Protein AF-D8UB00-F1 (afdb_monomer_lite)

Secondary structure (DSSP, 8-state):
-PPPP----THHHHHTGGGSSPPSSHHHHHHHT--SEEEEEEEPTTS-EEEEEEE-TTT--HHHHHHHHHHHHHHHHHHHHHHHHHHHTS----------------------------------------------------------TTSS-S-----HHHHHHHHHTT-PPTT-----------TTHHHHHHHHHHIIIIIIT-SEEEEEEEE-HHHHHHHHHHHHHTPPTTS-S---HHHHHHHHHHTT-S-EEEEEE-TTTSSSPPPTT--S--EEEEEE-S--TTTS-HHHHHHHHHHIIIIIHHHHHHHHHHHHHHHHHHS-HHHHHHHHHS-SSGGG-TTSTTSPEEEEE----GGGG--SSS--S-----PPTTS-TTEEEEEEPP--SS-TT-TT----EEEEEEEEHHHHHHHHHHHTT-HHHH-

Foldseek 3Di:
DDPPDPPPDPPVVVCVVVLVPDQQDPVSCVVSVPPQKDWDWDADPPGDIDIDIDGDQQWFDLLLSLLVLLVVQVVLVVVVVVVVVVVVPPPPPPPPDDDDDDDDDDDDDDDDDDDDPDDDDDDDDDDDDDDDDDDDDDDDDDPDDDPDPPPPPDDPDPPVVVVVVVCVVVPDPVPPDQPPPPPVCPPCNVVVLVVLLCCQACVQQVFKDKDKDWFAVVLLVVLQVQLQVQADPPLDPGFDSLLSVQLLVCLVAQWAWEKDACQVPDVVHHDSNDIGDRIGTQTQHDDPSPVGGSNRSSSSSVCSVRPVVVVVVVVVVVVLVVCVSPDPNVVVVSCQQDPPPLCRHQSHLNHHQYEYENEDPQVSNDNPPDTDQFDDDDDDTRDGANYKYKYFGDDHPDDPDDPDPRGTIMIIHMHRPVNVVVVCVVCVPCPSVSD

pLDDT: mean 73.7, std 22.92, range [28.31, 97.75]

Sequence (435 aa):
MTPGPSMASNHDAFNVMAKYVLPRSADDIVKQQLPLATVLLVHLYGGGALLVPTAYHGLVDFEGLQTFVSHLSVAYNALLAKRSSSTSTGVGVGQVGGDSRDDGGFGSGYDKSGSSTNRNNGDNLSTSNNDKNRDGSSTSNNIRSTRNSSSIIRRGFFAPEAVERLCETNRLRPGSNPREAMAVLSKWSGPLALLRILYQLFVRGGGVEIRSYWIPPDRLADLKHAATQQLKKGMVEWVSTRDCLAARLMQPSMFMLVIANLRPRVRPPLPDSQLGNHIWGARVDCVRPSEMELGEVAARVRLALTRDLPAQYCEIVRQMKMLTAVHAARQLITELIITRDPYKCLVAPEGPIMVNEWRVQYDLWQFGPEPPFAFNPVIPPGLSPNLVCSYPAAPHGGGSGSSGGTGGLFLMVSLHRAVWRQLDAVTGGDLVGAL

Organism: NCBI:txid3068

Radius of gyration: 29.92 Å; chains: 1; bounding box: 107×78×89 Å

InterPro domains:
  IPR023213 Chloramphenicol acetyltransferase-like domain superfamily [G3DSA:3.30.559.10] (207-426)

Structure (mmCIF, N/CA/C/O backbone):
data_AF-D8UB00-F1
#
_entry.id   AF-D8UB00-F1
#
loop_
_atom_site.group_PDB
_atom_site.id
_atom_site.type_symbol
_atom_site.label_atom_id
_atom_site.label_alt_id
_atom_site.label_comp_id
_atom_site.label_asym_id
_atom_site.label_entity_id
_atom_site.label_seq_id
_atom_site.pdbx_PDB_ins_code
_atom_site.Cartn_x
_atom_site.Cartn_y
_atom_site.Cartn_z
_atom_site.occupancy
_atom_site.B_iso_or_equiv
_atom_site.auth_seq_id
_atom_site.auth_comp_id
_atom_site.auth_asym_id
_atom_site.auth_atom_id
_atom_site.pdbx_PDB_model_num
ATOM 1 N N . MET A 1 1 ? 64.166 -0.761 23.471 1.00 46.25 1 MET A N 1
ATOM 2 C CA . MET A 1 1 ? 62.749 -0.368 23.605 1.00 46.25 1 MET A CA 1
ATOM 3 C C . MET A 1 1 ? 62.142 -0.345 22.216 1.00 46.25 1 MET A C 1
ATOM 5 O O . MET A 1 1 ? 62.392 0.581 21.459 1.00 46.25 1 MET A O 1
ATOM 9 N N . THR A 1 2 ? 61.458 -1.418 21.839 1.00 43.19 2 THR A N 1
ATOM 10 C CA . THR A 1 2 ? 60.694 -1.507 20.592 1.00 43.19 2 THR A CA 1
ATOM 11 C C . THR A 1 2 ? 59.376 -0.748 20.773 1.00 43.19 2 THR A C 1
ATOM 13 O O . THR A 1 2 ? 58.718 -0.946 21.797 1.00 43.19 2 THR A O 1
ATOM 16 N N . PRO A 1 3 ? 58.982 0.143 19.845 1.00 45.91 3 PRO A N 1
ATOM 17 C CA . PRO A 1 3 ? 57.685 0.798 19.922 1.00 45.91 3 PRO A CA 1
ATOM 18 C C . PRO A 1 3 ? 56.601 -0.275 19.801 1.00 45.91 3 PRO A C 1
ATOM 20 O O . PRO A 1 3 ? 56.595 -1.065 18.856 1.00 45.91 3 PRO A O 1
ATOM 23 N N . GLY A 1 4 ? 55.736 -0.345 20.813 1.00 44.91 4 GLY A N 1
ATOM 24 C CA . GLY A 1 4 ? 54.626 -1.288 20.845 1.00 44.91 4 GLY A CA 1
ATOM 25 C C . GLY A 1 4 ? 53.682 -1.073 19.658 1.00 44.91 4 GLY A C 1
ATOM 26 O O . GLY A 1 4 ? 53.602 0.044 19.136 1.00 44.91 4 GLY A O 1
ATOM 27 N N . PRO A 1 5 ? 52.975 -2.127 19.215 1.00 45.66 5 PRO A N 1
ATOM 28 C CA . PRO A 1 5 ? 52.042 -2.034 18.106 1.00 45.66 5 PRO A CA 1
ATOM 29 C C . PRO A 1 5 ? 51.024 -0.929 18.389 1.00 45.66 5 PRO A C 1
ATOM 31 O O . PRO A 1 5 ? 50.305 -0.955 19.388 1.00 45.66 5 PRO A O 1
ATOM 34 N N . SER A 1 6 ? 51.011 0.059 17.495 1.00 46.53 6 SER A N 1
ATOM 35 C CA . SER A 1 6 ? 49.982 1.086 17.398 1.00 46.53 6 SER A CA 1
ATOM 36 C C . SER A 1 6 ? 48.615 0.414 17.498 1.00 46.53 6 SER A C 1
ATOM 38 O O . SER A 1 6 ? 48.290 -0.451 16.680 1.00 46.53 6 SER A O 1
ATOM 40 N N . MET A 1 7 ? 47.825 0.794 18.508 1.00 41.31 7 MET A N 1
ATOM 41 C CA . MET A 1 7 ? 46.393 0.518 18.539 1.00 41.31 7 MET A CA 1
ATOM 42 C C . MET A 1 7 ? 45.757 1.262 17.363 1.00 41.31 7 MET A C 1
ATOM 44 O O . MET A 1 7 ? 45.229 2.364 17.519 1.00 41.31 7 MET A O 1
ATOM 48 N N . ALA A 1 8 ? 45.831 0.662 16.173 1.00 42.59 8 ALA A N 1
ATOM 49 C CA . ALA A 1 8 ? 44.965 0.990 15.060 1.00 42.59 8 ALA A CA 1
ATOM 50 C C . ALA A 1 8 ? 43.538 0.876 15.597 1.00 42.59 8 ALA A C 1
ATOM 52 O O . ALA A 1 8 ? 43.059 -0.186 15.993 1.00 42.59 8 ALA A O 1
ATOM 53 N N . SER A 1 9 ? 42.945 2.046 15.766 1.00 43.88 9 SER A N 1
ATOM 54 C CA . SER A 1 9 ? 41.734 2.281 16.521 1.00 43.88 9 SER A CA 1
ATOM 55 C C . SER A 1 9 ? 40.587 1.379 16.071 1.00 43.88 9 SER A C 1
ATOM 57 O O . SER A 1 9 ? 40.323 1.271 14.877 1.00 43.88 9 SER A O 1
ATOM 59 N N . ASN A 1 10 ? 39.804 0.885 17.034 1.00 41.56 10 ASN A N 1
ATOM 60 C CA . ASN A 1 10 ? 38.464 0.293 16.870 1.00 41.56 10 ASN A CA 1
ATOM 61 C C . ASN A 1 10 ? 37.428 1.221 16.169 1.00 41.56 10 ASN A C 1
ATOM 63 O O . ASN A 1 10 ? 36.220 1.005 16.266 1.00 41.56 10 ASN A O 1
ATOM 67 N N . HIS A 1 11 ? 37.866 2.273 15.470 1.00 43.28 11 HIS A N 1
ATOM 68 C CA . HIS A 1 11 ? 37.025 3.179 14.697 1.00 43.28 11 HIS A CA 1
ATOM 69 C C . HIS A 1 11 ? 36.457 2.542 13.420 1.00 43.28 11 HIS A C 1
ATOM 71 O O . HIS A 1 11 ? 35.384 2.960 12.986 1.00 43.28 11 HIS A O 1
ATOM 77 N N . ASP A 1 12 ? 37.084 1.497 12.869 1.00 41.47 12 ASP A N 1
ATOM 78 C CA . ASP A 1 12 ? 36.612 0.877 11.622 1.00 41.47 12 ASP A CA 1
ATOM 79 C C . ASP A 1 12 ? 35.389 -0.035 11.797 1.00 41.47 12 ASP A C 1
ATOM 81 O O . ASP A 1 12 ? 34.541 -0.102 10.905 1.00 41.47 12 ASP A O 1
ATOM 85 N N . ALA A 1 13 ? 35.198 -0.653 12.968 1.00 41.19 13 ALA A N 1
ATOM 86 C CA . ALA A 1 13 ? 34.018 -1.487 13.226 1.00 41.19 13 ALA A CA 1
ATOM 87 C C . ALA A 1 13 ? 32.707 -0.671 13.215 1.00 41.19 13 ALA A C 1
ATOM 89 O O . ALA A 1 13 ? 31.669 -1.148 12.756 1.00 41.19 13 ALA A O 1
ATOM 90 N N . PHE A 1 14 ? 32.757 0.598 13.638 1.00 41.53 14 PHE A N 1
ATOM 91 C CA . PHE A 1 14 ? 31.616 1.519 13.559 1.00 41.53 14 PHE A CA 1
ATOM 92 C C . PHE A 1 14 ? 31.426 2.135 12.160 1.00 41.53 14 PHE A C 1
ATOM 94 O O . PHE A 1 14 ? 30.351 2.660 11.863 1.00 41.53 14 PHE A O 1
ATOM 101 N N . ASN A 1 15 ? 32.427 2.032 11.279 1.00 42.78 15 ASN A N 1
ATOM 102 C CA . ASN A 1 15 ? 32.392 2.562 9.914 1.00 42.78 15 ASN A CA 1
ATOM 103 C C . ASN A 1 15 ? 31.626 1.641 8.939 1.00 42.78 15 ASN A C 1
ATOM 105 O O . ASN A 1 15 ? 31.158 2.079 7.891 1.00 42.78 15 ASN A O 1
ATOM 109 N N . VAL A 1 16 ? 31.388 0.376 9.309 1.00 41.09 16 VAL A N 1
ATOM 110 C CA . VAL A 1 16 ? 30.519 -0.537 8.542 1.00 41.09 16 VAL A CA 1
ATOM 111 C C . VAL A 1 16 ? 29.079 -0.015 8.502 1.00 41.09 16 VAL A C 1
ATOM 113 O O . VAL A 1 16 ? 28.432 -0.052 7.458 1.00 41.09 16 VAL A O 1
ATOM 116 N N . MET A 1 17 ? 28.601 0.578 9.602 1.00 37.25 17 MET A N 1
ATOM 117 C CA . MET A 1 17 ? 27.271 1.193 9.657 1.00 37.25 17 MET A CA 1
ATOM 118 C C . MET A 1 17 ? 27.194 2.504 8.866 1.00 37.25 17 MET A C 1
ATOM 120 O O . MET A 1 17 ? 26.111 2.876 8.426 1.00 37.25 17 MET A O 1
ATOM 124 N N . ALA A 1 18 ? 28.325 3.175 8.610 1.00 47.69 18 ALA A N 1
ATOM 125 C CA . ALA A 1 18 ? 28.371 4.365 7.759 1.00 47.69 18 ALA A CA 1
ATOM 126 C C . ALA A 1 18 ? 28.075 4.062 6.276 1.00 47.69 18 ALA A C 1
ATOM 128 O O . ALA A 1 18 ? 27.698 4.973 5.544 1.00 47.69 18 ALA A O 1
ATOM 129 N N . LYS A 1 19 ? 28.167 2.795 5.842 1.00 39.56 19 LYS A N 1
ATOM 130 C CA . LYS A 1 19 ? 27.720 2.349 4.507 1.00 39.56 19 LYS A CA 1
ATOM 131 C C . LYS A 1 19 ? 26.204 2.138 4.410 1.00 39.56 19 LYS A C 1
ATOM 133 O O . LYS A 1 19 ? 25.650 2.224 3.324 1.00 39.56 19 LYS A O 1
ATOM 138 N N . TYR A 1 20 ? 25.539 1.891 5.539 1.00 44.41 20 TYR A N 1
ATOM 139 C CA . TYR A 1 20 ? 24.075 1.734 5.639 1.00 44.41 20 TYR A CA 1
ATOM 140 C C . TYR A 1 20 ? 23.374 3.006 6.114 1.00 44.41 20 TYR A C 1
ATOM 142 O O . TYR A 1 20 ? 22.159 3.064 6.299 1.00 44.41 20 TYR A O 1
ATOM 150 N N . VAL A 1 21 ? 24.167 4.038 6.357 1.00 51.38 21 VAL A N 1
ATOM 151 C CA . VAL A 1 21 ? 23.700 5.362 6.690 1.00 51.38 21 VAL A CA 1
ATOM 152 C C . VAL A 1 21 ? 23.002 5.943 5.462 1.00 51.38 21 VAL A C 1
ATOM 154 O O . VAL A 1 21 ? 23.620 6.087 4.407 1.00 51.38 21 VAL A O 1
ATOM 157 N N . LEU A 1 22 ? 21.736 6.338 5.641 1.00 48.44 22 LEU A N 1
ATOM 158 C CA . LEU A 1 22 ? 20.986 7.060 4.617 1.00 48.44 22 LEU A CA 1
ATOM 159 C C . LEU A 1 22 ? 21.841 8.238 4.097 1.00 48.44 22 LEU A C 1
ATOM 161 O O . LEU A 1 22 ? 22.301 9.051 4.920 1.00 48.44 22 LEU A O 1
ATOM 165 N N . PRO A 1 23 ? 22.095 8.303 2.779 1.00 55.53 23 PRO A N 1
ATOM 166 C CA . PRO A 1 23 ? 22.902 9.351 2.164 1.00 55.53 23 PRO A CA 1
ATOM 167 C C . PRO A 1 23 ? 22.314 10.734 2.465 1.00 55.53 23 PRO A C 1
ATOM 169 O O . PRO A 1 23 ? 21.095 10.889 2.563 1.00 55.53 23 PRO A O 1
ATOM 172 N N . ARG A 1 24 ? 23.174 11.739 2.687 1.00 52.94 24 ARG A N 1
ATOM 173 C CA . ARG A 1 24 ? 22.743 13.081 3.129 1.00 52.94 24 ARG A CA 1
ATOM 174 C C . ARG A 1 24 ? 22.342 13.981 1.961 1.00 52.94 24 ARG A C 1
ATOM 176 O O . ARG A 1 24 ? 21.682 14.992 2.176 1.00 52.94 24 ARG A O 1
ATOM 183 N N . SER A 1 25 ? 22.741 13.613 0.749 1.00 56.22 25 SER A N 1
ATOM 184 C CA . SER A 1 25 ? 22.473 14.322 -0.499 1.00 56.22 25 SER A CA 1
ATOM 185 C C . SER A 1 25 ? 22.341 13.329 -1.659 1.00 56.22 25 SER A C 1
ATOM 187 O O . SER A 1 25 ? 22.677 12.150 -1.526 1.00 56.22 25 SER A O 1
ATOM 189 N N . ALA A 1 26 ? 21.875 13.807 -2.816 1.00 56.72 26 ALA A N 1
ATOM 190 C CA . ALA A 1 26 ? 21.893 13.016 -4.046 1.00 56.72 26 ALA A CA 1
ATOM 191 C C . ALA A 1 26 ? 23.323 12.572 -4.414 1.00 56.72 26 ALA A C 1
ATOM 193 O O . ALA A 1 26 ? 23.534 11.416 -4.776 1.00 56.72 26 ALA A O 1
ATOM 194 N N . ASP A 1 27 ? 24.313 13.449 -4.222 1.00 60.31 27 ASP A N 1
ATOM 195 C CA . ASP A 1 27 ? 25.726 13.146 -4.473 1.00 60.31 27 ASP A CA 1
ATOM 196 C C . ASP A 1 27 ? 26.256 12.039 -3.559 1.00 60.31 27 ASP A C 1
ATOM 198 O O . ASP A 1 27 ? 27.083 11.234 -3.982 1.00 60.31 27 ASP A O 1
ATOM 202 N N . ASP A 1 28 ? 25.776 11.961 -2.315 1.00 60.81 28 ASP A N 1
ATOM 203 C CA . ASP A 1 28 ? 26.141 10.878 -1.401 1.00 60.81 28 ASP A CA 1
ATOM 204 C C . ASP A 1 28 ? 25.592 9.532 -1.879 1.00 60.81 28 ASP A C 1
ATOM 206 O O . ASP A 1 28 ? 26.291 8.531 -1.757 1.00 60.81 28 ASP A O 1
ATOM 210 N N . ILE A 1 29 ? 24.386 9.493 -2.464 1.00 60.53 29 ILE A N 1
ATOM 211 C CA . ILE A 1 29 ? 23.849 8.259 -3.060 1.00 60.53 29 ILE A CA 1
ATOM 212 C C . ILE A 1 29 ? 24.773 7.784 -4.189 1.00 60.53 29 ILE A C 1
ATOM 214 O O . ILE A 1 29 ? 25.150 6.612 -4.238 1.00 60.53 29 ILE A O 1
ATOM 218 N N . VAL A 1 30 ? 25.171 8.712 -5.067 1.00 63.28 30 VAL A N 1
ATOM 219 C CA . VAL A 1 30 ? 26.074 8.435 -6.194 1.00 63.28 30 VAL A CA 1
ATOM 220 C C . VAL A 1 30 ? 27.433 7.940 -5.691 1.00 63.28 30 VAL A C 1
ATOM 222 O O . VAL A 1 30 ? 27.945 6.935 -6.180 1.00 63.28 30 VAL A O 1
ATOM 225 N N . LYS A 1 31 ? 27.999 8.592 -4.670 1.00 67.69 31 LYS A N 1
ATOM 226 C CA . LYS A 1 31 ? 29.286 8.210 -4.062 1.00 67.69 31 LYS A CA 1
ATOM 227 C C . LYS A 1 31 ? 29.230 6.868 -3.335 1.00 67.69 31 LYS A C 1
ATOM 229 O O . LYS A 1 31 ? 30.217 6.140 -3.347 1.00 67.69 31 LYS A O 1
ATOM 234 N N . GLN A 1 32 ? 28.102 6.533 -2.707 1.00 64.75 32 GLN A N 1
ATOM 235 C CA . GLN A 1 32 ? 27.913 5.258 -2.008 1.00 64.75 32 GLN A CA 1
ATOM 236 C C . GLN A 1 32 ? 27.728 4.071 -2.966 1.00 64.75 32 GLN A C 1
ATOM 238 O O . GLN A 1 32 ? 27.747 2.932 -2.503 1.00 64.75 32 GLN A O 1
ATOM 243 N N . GLN A 1 33 ? 27.561 4.318 -4.275 1.00 66.94 33 GLN A N 1
ATOM 244 C CA . GLN A 1 33 ? 27.313 3.288 -5.293 1.00 66.94 33 GLN A CA 1
ATOM 245 C C . GLN A 1 33 ? 26.147 2.351 -4.927 1.00 66.94 33 GLN A C 1
ATOM 247 O O . GLN A 1 33 ? 26.124 1.185 -5.325 1.00 66.94 33 GLN A O 1
ATOM 252 N N . LEU A 1 34 ? 25.171 2.843 -4.154 1.00 68.31 34 LEU A N 1
ATOM 253 C CA . LEU A 1 34 ? 24.000 2.046 -3.812 1.00 68.31 34 LEU A CA 1
ATOM 254 C C . LEU A 1 34 ? 23.172 1.824 -5.084 1.00 68.31 34 LEU A C 1
ATOM 256 O O . LEU A 1 34 ? 22.863 2.797 -5.780 1.00 68.31 34 LEU A O 1
ATOM 260 N N . PRO A 1 35 ? 22.788 0.576 -5.405 1.00 76.69 35 PRO A N 1
ATOM 261 C CA . PRO A 1 35 ? 21.944 0.326 -6.560 1.00 76.69 35 PRO A CA 1
ATOM 262 C C . PRO A 1 35 ? 20.584 1.004 -6.349 1.00 76.69 35 PRO A C 1
ATOM 264 O O . PRO A 1 35 ? 19.847 0.675 -5.422 1.00 76.69 35 PRO A O 1
ATOM 267 N N . LEU A 1 36 ? 20.256 1.969 -7.214 1.00 85.25 36 LEU A N 1
ATOM 268 C CA . LEU A 1 36 ? 18.987 2.707 -7.154 1.00 85.25 36 LEU A CA 1
ATOM 269 C C . LEU A 1 36 ? 17.797 1.846 -7.572 1.00 85.25 36 LEU A C 1
ATOM 271 O O . LEU A 1 36 ? 16.688 2.031 -7.077 1.00 85.25 36 LEU A O 1
ATOM 275 N N . ALA A 1 37 ? 18.046 0.925 -8.497 1.00 89.00 37 ALA A N 1
ATOM 276 C CA . ALA A 1 37 ? 17.110 -0.082 -8.948 1.00 89.00 37 ALA A CA 1
ATOM 277 C C . ALA A 1 37 ? 17.880 -1.338 -9.361 1.00 89.00 37 ALA A C 1
ATOM 279 O O . ALA A 1 37 ? 19.014 -1.254 -9.838 1.00 89.00 37 ALA A O 1
ATOM 280 N N . THR A 1 38 ? 17.258 -2.498 -9.193 1.00 90.50 38 THR A N 1
ATOM 281 C CA . THR A 1 38 ? 17.766 -3.777 -9.691 1.00 90.50 38 THR A CA 1
ATOM 282 C C . THR A 1 38 ? 16.631 -4.568 -10.319 1.00 90.50 38 THR A C 1
ATOM 284 O O . THR A 1 38 ? 15.458 -4.359 -10.011 1.00 90.50 38 THR A O 1
ATOM 287 N N . VAL A 1 39 ? 16.980 -5.480 -11.218 1.00 93.44 39 VAL A N 1
ATOM 288 C CA . VAL A 1 39 ? 16.038 -6.424 -11.811 1.00 93.44 39 VAL A CA 1
ATOM 289 C C . VAL A 1 39 ? 16.671 -7.800 -11.727 1.00 93.44 39 VAL A C 1
ATOM 291 O O . VAL A 1 39 ? 17.760 -8.012 -12.257 1.00 93.44 39 VAL A O 1
ATOM 294 N N . LEU A 1 40 ? 15.994 -8.724 -11.056 1.00 93.56 40 LEU A N 1
ATOM 295 C CA . LEU A 1 40 ? 16.361 -10.134 -11.032 1.00 93.56 40 LEU A CA 1
ATOM 296 C C . LEU A 1 40 ? 15.358 -10.917 -11.882 1.00 93.56 40 LEU A C 1
ATOM 298 O O . LEU A 1 40 ? 14.152 -10.804 -11.674 1.00 93.56 40 LEU A O 1
ATOM 302 N N . LEU A 1 41 ? 15.861 -11.714 -12.821 1.00 94.88 41 LEU A N 1
ATOM 303 C CA . LEU A 1 41 ? 15.068 -12.645 -13.618 1.00 94.88 41 LEU A CA 1
ATOM 304 C C . LEU A 1 41 ? 15.480 -14.071 -13.255 1.00 94.88 41 LEU A C 1
ATOM 306 O O . LEU A 1 41 ? 16.653 -14.424 -13.369 1.00 94.88 41 LEU A O 1
ATOM 310 N N . VAL A 1 42 ? 14.517 -14.884 -12.832 1.00 94.81 42 VAL A N 1
ATOM 311 C CA . VAL A 1 42 ? 14.723 -16.296 -12.505 1.00 94.81 42 VAL A CA 1
ATOM 312 C C . VAL A 1 42 ? 13.880 -17.141 -13.444 1.00 94.81 42 VAL A C 1
ATOM 314 O O . VAL A 1 42 ? 12.659 -17.010 -13.477 1.00 94.81 42 VAL A O 1
ATOM 317 N N . HIS A 1 43 ? 14.527 -18.025 -14.196 1.00 95.06 43 HIS A N 1
ATOM 318 C CA . HIS A 1 43 ? 13.839 -19.020 -15.011 1.00 95.06 43 HIS A CA 1
ATOM 319 C C . HIS A 1 43 ? 13.482 -20.228 -14.149 1.00 95.06 43 HIS A C 1
ATOM 321 O O . HIS A 1 43 ? 14.334 -20.770 -13.445 1.00 95.06 43 HIS A O 1
ATOM 327 N N . LEU A 1 44 ? 12.218 -20.636 -14.195 1.00 94.75 44 LEU A N 1
ATOM 328 C CA . LEU A 1 44 ? 11.703 -21.767 -13.439 1.00 94.75 44 LEU A CA 1
ATOM 329 C C . LEU A 1 44 ? 11.707 -23.019 -14.315 1.00 94.75 44 LEU A C 1
ATOM 331 O O . LEU A 1 44 ? 11.453 -22.964 -15.523 1.00 94.75 44 LEU A O 1
ATOM 335 N N . TYR A 1 45 ? 11.962 -24.167 -13.692 1.00 93.81 45 TYR A N 1
ATOM 336 C CA . TYR A 1 45 ? 11.760 -25.452 -14.351 1.00 93.81 45 TYR A CA 1
ATOM 337 C C . TYR A 1 45 ? 10.291 -25.565 -14.792 1.00 93.81 45 TYR A C 1
ATOM 339 O O . TYR A 1 45 ? 9.390 -25.270 -14.011 1.00 93.81 45 TYR A O 1
ATOM 347 N N . GLY A 1 46 ? 10.053 -25.931 -16.054 1.00 93.19 46 GLY A N 1
ATOM 348 C CA . GLY A 1 46 ? 8.717 -25.901 -16.666 1.00 93.19 46 GLY A CA 1
ATOM 349 C C . GLY A 1 46 ? 8.418 -24.664 -17.525 1.00 93.19 46 GLY A C 1
ATOM 350 O O . GLY A 1 46 ? 7.303 -24.530 -18.013 1.00 93.19 46 GLY A O 1
ATOM 351 N N . GLY A 1 47 ? 9.393 -23.773 -17.747 1.00 92.31 47 GLY A N 1
ATOM 352 C CA . GLY A 1 47 ? 9.294 -22.691 -18.741 1.00 92.31 47 GLY A CA 1
ATOM 353 C C . GLY A 1 47 ? 8.709 -21.372 -18.227 1.00 92.31 47 GLY A C 1
ATOM 354 O O . GLY A 1 47 ? 8.660 -20.399 -18.975 1.00 92.31 47 GLY A O 1
ATOM 355 N N . GLY A 1 48 ? 8.313 -21.309 -16.953 1.00 93.38 48 GLY A N 1
ATOM 356 C CA . GLY A 1 48 ? 7.910 -20.065 -16.299 1.00 93.38 48 GLY A CA 1
ATOM 357 C C . GLY A 1 48 ? 9.095 -19.150 -15.973 1.00 93.38 48 GLY A C 1
ATOM 358 O O . GLY A 1 48 ? 10.257 -19.565 -15.978 1.00 93.38 48 GLY A O 1
ATOM 359 N N . ALA A 1 49 ? 8.800 -17.897 -15.636 1.00 94.38 49 ALA A N 1
ATOM 360 C CA . ALA A 1 49 ? 9.796 -16.941 -15.172 1.00 94.38 49 ALA A CA 1
ATOM 361 C C . ALA A 1 49 ? 9.263 -16.099 -14.009 1.00 94.38 49 ALA A C 1
ATOM 363 O O . ALA A 1 49 ? 8.086 -15.748 -13.965 1.00 94.38 49 ALA A O 1
ATOM 364 N N . LEU A 1 50 ? 10.157 -15.752 -13.088 1.00 94.31 50 LEU A N 1
ATOM 365 C CA . LEU A 1 50 ? 9.926 -14.800 -12.012 1.00 94.31 50 LEU A CA 1
ATOM 366 C C . LEU A 1 50 ? 10.764 -13.549 -12.278 1.00 94.31 50 LEU A C 1
ATOM 368 O O . LEU A 1 50 ? 11.988 -13.629 -12.384 1.00 94.31 50 LEU A O 1
ATOM 372 N N . LEU A 1 51 ? 10.104 -12.396 -12.350 1.00 95.19 51 LEU A N 1
ATOM 373 C CA . LEU A 1 51 ? 10.747 -11.092 -12.462 1.00 95.19 51 LEU A CA 1
ATOM 374 C C . LEU A 1 51 ? 10.608 -10.344 -11.134 1.00 95.19 51 LEU A C 1
ATOM 376 O O . LEU A 1 51 ? 9.496 -10.111 -10.668 1.00 95.19 51 LEU A O 1
ATOM 380 N N . VAL A 1 52 ? 11.732 -9.942 -10.546 1.00 94.56 52 VAL A N 1
ATOM 381 C CA . VAL A 1 52 ? 11.782 -9.198 -9.282 1.00 94.56 52 VAL A CA 1
ATOM 382 C C . VAL A 1 52 ? 12.465 -7.852 -9.526 1.00 94.56 52 VAL A C 1
ATOM 384 O O . VAL A 1 52 ? 13.690 -7.746 -9.410 1.00 94.56 52 VAL A O 1
ATOM 387 N N . PRO A 1 53 ? 11.706 -6.813 -9.909 1.00 94.12 53 PRO A N 1
ATOM 388 C CA . PRO A 1 53 ? 12.217 -5.456 -9.935 1.00 94.12 53 PRO A CA 1
ATOM 389 C C . PRO A 1 53 ? 12.238 -4.898 -8.510 1.00 94.12 53 PRO A C 1
ATOM 391 O O . PRO A 1 53 ? 11.257 -4.994 -7.772 1.00 94.12 53 PRO A O 1
ATOM 394 N N . THR A 1 54 ? 13.350 -4.285 -8.124 1.00 92.12 54 THR A N 1
ATOM 395 C CA . THR A 1 54 ? 13.464 -3.550 -6.863 1.00 92.12 54 THR A CA 1
ATOM 396 C C . THR A 1 54 ? 13.933 -2.134 -7.143 1.00 92.12 54 THR A C 1
ATOM 398 O O . THR A 1 54 ? 14.666 -1.889 -8.101 1.00 92.12 54 THR A O 1
ATOM 401 N N . ALA A 1 55 ? 13.501 -1.193 -6.311 1.00 90.50 55 ALA A N 1
ATOM 402 C CA . ALA A 1 55 ? 13.955 0.182 -6.373 1.00 90.50 55 ALA A CA 1
ATOM 403 C C . ALA A 1 55 ? 14.089 0.754 -4.964 1.00 90.50 55 ALA A C 1
ATOM 405 O O . ALA A 1 55 ? 13.362 0.375 -4.042 1.00 90.50 55 ALA A O 1
ATOM 406 N N . TYR A 1 56 ? 15.044 1.659 -4.791 1.00 87.50 56 TYR A N 1
ATOM 407 C CA . TYR A 1 56 ? 15.305 2.287 -3.511 1.00 87.50 56 TYR A CA 1
ATOM 408 C C . TYR A 1 56 ? 14.147 3.221 -3.137 1.00 87.50 56 TYR A C 1
ATOM 410 O O . TYR A 1 56 ? 13.950 4.266 -3.759 1.00 87.50 56 TYR A O 1
ATOM 418 N N . HIS A 1 57 ? 13.403 2.864 -2.083 1.00 87.19 57 HIS A N 1
ATOM 419 C CA . HIS A 1 57 ? 12.214 3.608 -1.644 1.00 87.19 57 HIS A CA 1
ATOM 420 C C . HIS A 1 57 ? 12.529 5.066 -1.277 1.00 87.19 57 HIS A C 1
ATOM 422 O O . HIS A 1 57 ? 11.657 5.921 -1.331 1.00 87.19 57 HIS A O 1
ATOM 428 N N . GLY A 1 58 ? 13.777 5.415 -0.939 1.00 82.56 58 GLY A N 1
ATOM 429 C CA . GLY A 1 58 ? 14.154 6.820 -0.742 1.00 82.56 58 GLY A CA 1
ATOM 430 C C . GLY A 1 58 ? 13.957 7.694 -1.992 1.00 82.56 58 GLY A C 1
ATOM 431 O O . GLY A 1 58 ? 13.837 8.910 -1.865 1.00 82.56 58 GLY A O 1
ATOM 432 N N . LEU A 1 59 ? 13.878 7.088 -3.182 1.00 84.50 59 LEU A N 1
ATOM 433 C CA . LEU A 1 59 ? 13.728 7.779 -4.464 1.00 84.50 59 LEU A CA 1
ATOM 434 C C . LEU A 1 59 ? 12.379 7.558 -5.141 1.00 84.50 59 LEU A C 1
ATOM 436 O O . LEU A 1 59 ? 11.943 8.434 -5.884 1.00 84.50 59 LEU A O 1
ATOM 440 N N . VAL A 1 60 ? 11.735 6.411 -4.936 1.00 91.56 60 VAL A N 1
ATOM 441 C CA . VAL A 1 60 ? 10.490 6.073 -5.634 1.00 91.56 60 VAL A CA 1
ATOM 442 C C . VAL A 1 60 ? 9.471 5.460 -4.687 1.00 91.56 60 VAL A C 1
ATOM 444 O O . VAL A 1 60 ? 9.816 4.645 -3.834 1.00 91.56 60 VAL A O 1
ATOM 447 N N . ASP A 1 61 ? 8.211 5.831 -4.884 1.00 94.38 61 ASP A N 1
ATOM 448 C CA . ASP A 1 61 ? 7.069 5.106 -4.339 1.00 94.38 61 ASP A CA 1
ATOM 449 C C . ASP A 1 61 ? 6.662 3.945 -5.266 1.00 94.38 61 ASP A C 1
ATOM 451 O O . ASP A 1 61 ? 7.323 3.652 -6.270 1.00 94.38 61 ASP A O 1
ATOM 455 N N . PHE A 1 62 ? 5.573 3.251 -4.922 1.00 94.50 62 PHE A N 1
ATOM 456 C CA . PHE A 1 62 ? 5.088 2.120 -5.708 1.00 94.50 62 PHE A CA 1
ATOM 457 C C . PHE A 1 62 ? 4.726 2.529 -7.144 1.00 94.50 62 PHE A C 1
ATOM 459 O O . PHE A 1 62 ? 5.090 1.832 -8.086 1.00 94.50 62 PHE A O 1
ATOM 466 N N . GLU A 1 63 ? 4.075 3.673 -7.347 1.00 94.50 63 GLU A N 1
ATOM 467 C CA . GLU A 1 63 ? 3.757 4.200 -8.677 1.00 94.50 63 GLU A CA 1
ATOM 468 C C . GLU A 1 63 ? 5.012 4.499 -9.509 1.00 94.50 63 GLU A C 1
ATOM 470 O O . GLU A 1 63 ? 5.047 4.198 -10.707 1.00 94.50 63 GLU A O 1
ATOM 475 N N . GLY A 1 64 ? 6.069 5.020 -8.880 1.00 94.12 64 GLY A N 1
ATOM 476 C CA . GLY A 1 64 ? 7.381 5.161 -9.508 1.00 94.12 64 GLY A CA 1
ATOM 477 C C . GLY A 1 64 ? 7.974 3.813 -9.934 1.00 94.12 64 GLY A C 1
ATOM 478 O O . GLY A 1 64 ? 8.476 3.692 -11.054 1.00 94.12 64 GLY A O 1
ATOM 479 N N . LEU A 1 65 ? 7.854 2.778 -9.095 1.00 94.69 65 LEU A N 1
ATOM 480 C CA . LEU A 1 65 ? 8.268 1.413 -9.441 1.00 94.69 65 LEU A CA 1
ATOM 481 C C . LEU A 1 65 ? 7.447 0.844 -10.611 1.00 94.69 65 LEU A C 1
ATOM 483 O O . LEU A 1 65 ? 8.031 0.290 -11.540 1.00 94.69 65 LEU A O 1
ATOM 487 N N . GLN A 1 66 ? 6.120 1.020 -10.624 1.00 94.50 66 GLN A N 1
ATOM 488 C CA . GLN A 1 66 ? 5.286 0.585 -11.754 1.00 94.50 66 GLN A CA 1
ATOM 489 C C . GLN A 1 66 ? 5.681 1.287 -13.052 1.00 94.50 66 GLN A C 1
ATOM 491 O O . GLN A 1 66 ? 5.732 0.656 -14.103 1.00 94.50 66 GLN A O 1
ATOM 496 N N . THR A 1 67 ? 5.986 2.585 -12.979 1.00 94.00 67 THR A N 1
ATOM 497 C CA . THR A 1 67 ? 6.440 3.371 -14.132 1.00 94.00 67 THR A CA 1
ATOM 498 C C . THR A 1 67 ? 7.760 2.823 -14.669 1.00 94.00 67 THR A C 1
ATOM 500 O O . THR A 1 67 ? 7.895 2.599 -15.871 1.00 94.00 67 THR A O 1
ATOM 503 N N . PHE A 1 68 ? 8.719 2.530 -13.785 1.00 94.19 68 PHE A N 1
ATOM 504 C CA . PHE A 1 68 ? 9.976 1.883 -14.161 1.00 94.19 68 PHE A CA 1
ATOM 505 C C . PHE A 1 68 ? 9.742 0.541 -14.872 1.00 94.19 68 PHE A C 1
ATOM 507 O O . PHE A 1 68 ? 10.287 0.313 -15.955 1.00 94.19 68 PHE A O 1
ATOM 514 N N . VAL A 1 69 ? 8.888 -0.318 -14.312 1.00 95.06 69 VAL A N 1
ATOM 515 C CA . VAL A 1 69 ? 8.573 -1.624 -14.909 1.00 95.06 69 VAL A CA 1
ATOM 516 C C . VAL A 1 69 ? 7.832 -1.480 -16.238 1.00 95.06 69 VAL A C 1
ATOM 518 O O . VAL A 1 69 ? 8.139 -2.213 -17.173 1.00 95.06 69 VAL A O 1
ATOM 521 N N . SER A 1 70 ? 6.940 -0.497 -16.367 1.00 94.88 70 SER A N 1
ATOM 522 C CA . SER A 1 70 ? 6.252 -0.181 -17.622 1.00 94.88 70 SER A CA 1
ATOM 523 C C . SER A 1 70 ? 7.228 0.170 -18.743 1.00 94.88 70 SER A C 1
ATOM 525 O O . SER A 1 70 ? 7.122 -0.334 -19.859 1.00 94.88 70 SER A O 1
ATOM 527 N N . HIS A 1 71 ? 8.230 1.001 -18.458 1.00 94.88 71 HIS A N 1
ATOM 528 C CA . HIS A 1 71 ? 9.249 1.320 -19.454 1.00 94.88 71 HIS A CA 1
ATOM 529 C C . HIS A 1 71 ? 10.071 0.089 -19.847 1.00 94.88 71 HIS A C 1
ATOM 531 O O . HIS A 1 71 ? 10.382 -0.093 -21.028 1.00 94.88 71 HIS A O 1
ATOM 537 N N . LEU A 1 72 ? 10.387 -0.769 -18.875 1.00 95.31 72 LEU A N 1
ATOM 538 C CA . LEU A 1 72 ? 11.111 -2.010 -19.118 1.00 95.31 72 LEU A CA 1
ATOM 539 C C . LEU A 1 72 ? 10.293 -2.986 -19.982 1.00 95.31 72 LEU A C 1
ATOM 541 O O . LEU A 1 72 ? 10.833 -3.561 -20.929 1.00 95.31 72 LEU A O 1
ATOM 545 N N . SER A 1 73 ? 8.996 -3.132 -19.707 1.00 95.94 73 SER A N 1
ATOM 546 C CA . SER A 1 73 ? 8.094 -4.021 -20.444 1.00 95.94 73 SER A CA 1
ATOM 547 C C . SER A 1 73 ? 7.865 -3.544 -21.879 1.00 95.94 73 SER A C 1
ATOM 549 O O . SER A 1 73 ? 7.984 -4.331 -22.820 1.00 95.94 73 SER A O 1
ATOM 551 N N . VAL A 1 74 ? 7.668 -2.238 -22.091 1.00 95.94 74 VAL A N 1
ATOM 552 C CA . VAL A 1 74 ? 7.568 -1.635 -23.431 1.00 95.94 74 VAL A CA 1
ATOM 553 C C . VAL A 1 74 ? 8.843 -1.870 -24.245 1.00 95.94 74 VAL A C 1
ATOM 555 O O . VAL A 1 74 ? 8.766 -2.279 -25.407 1.00 95.94 74 VAL A O 1
ATOM 558 N N . ALA A 1 75 ? 10.019 -1.645 -23.651 1.00 95.88 75 ALA A N 1
ATOM 559 C CA . ALA A 1 75 ? 11.295 -1.869 -24.329 1.00 95.88 75 ALA A CA 1
ATOM 560 C C . ALA A 1 75 ? 11.489 -3.347 -24.705 1.00 95.88 75 ALA A C 1
ATOM 562 O O . ALA A 1 75 ? 11.888 -3.655 -25.832 1.00 95.88 75 ALA A O 1
ATOM 563 N N . TYR A 1 76 ? 11.153 -4.261 -23.790 1.00 95.75 76 TYR A N 1
ATOM 564 C CA . TYR A 1 76 ? 11.196 -5.700 -24.032 1.00 95.75 76 TYR A CA 1
ATOM 565 C C . TYR A 1 76 ? 10.267 -6.117 -25.182 1.00 95.75 76 TYR A C 1
ATOM 567 O O . TYR A 1 76 ? 10.710 -6.764 -26.132 1.00 95.75 76 TYR A O 1
ATOM 575 N N . ASN A 1 77 ? 9.007 -5.683 -25.156 1.00 95.94 77 ASN A N 1
ATOM 576 C CA . ASN A 1 77 ? 8.015 -6.025 -26.177 1.00 95.94 77 ASN A CA 1
ATOM 577 C C . ASN A 1 77 ? 8.386 -5.469 -27.558 1.00 95.94 77 ASN A C 1
ATOM 579 O O . ASN A 1 77 ? 8.193 -6.140 -28.573 1.00 95.94 77 ASN A O 1
ATOM 583 N N . ALA A 1 78 ? 8.988 -4.278 -27.614 1.00 96.25 78 ALA A N 1
ATOM 584 C CA . ALA A 1 78 ? 9.503 -3.719 -28.859 1.00 96.25 78 ALA A CA 1
ATOM 585 C C . ALA A 1 78 ? 10.648 -4.564 -29.448 1.00 96.25 78 ALA A C 1
ATOM 587 O O . ALA A 1 78 ? 10.720 -4.748 -30.665 1.00 96.25 78 ALA A O 1
ATOM 588 N N . LEU A 1 79 ? 11.542 -5.095 -28.607 1.00 96.12 79 LEU A N 1
ATOM 589 C CA . LEU A 1 79 ? 12.601 -6.012 -29.044 1.00 96.12 79 LEU A CA 1
ATOM 590 C C . LEU A 1 79 ? 12.036 -7.360 -29.499 1.00 96.12 79 LEU A C 1
ATOM 592 O O . LEU A 1 79 ? 12.487 -7.893 -30.513 1.00 96.12 79 LEU A O 1
ATOM 596 N N . LEU A 1 80 ? 11.036 -7.885 -28.789 1.00 95.12 80 LEU A N 1
ATOM 597 C CA . LEU A 1 80 ? 10.354 -9.124 -29.151 1.00 95.12 80 LEU A CA 1
ATOM 598 C C . LEU A 1 80 ? 9.698 -9.007 -30.534 1.00 95.12 80 LEU A C 1
ATOM 600 O O . LEU A 1 80 ? 9.950 -9.838 -31.403 1.00 95.12 80 LEU A O 1
ATOM 604 N N . ALA A 1 81 ? 8.958 -7.922 -30.784 1.00 94.88 81 ALA A N 1
ATOM 605 C CA . ALA A 1 81 ? 8.315 -7.665 -32.072 1.00 94.88 81 ALA A CA 1
ATOM 606 C C . ALA A 1 81 ? 9.319 -7.591 -33.239 1.00 94.88 81 ALA A C 1
ATOM 608 O O . ALA A 1 81 ? 9.065 -8.142 -34.310 1.00 94.88 81 ALA A O 1
ATOM 609 N N . LYS A 1 82 ? 10.484 -6.962 -33.024 1.00 95.44 82 LYS A N 1
ATOM 610 C CA . LYS A 1 82 ? 11.562 -6.888 -34.028 1.00 95.44 82 LYS A CA 1
ATOM 611 C C . LYS A 1 82 ? 12.162 -8.257 -34.366 1.00 95.44 82 LYS A C 1
ATOM 613 O O . LYS A 1 82 ? 12.526 -8.489 -35.513 1.00 95.44 82 LYS A O 1
ATOM 618 N N . ARG A 1 83 ? 12.279 -9.162 -33.388 1.00 94.56 83 ARG A N 1
ATOM 619 C CA . ARG A 1 83 ? 12.789 -10.530 -33.611 1.00 94.56 83 ARG A CA 1
ATOM 620 C C . ARG A 1 83 ? 11.775 -11.408 -34.345 1.00 94.56 83 ARG A C 1
ATOM 622 O O . ARG A 1 83 ? 12.148 -12.219 -35.194 1.00 94.56 83 ARG A O 1
ATOM 629 N N . SER A 1 84 ? 10.490 -11.221 -34.053 1.00 92.75 84 SER A N 1
ATOM 630 C CA . SER A 1 84 ? 9.418 -11.934 -34.749 1.00 92.75 84 SER A CA 1
ATOM 631 C C . SER A 1 84 ? 9.338 -11.543 -36.226 1.00 92.75 84 SER A C 1
ATOM 633 O O . SER A 1 84 ? 9.132 -12.411 -37.070 1.00 92.75 84 SER A O 1
ATOM 635 N N . SER A 1 85 ? 9.569 -10.269 -36.572 1.00 92.75 85 SER A N 1
ATOM 636 C CA . SER A 1 85 ? 9.562 -9.838 -37.976 1.00 92.75 85 SER A CA 1
ATOM 637 C C . SER A 1 85 ? 10.782 -10.329 -38.764 1.00 92.75 85 SER A C 1
ATOM 639 O O . SER A 1 85 ? 10.616 -10.759 -39.904 1.00 92.75 85 SER A O 1
ATOM 641 N N . SER A 1 86 ? 11.984 -10.357 -38.172 1.00 88.44 86 SER A N 1
ATOM 642 C CA . SER A 1 86 ? 13.205 -10.812 -38.863 1.00 88.44 86 SER A CA 1
ATOM 643 C C . SER A 1 86 ? 13.203 -12.299 -39.222 1.00 88.44 86 SER A C 1
ATOM 645 O O . SER A 1 86 ? 13.876 -12.710 -40.161 1.00 88.44 86 SER A O 1
ATOM 647 N N . THR A 1 87 ? 12.448 -13.113 -38.484 1.00 82.69 87 THR A N 1
ATOM 648 C CA . THR A 1 87 ? 12.375 -14.562 -38.726 1.00 82.69 87 THR A CA 1
ATOM 649 C C . THR A 1 87 ? 11.526 -14.889 -39.962 1.00 82.69 87 THR A C 1
ATOM 651 O O . THR A 1 87 ? 11.746 -15.903 -40.617 1.00 82.69 87 THR A O 1
ATOM 654 N N . SER A 1 88 ? 10.596 -14.004 -40.339 1.00 78.00 88 SER A N 1
ATOM 655 C CA . SER A 1 88 ? 9.693 -14.220 -41.478 1.00 78.00 88 SER A CA 1
ATOM 656 C C . SER A 1 88 ? 10.333 -13.992 -42.856 1.00 78.00 88 SER A C 1
ATOM 658 O O . SER A 1 88 ? 9.845 -14.519 -43.849 1.00 78.00 88 SER A O 1
ATOM 660 N N . THR A 1 89 ? 11.446 -13.257 -42.935 1.00 73.06 89 THR A N 1
ATOM 661 C CA . THR A 1 89 ? 12.095 -12.866 -44.202 1.00 73.06 89 THR A CA 1
ATOM 662 C C . THR A 1 89 ? 13.244 -13.783 -44.642 1.00 73.06 89 THR A C 1
ATOM 664 O O . THR A 1 89 ? 13.814 -13.566 -45.707 1.00 73.06 89 THR A O 1
ATOM 667 N N . GLY A 1 90 ? 13.597 -14.804 -43.849 1.00 61.09 90 GLY A N 1
ATOM 668 C CA . GLY A 1 90 ? 14.789 -15.641 -44.064 1.00 61.09 90 GLY A CA 1
ATOM 669 C C . GLY A 1 90 ? 14.572 -16.978 -44.779 1.00 61.09 90 GLY A C 1
ATOM 670 O O . GLY A 1 90 ? 15.550 -17.618 -45.149 1.00 61.09 90 GLY A O 1
ATOM 671 N N . VAL A 1 91 ? 13.328 -17.406 -45.014 1.00 61.44 91 VAL A N 1
ATOM 672 C CA . VAL A 1 91 ? 13.027 -18.632 -45.781 1.00 61.44 91 VAL A CA 1
ATOM 673 C C . VAL A 1 91 ? 12.556 -18.242 -47.179 1.00 61.44 91 VAL A C 1
ATOM 675 O O . VAL A 1 91 ? 11.476 -18.598 -47.640 1.00 61.44 91 VAL A O 1
ATOM 678 N N . GLY A 1 92 ? 13.398 -17.474 -47.869 1.00 59.78 92 GLY A N 1
ATOM 679 C CA . GLY A 1 92 ? 13.429 -17.516 -49.320 1.00 59.78 92 GLY A CA 1
ATOM 680 C C . GLY A 1 92 ? 13.973 -18.882 -49.699 1.00 59.78 92 GLY A C 1
ATOM 681 O O . GLY A 1 92 ? 15.183 -19.045 -49.838 1.00 59.78 92 GLY A O 1
ATOM 682 N N . VAL A 1 93 ? 13.079 -19.871 -49.787 1.00 61.25 93 VAL A N 1
ATOM 683 C CA . VAL A 1 93 ? 13.330 -21.113 -50.513 1.00 61.25 93 VAL A CA 1
ATOM 684 C C . VAL A 1 93 ? 13.908 -20.682 -51.847 1.00 61.25 93 VAL A C 1
ATOM 686 O O . VAL A 1 93 ? 13.212 -20.089 -52.671 1.00 61.25 93 VAL A O 1
ATOM 689 N N . GLY A 1 94 ? 15.208 -20.922 -52.016 1.00 56.94 94 GLY A N 1
ATOM 690 C CA . GLY A 1 94 ? 15.818 -20.952 -53.323 1.00 56.94 94 GLY A CA 1
ATOM 691 C C . GLY A 1 94 ? 14.952 -21.878 -54.151 1.00 56.94 94 GLY A C 1
ATOM 692 O O . GLY A 1 94 ? 14.898 -23.081 -53.904 1.00 56.94 94 GLY A O 1
ATOM 693 N N . GLN A 1 95 ? 14.219 -21.272 -55.074 1.00 52.28 95 GLN A N 1
ATOM 694 C CA . GLN A 1 95 ? 13.571 -21.919 -56.188 1.00 52.28 95 GLN A CA 1
ATOM 695 C C . GLN A 1 95 ? 14.707 -22.529 -57.017 1.00 52.28 95 GLN A C 1
ATOM 697 O O . GLN A 1 95 ? 15.196 -21.941 -57.976 1.00 52.28 95 GLN A O 1
ATOM 702 N N . VAL A 1 96 ? 15.225 -23.668 -56.553 1.00 55.69 96 VAL A N 1
ATOM 703 C CA . VAL A 1 96 ? 16.110 -24.523 -57.327 1.00 55.69 96 VAL A CA 1
ATOM 704 C C . VAL A 1 96 ? 15.225 -25.061 -58.433 1.00 55.69 96 VAL A C 1
ATOM 706 O O . VAL A 1 96 ? 14.321 -25.858 -58.185 1.00 55.69 96 VAL A O 1
ATOM 709 N N . GLY A 1 97 ? 15.438 -24.538 -59.638 1.00 57.28 97 GLY A N 1
ATOM 710 C CA . GLY A 1 97 ? 14.883 -25.105 -60.853 1.00 57.28 97 GLY A CA 1
ATOM 711 C C . GLY A 1 97 ? 15.233 -26.587 -60.904 1.00 57.28 97 GLY A C 1
ATOM 712 O O . GLY A 1 97 ? 16.404 -26.954 -60.966 1.00 57.28 97 GLY A O 1
ATOM 713 N N . GLY A 1 98 ? 14.203 -27.418 -60.818 1.00 48.78 98 GLY A N 1
ATOM 714 C CA . GLY A 1 98 ? 14.262 -28.841 -61.085 1.00 48.78 98 GLY A CA 1
ATOM 715 C C . GLY A 1 98 ? 13.249 -29.124 -62.173 1.00 48.78 98 GLY A C 1
ATOM 716 O O . GLY A 1 98 ? 12.046 -29.047 -61.929 1.00 48.78 98 GLY A O 1
ATOM 717 N N . ASP A 1 99 ? 13.771 -29.371 -63.369 1.00 51.78 99 ASP A N 1
ATOM 718 C CA . ASP A 1 99 ? 13.035 -29.852 -64.525 1.00 51.78 99 ASP A CA 1
ATOM 719 C C . ASP A 1 99 ? 12.150 -31.058 -64.189 1.00 51.78 99 ASP A C 1
ATOM 721 O O . ASP A 1 99 ? 12.487 -31.937 -63.394 1.00 51.78 99 ASP A O 1
ATOM 725 N N . SER A 1 100 ? 11.020 -31.060 -64.883 1.00 54.38 100 SER A N 1
ATOM 726 C CA . SER A 1 100 ? 10.145 -32.163 -65.254 1.00 54.38 100 SER A CA 1
ATOM 727 C C . SER A 1 100 ? 10.677 -33.578 -64.994 1.00 54.38 100 SER A C 1
ATOM 729 O O . SER A 1 100 ? 11.642 -34.014 -65.620 1.00 54.38 100 SER A O 1
ATOM 731 N N . ARG A 1 101 ? 9.919 -34.357 -64.216 1.00 41.78 101 ARG A N 1
ATOM 732 C CA . ARG A 1 101 ? 9.606 -35.752 -64.557 1.00 41.78 101 ARG A CA 1
ATOM 733 C C . ARG A 1 101 ? 8.321 -36.194 -63.864 1.00 41.78 101 ARG A C 1
ATOM 735 O O . ARG A 1 101 ? 8.238 -36.211 -62.639 1.00 41.78 101 ARG A O 1
ATOM 742 N N . ASP A 1 102 ? 7.340 -36.503 -64.705 1.00 53.59 102 ASP A N 1
ATOM 743 C CA . ASP A 1 102 ? 6.214 -37.378 -64.403 1.00 53.59 102 ASP A CA 1
ATOM 744 C C . ASP A 1 102 ? 6.722 -38.692 -63.803 1.00 53.59 102 ASP A C 1
ATOM 746 O O . ASP A 1 102 ? 7.689 -39.255 -64.311 1.00 53.59 102 ASP A O 1
ATOM 750 N N . ASP A 1 103 ? 6.070 -39.163 -62.739 1.00 48.09 103 ASP A N 1
ATOM 751 C CA . ASP A 1 103 ? 5.536 -40.527 -62.673 1.00 48.09 103 ASP A CA 1
ATOM 752 C C . ASP A 1 103 ? 4.740 -40.750 -61.371 1.00 48.09 103 ASP A C 1
ATOM 754 O O . ASP A 1 103 ? 5.253 -40.644 -60.261 1.00 48.09 103 ASP A O 1
ATOM 758 N N . GLY A 1 104 ? 3.456 -41.077 -61.545 1.00 43.34 104 GLY A N 1
ATOM 759 C CA . GLY A 1 104 ? 2.754 -42.144 -60.824 1.00 43.34 104 GLY A CA 1
ATOM 760 C C . GLY A 1 104 ? 2.590 -42.092 -59.297 1.00 43.34 104 GLY A C 1
ATOM 761 O O . GLY A 1 104 ? 3.407 -42.629 -58.566 1.00 43.34 104 GLY A O 1
ATOM 762 N N . GLY A 1 105 ? 1.388 -41.699 -58.860 1.00 43.81 105 GLY A N 1
ATOM 763 C CA . GLY A 1 105 ? 0.456 -42.646 -58.221 1.00 43.81 105 GLY A CA 1
ATOM 764 C C . GLY A 1 105 ? 0.594 -42.986 -56.723 1.00 43.81 105 GLY A C 1
ATOM 765 O O . GLY A 1 105 ? 1.655 -43.342 -56.233 1.00 43.81 105 GLY A O 1
ATOM 766 N N . PHE A 1 106 ? -0.584 -43.043 -56.076 1.00 38.97 106 PHE A N 1
ATOM 767 C CA . PHE A 1 106 ? -0.904 -43.442 -54.688 1.00 38.97 106 PHE A CA 1
ATOM 768 C C . PHE A 1 106 ? -0.568 -42.384 -53.619 1.00 38.97 106 PHE A C 1
ATOM 770 O O . PHE A 1 106 ? 0.568 -41.976 -53.468 1.00 38.97 106 PHE A O 1
ATOM 777 N N . GLY A 1 107 ? -1.486 -41.860 -52.806 1.00 38.12 107 GLY A N 1
ATOM 778 C CA . GLY A 1 107 ? -2.825 -42.292 -52.414 1.00 38.12 107 GLY A CA 1
ATOM 779 C C . GLY A 1 107 ? -2.911 -42.247 -50.882 1.00 38.12 107 GLY A C 1
ATOM 780 O O . GLY A 1 107 ? -2.054 -42.825 -50.226 1.00 38.12 107 GLY A O 1
ATOM 781 N N . SER A 1 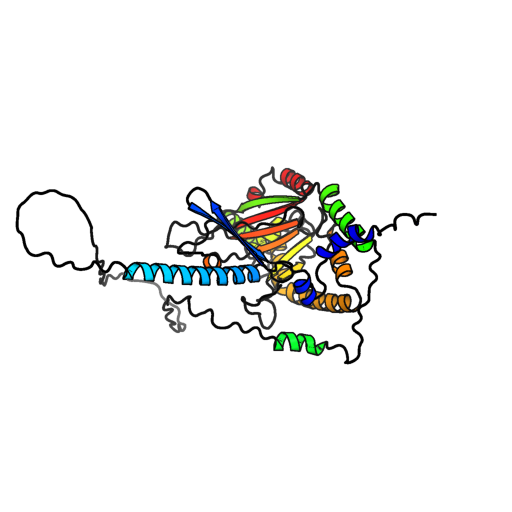108 ? -3.973 -41.628 -50.341 1.00 38.34 108 SER A N 1
ATOM 782 C CA . SER A 1 108 ? -4.334 -41.545 -48.905 1.00 38.34 108 SER A CA 1
ATOM 783 C C . SER A 1 108 ? -3.510 -40.539 -48.082 1.00 38.34 108 SER A C 1
ATOM 785 O O . SER A 1 108 ? -2.294 -40.601 -48.064 1.00 38.34 108 SER A O 1
ATOM 787 N N . GLY A 1 109 ? -4.057 -39.584 -47.335 1.00 39.62 109 GLY A N 1
ATOM 788 C CA . GLY A 1 109 ? -5.412 -39.343 -46.852 1.00 39.62 109 GLY A CA 1
ATOM 789 C C . GLY A 1 109 ? -5.290 -38.584 -45.520 1.00 39.62 109 GLY A C 1
ATOM 790 O O . GLY A 1 109 ? -4.390 -38.885 -44.745 1.00 39.62 109 GLY A O 1
ATOM 791 N N . TYR A 1 110 ? -6.220 -37.657 -45.271 1.00 39.06 110 TYR A N 1
ATOM 792 C CA . TYR A 1 110 ? -6.380 -36.798 -44.082 1.00 39.06 110 TYR A CA 1
ATOM 793 C C . TYR A 1 110 ? -5.522 -35.530 -44.004 1.00 39.06 110 TYR A C 1
ATOM 795 O O . TYR A 1 110 ? -4.410 -35.555 -43.506 1.00 39.06 110 TYR A O 1
ATOM 803 N N . ASP A 1 111 ? -6.142 -34.395 -44.351 1.00 35.56 111 ASP A N 1
ATOM 804 C CA . ASP A 1 111 ? -6.078 -33.209 -43.495 1.00 35.56 111 ASP A CA 1
ATOM 805 C C . ASP A 1 111 ? -7.343 -32.349 -43.641 1.00 35.56 111 ASP A C 1
ATOM 807 O O . ASP A 1 111 ? -7.696 -31.858 -44.714 1.00 35.56 111 ASP A O 1
ATOM 811 N N . LYS A 1 112 ? -8.063 -32.205 -42.522 1.00 42.62 112 LYS A N 1
ATOM 812 C CA . LYS A 1 112 ? -9.184 -31.277 -42.343 1.00 42.62 112 LYS A CA 1
ATOM 813 C C . LYS A 1 112 ? -8.615 -29.931 -41.896 1.00 42.62 112 LYS A C 1
ATOM 815 O O . LYS A 1 112 ? -8.335 -29.751 -40.715 1.00 42.62 112 LYS A O 1
ATOM 820 N N . SER A 1 113 ? -8.540 -28.963 -42.800 1.00 37.28 113 SER A N 1
ATOM 821 C CA . SER A 1 113 ? -8.389 -27.546 -42.455 1.00 37.28 113 SER A CA 1
ATOM 822 C C . SER A 1 113 ? -9.627 -26.777 -42.923 1.00 37.28 113 SER A C 1
ATOM 824 O O . SER A 1 113 ? -9.784 -26.387 -44.078 1.00 37.28 113 SER A O 1
ATOM 826 N N . GLY A 1 114 ? -10.567 -26.601 -41.991 1.00 32.78 114 GLY A N 1
ATOM 827 C CA . GLY A 1 114 ? -11.737 -25.748 -42.166 1.00 32.78 114 GLY A CA 1
ATOM 828 C C . GLY A 1 114 ? -11.335 -24.278 -42.099 1.00 32.78 114 GLY A C 1
ATOM 829 O O . GLY A 1 114 ? -11.212 -23.711 -41.018 1.00 32.78 114 GLY A O 1
ATOM 830 N N . SER A 1 115 ? -11.142 -23.666 -43.263 1.00 33.62 115 SER A N 1
ATOM 831 C CA . SER A 1 115 ? -11.074 -22.216 -43.440 1.00 33.62 115 SER A CA 1
ATOM 832 C C . SER A 1 115 ? -12.497 -21.649 -43.436 1.00 33.62 115 SER A C 1
ATOM 834 O O . SER A 1 115 ? -13.208 -21.731 -44.436 1.00 33.62 115 SER A O 1
ATOM 836 N N . SER A 1 116 ? -12.946 -21.100 -42.304 1.00 33.50 116 SER A N 1
ATOM 837 C CA . SER A 1 116 ? -14.198 -20.340 -42.239 1.00 33.50 116 SER A CA 1
ATOM 838 C C . SER A 1 116 ? -13.902 -18.844 -42.321 1.00 33.50 116 SER A C 1
ATOM 840 O O . SER A 1 116 ? -13.545 -18.196 -41.336 1.00 33.50 116 SER A O 1
ATOM 842 N N . THR A 1 117 ? -14.078 -18.290 -43.516 1.00 35.59 117 THR A N 1
ATOM 843 C CA . THR A 1 117 ? -14.234 -16.853 -43.742 1.00 35.59 117 THR A CA 1
ATOM 844 C C . THR A 1 117 ? -15.633 -16.448 -43.281 1.00 35.59 117 THR A C 1
ATOM 846 O O . THR A 1 117 ? -16.623 -16.733 -43.945 1.00 35.59 117 THR A O 1
ATOM 849 N N . ASN A 1 118 ? -15.736 -15.799 -42.119 1.00 30.08 118 ASN A N 1
ATOM 850 C CA . ASN A 1 118 ? -17.024 -15.343 -41.602 1.00 30.08 118 ASN A CA 1
ATOM 851 C C . ASN A 1 118 ? -17.315 -13.915 -42.097 1.00 30.08 118 ASN A C 1
ATOM 853 O O . ASN A 1 118 ? -16.849 -12.930 -41.523 1.00 30.08 118 ASN A O 1
ATOM 857 N N . ARG A 1 119 ? -18.052 -13.819 -43.210 1.00 36.06 119 ARG A N 1
ATOM 858 C CA . ARG A 1 119 ? -18.761 -12.612 -43.657 1.00 36.06 119 ARG A CA 1
ATOM 859 C C . ARG A 1 119 ? -20.145 -12.627 -43.012 1.00 36.06 119 ARG A C 1
ATOM 861 O O . ARG A 1 119 ? -20.939 -13.483 -43.370 1.00 36.06 119 ARG A O 1
ATOM 868 N N . ASN A 1 120 ? -20.452 -11.656 -42.156 1.00 30.88 120 ASN A N 1
ATOM 869 C CA . ASN A 1 120 ? -21.823 -11.405 -41.712 1.00 30.88 120 ASN A CA 1
ATOM 870 C C . ASN A 1 120 ? -22.237 -9.973 -42.070 1.00 30.88 120 ASN A C 1
ATOM 872 O O . ASN A 1 120 ? -21.899 -9.021 -41.373 1.00 30.88 120 ASN A O 1
ATOM 876 N N . ASN A 1 121 ? -22.972 -9.874 -43.178 1.00 33.41 121 ASN A N 1
ATOM 877 C CA . ASN A 1 121 ? -24.051 -8.910 -43.379 1.00 33.41 121 ASN A CA 1
ATOM 878 C C . ASN A 1 121 ? -25.354 -9.627 -42.998 1.00 33.41 121 ASN A C 1
ATOM 880 O O . ASN A 1 121 ? -25.522 -10.791 -43.359 1.00 33.41 121 ASN A O 1
ATOM 884 N N . GLY A 1 122 ? -26.275 -8.942 -42.326 1.00 28.97 122 GLY A N 1
ATOM 885 C CA . GLY A 1 122 ? -27.586 -9.500 -42.005 1.00 28.97 122 GLY A CA 1
ATOM 886 C C . GLY A 1 122 ? -28.419 -8.562 -41.147 1.00 28.97 122 GLY A C 1
ATOM 887 O O . GLY A 1 122 ? -28.355 -8.618 -39.923 1.00 28.97 122 GLY A O 1
ATOM 888 N N . ASP A 1 123 ? -29.164 -7.703 -41.833 1.00 33.03 123 ASP A N 1
ATOM 889 C CA . ASP A 1 123 ? -30.211 -6.828 -41.320 1.00 33.03 123 ASP A CA 1
ATOM 890 C C . ASP A 1 123 ? -31.425 -7.585 -40.741 1.00 33.03 123 ASP A C 1
ATOM 892 O O . ASP A 1 123 ? -31.729 -8.708 -41.138 1.00 33.03 123 ASP A O 1
ATOM 896 N N . ASN A 1 124 ? -32.178 -6.846 -39.914 1.00 30.20 124 ASN A N 1
ATOM 897 C CA . ASN A 1 124 ? -33.617 -6.940 -39.623 1.00 30.20 124 ASN A CA 1
ATOM 898 C C . ASN A 1 124 ? -34.167 -8.150 -38.841 1.00 30.20 124 ASN A C 1
ATOM 900 O O . ASN A 1 124 ? -34.377 -9.223 -39.393 1.00 30.20 124 ASN A O 1
ATOM 904 N N . LEU A 1 125 ? -34.662 -7.885 -37.621 1.00 30.62 125 LEU A N 1
ATOM 905 C CA . LEU A 1 125 ? -36.113 -7.907 -37.378 1.00 30.62 125 LEU A CA 1
ATOM 906 C C . LEU A 1 125 ? -36.517 -7.141 -36.103 1.00 30.62 125 LEU A C 1
ATOM 908 O O . LEU A 1 125 ? -35.835 -7.133 -35.084 1.00 30.62 125 LEU A O 1
ATOM 912 N N . SER A 1 126 ? -37.668 -6.498 -36.231 1.00 29.80 126 SER A N 1
ATOM 913 C CA . SER A 1 126 ? -38.393 -5.604 -35.334 1.00 29.80 126 SER A CA 1
ATOM 914 C C . SER A 1 126 ? -39.280 -6.307 -34.298 1.00 29.80 126 SER A C 1
ATOM 916 O O . SER A 1 126 ? -40.008 -7.220 -34.669 1.00 29.80 126 SER A O 1
ATOM 918 N N . THR A 1 127 ? -39.362 -5.743 -33.087 1.00 30.95 127 THR A N 1
ATOM 919 C CA . THR A 1 127 ? -40.551 -5.685 -32.194 1.00 30.95 127 THR A CA 1
ATOM 920 C C . THR A 1 127 ? -40.266 -4.581 -31.159 1.00 30.95 127 THR A C 1
ATOM 922 O O . THR A 1 127 ? -39.308 -4.709 -30.409 1.00 30.95 127 THR A O 1
ATOM 925 N N . SER A 1 128 ? -40.822 -3.366 -31.239 1.00 28.31 128 SER A N 1
ATOM 926 C CA . SER A 1 128 ? -42.211 -2.909 -31.030 1.00 28.31 128 SER A CA 1
ATOM 927 C C . SER A 1 128 ? -42.649 -2.825 -29.555 1.00 28.31 128 SER A C 1
ATOM 929 O O . SER A 1 128 ? -42.998 -3.845 -28.974 1.00 28.31 128 SER A O 1
ATOM 931 N N . ASN A 1 129 ? -42.773 -1.565 -29.092 1.00 30.52 129 ASN A N 1
ATOM 932 C CA . ASN A 1 129 ? -43.697 -0.997 -28.084 1.00 30.52 129 ASN A CA 1
ATOM 933 C C . ASN A 1 129 ? -43.497 -1.417 -26.612 1.00 30.52 129 ASN A C 1
ATOM 935 O O . ASN A 1 129 ? -43.267 -2.578 -26.324 1.00 30.52 129 ASN A O 1
ATOM 939 N N . ASN A 1 130 ? -43.617 -0.575 -25.584 1.00 31.81 130 ASN A N 1
ATOM 940 C CA . ASN A 1 130 ? -44.093 0.797 -25.387 1.00 31.81 130 ASN A CA 1
ATOM 941 C C . ASN A 1 130 ? -43.463 1.267 -24.059 1.00 31.81 130 ASN A C 1
ATOM 943 O O . ASN A 1 130 ? -43.485 0.491 -23.112 1.00 31.81 130 ASN A O 1
ATOM 947 N N . ASP A 1 131 ? -42.981 2.507 -23.948 1.00 32.56 131 ASP A N 1
ATOM 948 C CA . ASP A 1 131 ? -43.494 3.414 -22.912 1.00 32.56 131 ASP A CA 1
ATOM 949 C C . ASP A 1 131 ? -42.966 4.843 -23.043 1.00 32.56 131 ASP A C 1
ATOM 951 O O . ASP A 1 131 ? -41.852 5.121 -23.485 1.00 32.56 131 ASP A O 1
ATOM 955 N N . LYS A 1 132 ? -43.883 5.751 -22.723 1.00 33.94 132 LYS A N 1
ATOM 956 C CA . LYS A 1 132 ? -43.894 7.177 -23.026 1.00 33.94 132 LYS A CA 1
ATOM 957 C C . LYS A 1 132 ? -43.134 8.008 -21.987 1.00 33.94 132 LYS A C 1
ATOM 959 O O . LYS A 1 132 ? -43.121 7.690 -20.804 1.00 33.94 132 LYS A O 1
ATOM 964 N N . ASN A 1 133 ? -42.708 9.182 -22.457 1.00 34.75 133 ASN A N 1
ATOM 965 C CA . ASN A 1 133 ? -42.478 10.430 -21.718 1.00 34.75 133 ASN A CA 1
ATOM 966 C C . ASN A 1 133 ? -41.189 10.565 -20.891 1.00 34.75 133 ASN A C 1
ATOM 968 O O . ASN A 1 133 ? -41.185 10.334 -19.683 1.00 34.75 133 ASN A O 1
ATOM 972 N N . ARG A 1 134 ? -40.171 11.197 -21.495 1.00 34.59 134 ARG A N 1
ATOM 973 C CA . ARG A 1 134 ? -39.665 12.489 -20.990 1.00 34.59 134 ARG A CA 1
ATOM 974 C C . ARG A 1 134 ? -38.744 13.185 -21.992 1.00 34.59 134 ARG A C 1
ATOM 976 O O . ARG A 1 134 ? -37.730 12.635 -22.407 1.00 34.59 134 ARG A O 1
ATOM 983 N N . ASP A 1 135 ? -39.119 14.414 -22.323 1.00 32.72 135 ASP A N 1
ATOM 984 C CA . ASP A 1 135 ? -38.327 15.385 -23.068 1.00 32.72 135 ASP A CA 1
ATOM 985 C C . ASP A 1 135 ? -37.035 15.752 -22.327 1.00 32.72 135 ASP A C 1
ATOM 987 O O . ASP A 1 135 ? -37.042 15.938 -21.107 1.00 32.72 135 ASP A O 1
ATOM 991 N N . GLY A 1 136 ? -35.940 15.926 -23.076 1.00 32.66 136 GLY A N 1
ATOM 992 C CA . GLY A 1 136 ? -34.747 16.601 -22.563 1.00 32.66 136 GLY A CA 1
ATOM 993 C C . GLY A 1 136 ? -33.421 16.215 -23.218 1.00 32.66 136 GLY A C 1
ATOM 994 O O . GLY A 1 136 ? -32.605 15.556 -22.590 1.00 32.66 136 GLY A O 1
ATOM 995 N N . SER A 1 137 ? -33.183 16.699 -24.443 1.00 33.25 137 SER A N 1
ATOM 996 C CA . SER A 1 137 ? -31.860 17.089 -24.973 1.00 33.25 137 SER A CA 1
ATOM 997 C C . SER A 1 137 ? -30.682 16.115 -24.756 1.00 33.25 137 SER A C 1
ATOM 999 O O . SER A 1 137 ? -29.812 16.338 -23.912 1.00 33.25 137 SER A O 1
ATOM 1001 N N . SER A 1 138 ? -30.570 15.101 -25.614 1.00 30.56 138 SER A N 1
ATOM 1002 C CA . SER A 1 138 ? -29.365 14.278 -25.761 1.00 30.56 138 SER A CA 1
ATOM 1003 C C . SER A 1 138 ? -28.502 14.759 -26.933 1.00 30.56 138 SER A C 1
ATOM 1005 O O . SER A 1 138 ? -28.817 14.507 -28.096 1.00 30.56 138 SER A O 1
ATOM 1007 N N . THR A 1 139 ? -27.381 15.414 -26.632 1.00 32.81 139 THR A N 1
ATOM 1008 C CA . THR A 1 139 ? -26.242 15.558 -27.545 1.00 32.81 139 THR A CA 1
ATOM 1009 C C . THR A 1 139 ? -25.569 14.194 -27.703 1.00 32.81 139 THR A C 1
ATOM 1011 O O . THR A 1 139 ? -24.936 13.677 -26.783 1.00 32.81 139 THR A O 1
ATOM 1014 N N . SER A 1 140 ? -25.734 13.587 -28.876 1.00 32.34 140 SER A N 1
ATOM 1015 C CA . SER A 1 140 ? -25.078 12.342 -29.269 1.00 32.34 140 SER A CA 1
ATOM 1016 C C . SER A 1 140 ? -23.565 12.530 -29.394 1.00 32.34 140 SER A C 1
ATOM 1018 O O . SER A 1 140 ? -23.093 13.123 -30.360 1.00 32.34 140 SER A O 1
ATOM 1020 N N . ASN A 1 141 ? -22.796 11.960 -28.465 1.00 30.27 141 ASN A N 1
ATOM 1021 C CA . ASN A 1 141 ? -21.376 11.688 -28.677 1.00 30.27 141 ASN A CA 1
ATOM 1022 C C . ASN A 1 141 ? -21.183 10.195 -28.952 1.00 30.27 141 ASN A C 1
ATOM 1024 O O . ASN A 1 141 ? -21.252 9.354 -28.058 1.00 30.27 141 ASN A O 1
ATOM 1028 N N . ASN A 1 142 ? -20.928 9.893 -30.224 1.00 29.91 142 ASN A N 1
ATOM 1029 C CA . ASN A 1 142 ? -20.412 8.619 -30.705 1.00 29.91 142 ASN A CA 1
ATOM 1030 C C . ASN A 1 142 ? -19.056 8.322 -30.044 1.00 29.91 142 ASN A C 1
ATOM 1032 O O . ASN A 1 142 ? -18.028 8.857 -30.461 1.00 29.91 142 ASN A O 1
ATOM 1036 N N . ILE A 1 143 ? -19.028 7.429 -29.052 1.00 33.56 143 ILE A N 1
ATOM 1037 C CA . ILE A 1 143 ? -17.778 6.837 -28.562 1.00 33.56 143 ILE A CA 1
ATOM 1038 C C . ILE A 1 143 ? -17.420 5.684 -29.499 1.00 33.56 143 ILE A C 1
ATOM 1040 O O . ILE A 1 143 ? -17.784 4.525 -29.311 1.00 33.56 143 ILE A O 1
ATOM 1044 N N . ARG A 1 144 ? -16.700 6.043 -30.560 1.00 31.25 144 ARG A N 1
ATOM 1045 C CA . ARG A 1 144 ? -15.976 5.108 -31.412 1.00 31.25 144 ARG A CA 1
ATOM 1046 C C . ARG A 1 144 ? -14.790 4.589 -30.599 1.00 31.25 144 ARG A C 1
ATOM 1048 O O . ARG A 1 144 ? -13.829 5.316 -30.366 1.00 31.25 144 ARG A O 1
ATOM 1055 N N . SER A 1 145 ? -14.882 3.342 -30.147 1.00 39.62 145 SER A N 1
ATOM 1056 C CA . SER A 1 145 ? -13.775 2.591 -29.551 1.00 39.62 145 SER A CA 1
ATOM 1057 C C . SER A 1 145 ? -12.635 2.471 -30.566 1.00 39.62 145 SER A C 1
ATOM 1059 O O . SER A 1 145 ? -12.653 1.625 -31.461 1.00 39.62 145 SER A O 1
ATOM 1061 N N . THR A 1 146 ? -11.653 3.367 -30.476 1.00 31.89 146 THR A N 1
ATOM 1062 C CA . THR A 1 146 ? -10.393 3.254 -31.207 1.00 31.89 146 THR A CA 1
ATOM 1063 C C . THR A 1 146 ? -9.355 2.607 -30.305 1.00 31.89 146 THR A C 1
ATOM 1065 O O . THR A 1 146 ? -8.813 3.240 -29.400 1.00 31.89 146 THR A O 1
ATOM 1068 N N . ARG A 1 147 ? -9.054 1.341 -30.611 1.00 38.16 147 ARG A N 1
ATOM 1069 C CA . ARG A 1 147 ? -7.750 0.710 -30.383 1.00 38.16 147 ARG A CA 1
ATOM 1070 C C . ARG A 1 147 ? -6.642 1.686 -30.801 1.00 38.16 147 ARG A C 1
ATOM 1072 O O . ARG A 1 147 ? -6.446 1.883 -31.994 1.00 38.16 147 ARG A O 1
ATOM 1079 N N . ASN A 1 148 ? -5.974 2.315 -29.837 1.00 34.41 148 ASN A N 1
ATOM 1080 C CA . ASN A 1 148 ? -4.648 2.931 -29.979 1.00 34.41 148 ASN A CA 1
ATOM 1081 C C . ASN A 1 148 ? -4.131 3.368 -28.597 1.00 34.41 148 ASN A C 1
ATOM 1083 O O . ASN A 1 148 ? -3.979 4.548 -28.294 1.00 34.41 148 ASN A O 1
ATOM 1087 N N . SER A 1 149 ? -3.836 2.392 -27.738 1.00 35.56 149 SER A N 1
ATOM 1088 C CA . SER A 1 149 ? -3.198 2.626 -26.431 1.00 35.56 149 SER A CA 1
ATOM 1089 C C . SER A 1 149 ? -1.707 2.996 -26.548 1.00 35.56 149 SER A C 1
ATOM 1091 O O . SER A 1 149 ? -1.051 3.263 -25.549 1.00 35.56 149 SER A O 1
ATOM 1093 N N . SER A 1 150 ? -1.152 3.043 -27.763 1.00 35.22 150 SER A N 1
ATOM 1094 C CA . SER A 1 150 ? 0.266 3.307 -28.036 1.00 35.22 150 SER A CA 1
ATOM 1095 C C . SER A 1 150 ? 0.617 4.790 -28.247 1.00 35.22 150 SER A C 1
ATOM 1097 O O . SER A 1 150 ? 1.796 5.111 -28.380 1.00 35.22 150 SER A O 1
ATOM 1099 N N . SER A 1 151 ? -0.353 5.718 -28.239 1.00 34.56 151 SER A N 1
ATOM 1100 C CA . SER A 1 151 ? -0.094 7.156 -28.462 1.00 34.56 151 SER A CA 1
ATOM 1101 C C . SER A 1 151 ? -0.215 8.059 -27.225 1.00 34.56 151 SER A C 1
ATOM 1103 O O . SER A 1 151 ? 0.039 9.256 -27.342 1.00 34.56 151 SER A O 1
ATOM 1105 N N . ILE A 1 152 ? -0.559 7.525 -26.045 1.00 38.59 152 ILE A N 1
ATOM 1106 C CA . ILE A 1 152 ? -0.775 8.329 -24.819 1.00 38.59 152 ILE A CA 1
ATOM 1107 C C . ILE A 1 152 ? 0.506 8.507 -23.975 1.00 38.59 152 ILE A C 1
ATOM 1109 O O . ILE A 1 152 ? 0.559 9.361 -23.097 1.00 38.59 152 ILE A O 1
ATOM 1113 N N . ILE A 1 153 ? 1.614 7.840 -24.317 1.00 40.25 153 ILE A N 1
ATOM 1114 C CA . ILE A 1 153 ? 2.932 8.117 -23.716 1.00 40.25 153 ILE A CA 1
ATOM 1115 C C . ILE A 1 153 ? 3.661 9.189 -24.547 1.00 40.25 153 ILE A C 1
ATOM 1117 O O . ILE A 1 153 ? 4.717 8.954 -25.133 1.00 40.25 153 ILE A O 1
ATOM 1121 N N . ARG A 1 154 ? 3.090 10.395 -24.652 1.00 37.25 154 ARG A N 1
ATOM 1122 C CA . ARG A 1 154 ? 3.817 11.577 -25.147 1.00 37.25 154 ARG A CA 1
ATOM 1123 C C . ARG A 1 154 ? 3.925 12.619 -24.037 1.00 37.25 154 ARG A C 1
ATOM 1125 O O . ARG A 1 154 ? 3.016 13.402 -23.814 1.00 37.25 154 ARG A O 1
ATOM 1132 N N . ARG A 1 155 ? 5.110 12.622 -23.414 1.00 40.75 155 ARG A N 1
ATOM 1133 C CA . ARG A 1 155 ? 5.724 13.704 -22.624 1.00 40.75 155 ARG A CA 1
ATOM 1134 C C . ARG A 1 155 ? 4.883 14.245 -21.459 1.00 40.75 155 ARG A C 1
ATOM 1136 O O . ARG A 1 155 ? 4.385 15.365 -21.506 1.00 40.75 155 ARG A O 1
ATOM 1143 N N . GLY A 1 156 ? 4.879 13.509 -20.348 1.00 32.78 156 GLY A N 1
ATOM 1144 C CA . GLY A 1 156 ? 4.818 14.145 -19.033 1.00 32.78 156 GLY A CA 1
ATOM 1145 C C . GLY A 1 156 ? 6.134 14.887 -18.803 1.00 32.78 156 GLY A C 1
ATOM 1146 O O . GLY A 1 156 ? 7.123 14.278 -18.405 1.00 32.78 156 GLY A O 1
ATOM 1147 N N . PHE A 1 157 ? 6.189 16.174 -19.150 1.00 36.62 157 PHE A N 1
ATOM 1148 C CA . PHE A 1 157 ? 7.343 17.001 -18.816 1.00 36.62 157 PHE A CA 1
ATOM 1149 C C . PHE A 1 157 ? 7.403 17.145 -17.295 1.00 36.62 157 PHE A C 1
ATOM 1151 O O . PHE A 1 157 ? 6.520 17.738 -16.679 1.00 36.62 157 PHE A O 1
ATOM 1158 N N . PHE A 1 158 ? 8.467 16.608 -16.701 1.00 38.78 158 PHE A N 1
ATOM 1159 C CA . PHE A 1 158 ? 8.974 17.099 -15.430 1.00 38.78 158 PHE A CA 1
ATOM 1160 C C . PHE A 1 158 ? 9.120 18.620 -15.569 1.00 38.78 158 PHE A C 1
ATOM 1162 O O . PHE A 1 158 ? 9.832 19.080 -16.461 1.00 38.78 158 PHE A O 1
ATOM 1169 N N . ALA A 1 159 ? 8.383 19.385 -14.762 1.00 40.00 159 ALA A N 1
ATOM 1170 C CA . ALA A 1 159 ? 8.428 20.844 -14.739 1.00 40.00 159 ALA A CA 1
ATOM 1171 C C . ALA A 1 159 ? 9.294 21.285 -13.545 1.00 40.00 159 ALA A C 1
ATOM 1173 O O . ALA A 1 159 ? 8.741 21.632 -12.495 1.00 40.00 159 ALA A O 1
ATOM 1174 N N . PRO A 1 160 ? 10.639 21.233 -13.660 1.00 45.03 160 PRO A N 1
ATOM 1175 C CA . PRO A 1 160 ? 11.546 21.610 -12.577 1.00 45.03 160 PRO A CA 1
ATOM 1176 C C . PRO A 1 160 ? 11.242 23.019 -12.072 1.00 45.03 160 PRO A C 1
ATOM 1178 O O . PRO A 1 160 ? 11.250 23.236 -10.871 1.00 45.03 160 PRO A O 1
ATOM 1181 N N . GLU A 1 161 ? 10.821 23.923 -12.957 1.00 42.91 161 GLU A N 1
ATOM 1182 C CA . GLU A 1 161 ? 10.449 25.304 -12.640 1.00 42.91 161 GLU A CA 1
ATOM 1183 C C . GLU A 1 161 ? 9.323 25.426 -11.597 1.00 42.91 161 GLU A C 1
ATOM 1185 O O . GLU A 1 161 ? 9.313 26.367 -10.809 1.00 42.91 161 GLU A O 1
ATOM 1190 N N . ALA A 1 162 ? 8.364 24.492 -11.544 1.00 47.34 162 ALA A N 1
ATOM 1191 C CA . ALA A 1 162 ? 7.289 24.527 -10.546 1.00 47.34 162 ALA A CA 1
ATOM 1192 C C . ALA A 1 162 ? 7.790 24.104 -9.154 1.00 47.34 162 ALA A C 1
ATOM 1194 O O . ALA A 1 162 ? 7.389 24.679 -8.138 1.00 47.34 162 ALA A O 1
ATOM 1195 N N . VAL A 1 163 ? 8.703 23.129 -9.114 1.00 42.34 163 VAL A N 1
ATOM 1196 C CA . VAL A 1 163 ? 9.389 22.694 -7.890 1.00 42.34 163 VAL A CA 1
ATOM 1197 C C . VAL A 1 163 ? 10.385 23.765 -7.438 1.00 42.34 163 VAL A C 1
ATOM 1199 O O . VAL A 1 163 ? 10.436 24.099 -6.259 1.00 42.34 163 VAL A O 1
ATOM 1202 N N . GLU A 1 164 ? 11.110 24.375 -8.373 1.00 45.41 164 GLU A N 1
ATOM 1203 C CA . GLU A 1 164 ? 12.026 25.484 -8.124 1.00 45.41 164 GLU A CA 1
ATOM 1204 C C . GLU A 1 164 ? 11.288 26.720 -7.613 1.00 45.41 164 GLU A C 1
ATOM 1206 O O . GLU A 1 164 ? 11.729 27.273 -6.617 1.00 45.41 164 GLU A O 1
ATOM 1211 N N . ARG A 1 165 ? 10.117 27.097 -8.148 1.00 51.28 165 ARG A N 1
ATOM 1212 C CA . ARG A 1 165 ? 9.300 28.203 -7.593 1.00 51.28 165 ARG A CA 1
ATOM 1213 C C . ARG A 1 165 ? 8.809 27.934 -6.163 1.00 51.28 165 ARG A C 1
ATOM 1215 O O . ARG A 1 165 ? 8.756 28.848 -5.335 1.00 51.28 165 ARG A O 1
ATOM 1222 N N . LEU A 1 166 ? 8.490 26.678 -5.835 1.00 45.41 166 LEU A N 1
ATOM 1223 C CA . LEU A 1 166 ? 8.181 26.242 -4.461 1.00 45.41 166 LEU A CA 1
ATOM 1224 C C . LEU A 1 166 ? 9.410 26.301 -3.531 1.00 45.41 166 LEU A C 1
ATOM 1226 O O . LEU A 1 166 ? 9.261 26.461 -2.315 1.00 45.41 166 LEU A O 1
ATOM 1230 N N . CYS A 1 167 ? 10.615 26.198 -4.093 1.00 41.38 167 CYS A N 1
ATOM 1231 C CA . CYS A 1 167 ? 11.888 26.365 -3.392 1.00 41.38 167 CYS A CA 1
ATOM 1232 C C . CYS A 1 167 ? 12.347 27.838 -3.335 1.00 41.38 167 CYS A C 1
ATOM 1234 O O . CYS A 1 167 ? 12.980 28.238 -2.361 1.00 41.38 167 CYS A O 1
ATOM 1236 N N . GLU A 1 168 ? 11.999 28.667 -4.322 1.00 44.84 168 GLU A N 1
ATOM 1237 C CA . GLU A 1 168 ? 12.403 30.076 -4.438 1.00 44.84 168 GLU A CA 1
ATOM 1238 C C . GLU A 1 168 ? 11.763 30.965 -3.378 1.00 44.84 168 GLU A C 1
ATOM 1240 O O . GLU A 1 168 ? 12.431 31.846 -2.837 1.00 44.84 168 GLU A O 1
ATOM 1245 N N . THR A 1 169 ? 10.524 30.669 -2.979 1.00 48.56 169 THR A N 1
ATOM 1246 C CA . THR A 1 169 ? 9.864 31.333 -1.840 1.00 48.56 169 THR A CA 1
ATOM 1247 C C . THR A 1 169 ? 10.544 31.062 -0.492 1.00 48.56 169 THR A C 1
ATOM 1249 O O . THR A 1 169 ? 10.223 31.712 0.498 1.00 48.56 169 THR A O 1
ATOM 1252 N N . ASN A 1 170 ? 11.504 30.132 -0.447 1.00 42.91 170 ASN A N 1
ATOM 1253 C CA . ASN A 1 170 ? 12.265 29.754 0.741 1.00 42.91 170 ASN A CA 1
ATOM 1254 C C . ASN A 1 170 ? 13.787 29.790 0.518 1.00 42.91 170 ASN A C 1
ATOM 1256 O O . ASN A 1 170 ? 14.523 29.124 1.251 1.00 42.91 170 ASN A O 1
ATOM 1260 N N . ARG A 1 171 ? 14.292 30.551 -0.468 1.00 45.16 171 ARG A N 1
ATOM 1261 C CA . ARG A 1 171 ? 15.742 30.757 -0.595 1.00 45.16 171 ARG A CA 1
ATOM 1262 C C . ARG A 1 171 ? 16.265 31.403 0.688 1.00 45.16 171 ARG A C 1
ATOM 1264 O O . ARG A 1 171 ? 15.927 32.540 1.016 1.00 45.16 171 ARG A O 1
ATOM 1271 N N . LEU A 1 172 ? 17.096 30.659 1.418 1.00 45.94 172 LEU A N 1
ATOM 1272 C CA . LEU A 1 172 ? 17.918 31.211 2.487 1.00 45.94 172 LEU A CA 1
ATOM 1273 C C . LEU A 1 172 ? 18.710 32.400 1.909 1.00 45.94 172 LEU A C 1
ATOM 1275 O O . LEU A 1 172 ? 19.154 32.344 0.758 1.00 45.94 172 LEU A O 1
ATOM 1279 N N . ARG A 1 173 ? 18.818 33.506 2.661 1.00 52.91 173 ARG A N 1
ATOM 1280 C CA . ARG A 1 173 ? 19.460 34.740 2.171 1.00 52.91 173 ARG A CA 1
ATOM 1281 C C . ARG A 1 173 ? 20.857 34.416 1.617 1.00 52.91 173 ARG A C 1
ATOM 1283 O O . ARG A 1 173 ? 21.597 33.712 2.296 1.00 52.91 173 ARG A O 1
ATOM 1290 N N . PRO A 1 174 ? 21.258 34.937 0.444 1.00 42.75 174 PRO A N 1
ATOM 1291 C CA . PRO A 1 174 ? 22.621 34.766 -0.054 1.00 42.75 174 PRO A CA 1
ATOM 1292 C C . PRO A 1 174 ? 23.640 35.117 1.043 1.00 42.75 174 PRO A C 1
ATOM 1294 O O . PRO A 1 174 ? 23.560 36.193 1.633 1.00 42.75 174 PRO A O 1
ATOM 1297 N N . GLY A 1 175 ? 24.541 34.186 1.370 1.00 50.19 175 GLY A N 1
ATOM 1298 C CA . GLY A 1 175 ? 25.513 34.335 2.463 1.00 50.19 175 GLY A CA 1
ATOM 1299 C C . GLY A 1 175 ? 25.082 33.777 3.826 1.00 50.19 175 GLY A C 1
ATOM 1300 O O . GLY A 1 175 ? 25.879 33.780 4.761 1.00 50.19 175 GLY A O 1
ATOM 1301 N N . SER A 1 176 ? 23.868 33.239 3.973 1.00 47.19 176 SER A N 1
ATOM 1302 C CA . SER A 1 176 ? 23.575 32.373 5.113 1.00 47.19 176 SER A CA 1
ATOM 1303 C C . SER A 1 176 ? 24.389 31.094 4.951 1.00 47.19 176 SER A C 1
ATOM 1305 O O . SER A 1 176 ? 24.103 30.301 4.050 1.00 47.19 176 SER A O 1
ATOM 1307 N N . ASN A 1 177 ? 25.396 30.902 5.808 1.00 40.88 177 ASN A N 1
ATOM 1308 C CA . ASN A 1 177 ? 26.085 29.620 5.919 1.00 40.88 177 ASN A CA 1
ATOM 1309 C C . ASN A 1 177 ? 25.021 28.518 5.956 1.00 40.88 177 ASN A C 1
ATOM 1311 O O . ASN A 1 177 ? 24.044 28.688 6.705 1.00 40.88 177 ASN A O 1
ATOM 1315 N N . PRO A 1 178 ? 25.162 27.419 5.185 1.00 44.97 178 PRO A N 1
ATOM 1316 C CA . PRO A 1 178 ? 24.343 26.254 5.445 1.00 44.97 178 PRO A CA 1
ATOM 1317 C C . PRO A 1 178 ? 24.517 25.994 6.933 1.00 44.97 178 PRO A C 1
ATOM 1319 O O . PRO A 1 178 ? 25.632 25.778 7.411 1.00 44.97 178 PRO A O 1
ATOM 1322 N N . ARG A 1 179 ? 23.426 26.104 7.696 1.00 44.56 179 ARG A N 1
ATOM 1323 C CA . ARG A 1 179 ? 23.400 25.555 9.041 1.00 44.56 179 ARG A CA 1
ATOM 1324 C C . ARG A 1 179 ? 23.390 24.046 8.840 1.00 44.56 179 ARG A C 1
ATOM 1326 O O . ARG A 1 179 ? 22.415 23.373 9.143 1.00 44.56 179 ARG A O 1
ATOM 1333 N N . GLU A 1 180 ? 24.511 23.502 8.371 1.00 39.25 180 GLU A N 1
ATOM 1334 C CA . GLU A 1 180 ? 25.028 22.282 8.938 1.00 39.25 180 GLU A CA 1
ATOM 1335 C C . GLU A 1 180 ? 25.242 22.610 10.413 1.00 39.25 180 GLU A C 1
ATOM 1337 O O . GLU A 1 180 ? 26.347 22.831 10.902 1.00 39.25 180 GLU A O 1
ATOM 1342 N N . ALA A 1 181 ? 24.141 22.633 11.166 1.00 37.19 181 ALA A N 1
ATOM 1343 C CA . ALA A 1 181 ? 24.191 22.021 12.455 1.00 37.19 181 ALA A CA 1
ATOM 1344 C C . ALA A 1 181 ? 24.715 20.617 12.143 1.00 37.19 181 ALA A C 1
ATOM 1346 O O . ALA A 1 181 ? 23.963 19.691 11.832 1.00 37.19 181 ALA A O 1
ATOM 1347 N N . MET A 1 182 ? 26.037 20.457 12.242 1.00 38.38 182 MET A N 1
ATOM 1348 C CA . MET A 1 182 ? 26.585 19.331 12.956 1.00 38.38 182 MET A CA 1
ATOM 1349 C C . MET A 1 182 ? 25.864 19.331 14.302 1.00 38.38 182 MET A C 1
ATOM 1351 O O . MET A 1 182 ? 26.397 19.731 15.331 1.00 38.38 182 MET A O 1
ATOM 1355 N N . ALA A 1 183 ? 24.607 18.879 14.298 1.00 40.59 183 ALA A N 1
ATOM 1356 C CA . ALA A 1 183 ? 24.093 18.120 15.389 1.00 40.59 183 ALA A CA 1
ATOM 1357 C C . ALA A 1 183 ? 25.111 16.996 15.458 1.00 40.59 183 ALA A C 1
ATOM 1359 O O . ALA A 1 183 ? 25.082 16.042 14.673 1.00 40.59 183 ALA A O 1
ATOM 1360 N N . VAL A 1 184 ? 26.091 17.193 16.337 1.00 43.00 184 VAL A N 1
ATOM 1361 C CA . VAL A 1 184 ? 26.845 16.126 16.947 1.00 43.00 184 VAL A CA 1
ATOM 1362 C C . VAL A 1 184 ? 25.755 15.308 17.616 1.00 43.00 184 VAL A C 1
ATOM 1364 O O . VAL A 1 184 ? 25.423 15.488 18.784 1.00 43.00 184 VAL A O 1
ATOM 1367 N N . LEU A 1 185 ? 25.096 14.471 16.809 1.00 47.44 185 LEU A N 1
ATOM 1368 C CA . LEU A 1 185 ? 24.381 13.307 17.259 1.00 47.44 185 LEU A CA 1
ATOM 1369 C C . LEU A 1 185 ? 25.340 12.725 18.273 1.00 47.44 185 LEU A C 1
ATOM 1371 O O . LEU A 1 185 ? 26.483 12.405 17.921 1.00 47.44 185 LEU A O 1
ATOM 1375 N N . SER A 1 186 ? 24.924 12.685 19.540 1.00 56.16 186 SER A N 1
ATOM 1376 C CA . SER A 1 186 ? 25.723 11.980 20.526 1.00 56.16 186 SER A CA 1
ATOM 1377 C C . SER A 1 186 ? 26.042 10.633 19.886 1.00 56.16 186 SER A C 1
ATOM 1379 O O . SER A 1 186 ? 25.163 10.038 19.244 1.00 56.16 186 SER A O 1
ATOM 1381 N N . LYS A 1 187 ? 27.298 10.183 19.970 1.00 66.00 187 LYS A N 1
ATOM 1382 C CA . LYS A 1 187 ? 27.749 8.920 19.352 1.00 66.00 187 LYS A CA 1
ATOM 1383 C C . LYS A 1 187 ? 26.812 7.737 19.685 1.00 66.00 187 LYS A C 1
ATOM 1385 O O . LYS A 1 187 ? 26.803 6.733 18.988 1.00 66.00 187 LYS A O 1
ATOM 1390 N N . TRP A 1 188 ? 25.982 7.908 20.712 1.00 71.88 188 TRP A N 1
ATOM 1391 C CA . TRP A 1 188 ? 24.979 7.000 21.242 1.00 71.88 188 TRP A CA 1
ATOM 1392 C C . TRP A 1 188 ? 23.576 7.090 20.628 1.00 71.88 188 TRP A C 1
ATOM 1394 O O . TRP A 1 188 ? 22.848 6.110 20.693 1.00 71.88 188 TRP A O 1
ATOM 1404 N N . SER A 1 189 ? 23.165 8.205 20.025 1.00 66.44 189 SER A N 1
ATOM 1405 C CA . SER A 1 189 ? 21.787 8.386 19.522 1.00 66.44 189 SER A CA 1
ATOM 1406 C C . SER A 1 189 ? 21.372 7.356 18.459 1.00 66.44 189 SER A C 1
ATOM 1408 O O . SER A 1 189 ? 20.307 6.756 18.580 1.00 66.44 189 SER A O 1
ATOM 1410 N N . GLY A 1 190 ? 22.229 7.087 17.468 1.00 70.25 190 GLY A N 1
ATOM 1411 C CA . GLY A 1 190 ? 21.998 6.045 16.458 1.00 70.25 190 GLY A CA 1
ATOM 1412 C C . GLY A 1 190 ? 21.942 4.630 17.053 1.00 70.25 190 GLY A C 1
ATOM 1413 O O . GLY A 1 190 ? 20.942 3.940 16.860 1.00 70.25 190 GLY A O 1
ATOM 1414 N N . PRO A 1 191 ? 22.961 4.196 17.820 1.00 76.50 191 PRO A N 1
ATOM 1415 C CA . PRO A 1 191 ? 22.931 2.910 18.516 1.00 76.50 191 PRO A CA 1
ATOM 1416 C C . PRO A 1 191 ? 21.724 2.730 19.447 1.00 76.50 191 PRO A C 1
ATOM 1418 O O . PRO A 1 191 ? 21.122 1.662 19.453 1.00 76.50 191 PRO A O 1
ATOM 1421 N N . LEU A 1 192 ? 21.324 3.764 20.195 1.00 79.25 192 LEU A N 1
ATOM 1422 C CA . LEU A 1 192 ? 20.148 3.715 21.072 1.00 79.25 192 LEU A CA 1
ATOM 1423 C C . LEU A 1 192 ? 18.844 3.587 20.279 1.00 79.25 192 LEU A C 1
ATOM 1425 O O . LEU A 1 192 ? 17.956 2.845 20.693 1.00 79.25 192 LEU A O 1
ATOM 1429 N N . ALA A 1 193 ? 18.722 4.282 19.146 1.00 75.44 193 ALA A N 1
ATOM 1430 C CA . ALA A 1 193 ? 17.590 4.124 18.238 1.00 75.44 193 ALA A CA 1
ATOM 1431 C C . ALA A 1 193 ? 17.505 2.687 17.709 1.00 75.44 193 ALA A C 1
ATOM 1433 O O . ALA A 1 193 ? 16.458 2.054 17.812 1.00 75.44 193 ALA A O 1
ATOM 1434 N N . LEU A 1 194 ? 18.625 2.144 17.224 1.00 80.88 194 LEU A N 1
ATOM 1435 C CA . LEU A 1 194 ? 18.698 0.767 16.743 1.00 80.88 194 LEU A CA 1
ATOM 1436 C C . LEU A 1 194 ? 18.349 -0.234 17.849 1.00 80.88 194 LEU A C 1
ATOM 1438 O O . LEU A 1 194 ? 17.523 -1.112 17.631 1.00 80.88 194 LEU A O 1
ATOM 1442 N N . LEU A 1 195 ? 18.912 -0.075 19.049 1.00 84.25 195 LEU A N 1
ATOM 1443 C CA . LEU A 1 195 ? 18.599 -0.925 20.198 1.00 84.25 195 LEU A CA 1
ATOM 1444 C C . LEU A 1 195 ? 17.100 -0.886 20.523 1.00 84.25 195 LEU A C 1
ATOM 1446 O O . LEU A 1 195 ? 16.505 -1.928 20.778 1.00 84.25 195 LEU A O 1
ATOM 1450 N N . ARG A 1 196 ? 16.469 0.295 20.474 1.00 80.31 196 ARG A N 1
ATOM 1451 C CA . ARG A 1 196 ? 15.019 0.431 20.672 1.00 80.31 196 ARG A CA 1
ATOM 1452 C C . ARG A 1 196 ? 14.218 -0.267 19.578 1.00 80.31 196 ARG A C 1
ATOM 1454 O O . ARG A 1 196 ? 13.256 -0.946 19.917 1.00 80.31 196 ARG A O 1
ATOM 1461 N N . ILE A 1 197 ? 14.610 -0.143 18.308 1.00 80.94 197 ILE A N 1
ATOM 1462 C CA . ILE A 1 197 ? 13.976 -0.875 17.198 1.00 80.94 197 ILE A CA 1
ATOM 1463 C C . ILE A 1 197 ? 14.071 -2.379 17.453 1.00 80.94 197 ILE A C 1
ATOM 1465 O O . ILE A 1 197 ? 13.055 -3.066 17.459 1.00 80.94 197 ILE A O 1
ATOM 1469 N N . LEU A 1 198 ? 15.276 -2.884 17.726 1.00 84.81 198 LEU A N 1
ATOM 1470 C CA . LEU A 1 198 ? 15.510 -4.305 17.979 1.00 84.81 198 LEU A CA 1
ATOM 1471 C C . LEU A 1 198 ? 14.715 -4.802 19.193 1.00 84.81 198 LEU A C 1
ATOM 1473 O O . LEU A 1 198 ? 14.118 -5.875 19.145 1.00 84.81 198 LEU A O 1
ATOM 1477 N N . TYR A 1 199 ? 14.651 -4.002 20.256 1.00 84.44 199 TYR A N 1
ATOM 1478 C CA . TYR A 1 199 ? 13.851 -4.300 21.437 1.00 84.44 199 TYR A CA 1
ATOM 1479 C C . TYR A 1 199 ? 12.353 -4.393 21.108 1.00 84.44 199 TYR A C 1
ATOM 1481 O O . TYR A 1 199 ? 11.708 -5.371 21.484 1.00 84.44 199 TYR A O 1
ATOM 1489 N N . GLN A 1 200 ? 11.791 -3.432 20.370 1.00 83.19 200 GLN A N 1
ATOM 1490 C CA . GLN A 1 200 ? 10.375 -3.470 19.989 1.00 83.19 200 GLN A CA 1
ATOM 1491 C C . GLN A 1 200 ? 10.064 -4.650 19.055 1.00 83.19 200 GLN A C 1
ATOM 1493 O O . GLN A 1 200 ? 9.103 -5.381 19.286 1.00 83.19 200 GLN A O 1
ATOM 1498 N N . LEU A 1 201 ? 10.908 -4.892 18.048 1.00 81.75 201 LEU A N 1
ATOM 1499 C CA . LEU A 1 201 ? 10.709 -5.958 17.065 1.00 81.75 201 LEU A CA 1
ATOM 1500 C C . LEU A 1 201 ? 10.847 -7.353 17.674 1.00 81.75 201 LEU A C 1
ATOM 1502 O O . LEU A 1 201 ? 9.942 -8.174 17.529 1.00 81.75 201 LEU A O 1
ATOM 1506 N N . PHE A 1 202 ? 11.967 -7.629 18.342 1.00 85.12 202 PHE A N 1
ATOM 1507 C CA . PHE A 1 202 ? 12.333 -8.986 18.745 1.00 85.12 202 PHE A CA 1
ATOM 1508 C C . PHE A 1 202 ? 11.952 -9.302 20.185 1.00 85.12 202 PHE A C 1
ATOM 1510 O O . PHE A 1 202 ? 11.442 -10.389 20.440 1.00 85.12 202 PHE A O 1
ATOM 1517 N N . VAL A 1 203 ? 12.155 -8.364 21.115 1.00 83.19 203 VAL A N 1
ATOM 1518 C CA . VAL A 1 203 ? 11.892 -8.617 22.540 1.00 83.19 203 VAL A CA 1
ATOM 1519 C C . VAL A 1 203 ? 10.409 -8.453 22.855 1.00 83.19 203 VAL A C 1
ATOM 1521 O O . VAL A 1 203 ? 9.806 -9.368 23.405 1.00 83.19 203 VAL A O 1
ATOM 1524 N N . ARG A 1 204 ? 9.793 -7.325 22.478 1.00 83.81 204 ARG A N 1
ATOM 1525 C CA . ARG A 1 204 ? 8.354 -7.104 22.716 1.00 83.81 204 ARG A CA 1
ATOM 1526 C C . ARG A 1 204 ? 7.478 -7.805 21.682 1.00 83.81 204 ARG A C 1
ATOM 1528 O O . ARG A 1 204 ? 6.481 -8.421 22.038 1.00 83.81 204 ARG A O 1
ATOM 1535 N N . GLY A 1 205 ? 7.851 -7.725 20.408 1.00 77.56 205 GLY A N 1
ATOM 1536 C CA . GLY A 1 205 ? 7.053 -8.255 19.305 1.00 77.56 205 GLY A CA 1
ATOM 1537 C C . GLY A 1 205 ? 7.232 -9.743 18.996 1.00 77.56 205 GLY A C 1
ATOM 1538 O O . GLY A 1 205 ? 6.370 -10.330 18.340 1.00 77.56 205 GLY A O 1
ATOM 1539 N N . GLY A 1 206 ? 8.332 -10.361 19.441 1.00 89.38 206 GLY A N 1
ATOM 1540 C CA . GLY A 1 206 ? 8.680 -11.748 19.103 1.00 89.38 206 GLY A CA 1
ATOM 1541 C C . GLY A 1 206 ? 9.127 -11.962 17.648 1.00 89.38 206 GLY A C 1
ATOM 1542 O O . GLY A 1 206 ? 9.154 -13.100 17.174 1.00 89.38 206 GLY A O 1
ATOM 1543 N N . GLY A 1 207 ? 9.465 -10.886 16.934 1.00 90.25 207 GLY A N 1
ATOM 1544 C CA . GLY A 1 207 ? 9.720 -10.861 15.494 1.00 90.25 207 GLY A CA 1
ATOM 1545 C C . GLY A 1 207 ? 8.500 -10.415 14.683 1.00 90.25 207 GLY A C 1
ATOM 1546 O O . GLY A 1 207 ? 7.416 -10.194 15.225 1.00 90.25 207 GLY A O 1
ATOM 1547 N N . VAL A 1 208 ? 8.691 -10.283 13.370 1.00 90.81 208 VAL A N 1
ATOM 1548 C CA . VAL A 1 208 ? 7.643 -9.919 12.405 1.00 90.81 208 VAL A CA 1
ATOM 1549 C C . VAL A 1 208 ? 7.312 -11.137 11.555 1.00 90.81 208 VAL A C 1
ATOM 1551 O O . VAL A 1 208 ? 8.210 -11.856 11.119 1.00 90.81 208 VAL A O 1
ATOM 1554 N N . GLU A 1 209 ? 6.028 -11.360 11.325 1.00 92.81 209 GLU A N 1
ATOM 1555 C CA . GLU A 1 209 ? 5.510 -12.416 10.465 1.00 92.81 209 GLU A CA 1
ATOM 1556 C C . GLU A 1 209 ? 4.587 -11.797 9.417 1.00 92.81 209 GLU A C 1
ATOM 1558 O O . GLU A 1 209 ? 3.767 -10.924 9.722 1.00 92.81 209 GLU A O 1
ATOM 1563 N N . ILE A 1 210 ? 4.757 -12.248 8.176 1.00 93.00 210 ILE A N 1
ATOM 1564 C CA . ILE A 1 210 ? 3.993 -11.785 7.024 1.00 93.00 210 ILE A CA 1
ATOM 1565 C C . ILE A 1 210 ? 3.088 -12.928 6.582 1.00 93.00 210 ILE A C 1
ATOM 1567 O O . ILE A 1 210 ? 3.573 -14.019 6.287 1.00 93.00 210 ILE A O 1
ATOM 1571 N N . ARG A 1 211 ? 1.783 -12.670 6.516 1.00 94.00 211 ARG A N 1
ATOM 1572 C CA . ARG A 1 211 ? 0.784 -13.601 5.979 1.00 94.00 211 ARG A CA 1
ATOM 1573 C C . ARG A 1 211 ? 0.067 -12.949 4.804 1.00 94.00 211 ARG A C 1
ATOM 1575 O O . ARG A 1 211 ? -0.137 -11.736 4.807 1.00 94.00 211 ARG A O 1
ATOM 1582 N N . SER A 1 212 ? -0.292 -13.749 3.805 1.00 93.69 212 SER A N 1
ATOM 1583 C CA . SER A 1 212 ? -1.036 -13.283 2.634 1.00 93.69 212 SER A CA 1
ATOM 1584 C C . SER A 1 212 ? -2.394 -13.963 2.564 1.00 93.69 212 SER A C 1
ATOM 1586 O O . SER A 1 212 ? -2.490 -15.169 2.772 1.00 93.69 212 SER A O 1
ATOM 1588 N N . TYR A 1 213 ? -3.423 -13.190 2.246 1.00 95.12 213 TYR A N 1
ATOM 1589 C CA . TYR A 1 213 ? -4.806 -13.635 2.176 1.00 95.12 213 TYR A CA 1
ATOM 1590 C C . TYR A 1 213 ? -5.418 -13.188 0.860 1.00 95.12 213 TYR A C 1
ATOM 1592 O O . TYR A 1 213 ? -5.173 -12.070 0.414 1.00 95.12 213 TYR A O 1
ATOM 1600 N N . TRP A 1 214 ? -6.238 -14.041 0.261 1.00 94.94 214 TRP A N 1
ATOM 1601 C CA . TRP A 1 214 ? -7.115 -13.650 -0.832 1.00 94.94 214 TRP A CA 1
ATOM 1602 C C . TRP A 1 214 ? -8.509 -13.391 -0.267 1.00 94.94 214 TRP A C 1
ATOM 1604 O O . TRP A 1 214 ? -9.069 -14.253 0.405 1.00 94.94 214 TRP A O 1
ATOM 1614 N N . ILE A 1 215 ? -9.050 -12.204 -0.526 1.00 95.56 215 ILE A N 1
ATOM 1615 C CA . ILE A 1 215 ? -10.410 -11.824 -0.166 1.00 95.56 215 ILE A CA 1
ATOM 1616 C C . ILE A 1 215 ? -11.288 -11.946 -1.411 1.00 95.56 215 ILE A C 1
ATOM 1618 O O . ILE A 1 215 ? -11.091 -11.187 -2.371 1.00 95.56 215 ILE A O 1
ATOM 1622 N N . PRO A 1 216 ? -12.268 -12.860 -1.392 1.00 94.31 216 PRO A N 1
ATOM 1623 C CA . PRO A 1 216 ? -13.234 -13.005 -2.466 1.00 94.31 216 PRO A CA 1
ATOM 1624 C C . PRO A 1 216 ? -14.041 -11.716 -2.719 1.00 94.31 216 PRO A C 1
ATOM 1626 O O . PRO A 1 216 ? -14.299 -10.939 -1.793 1.00 94.31 216 PRO A O 1
ATOM 1629 N N . PRO A 1 217 ? -14.449 -11.447 -3.970 1.00 93.62 217 PRO A N 1
ATOM 1630 C CA . PRO A 1 217 ? -15.176 -10.225 -4.312 1.00 93.62 217 PRO A CA 1
ATOM 1631 C C . PRO A 1 217 ? -16.564 -10.116 -3.666 1.00 93.62 217 PRO A C 1
ATOM 1633 O O . PRO A 1 217 ? -16.988 -9.009 -3.344 1.00 93.62 217 PRO A O 1
ATOM 1636 N N . ASP A 1 218 ? -17.249 -11.235 -3.438 1.00 94.62 218 ASP A N 1
ATOM 1637 C CA . ASP A 1 218 ? -18.505 -11.327 -2.684 1.00 94.62 218 ASP A CA 1
ATOM 1638 C C . ASP A 1 218 ? -18.321 -10.840 -1.243 1.00 94.62 218 ASP A C 1
ATOM 1640 O O . ASP A 1 218 ? -19.057 -9.964 -0.796 1.00 94.62 218 ASP A O 1
ATOM 1644 N N . ARG A 1 219 ? -17.250 -11.264 -0.563 1.00 95.19 219 ARG A N 1
ATOM 1645 C CA . ARG A 1 219 ? -16.921 -10.775 0.788 1.00 95.19 219 ARG A CA 1
ATOM 1646 C C . ARG A 1 219 ? -16.651 -9.275 0.824 1.00 95.19 219 ARG A C 1
ATOM 1648 O O . ARG A 1 219 ? -17.110 -8.575 1.724 1.00 95.19 219 ARG A O 1
ATOM 1655 N N . LEU A 1 220 ? -15.945 -8.749 -0.177 1.00 95.31 220 LEU A N 1
ATOM 1656 C CA . LEU A 1 220 ? -15.723 -7.304 -0.301 1.00 95.31 220 LEU A CA 1
ATOM 1657 C C . LEU A 1 220 ? -17.028 -6.536 -0.551 1.00 95.31 220 LEU A C 1
ATOM 1659 O O . LEU A 1 220 ? -17.179 -5.408 -0.070 1.00 95.31 220 LEU A O 1
ATOM 1663 N N . ALA A 1 221 ? -17.954 -7.122 -1.312 1.00 95.12 221 ALA A N 1
ATOM 1664 C CA . ALA A 1 221 ? -19.266 -6.548 -1.569 1.00 95.12 221 ALA A CA 1
ATOM 1665 C C . ALA A 1 221 ? -20.123 -6.534 -0.297 1.00 95.12 221 ALA A C 1
ATOM 1667 O O . ALA A 1 221 ? -20.674 -5.482 0.030 1.00 95.12 221 ALA A O 1
ATOM 1668 N N . ASP A 1 222 ? -20.154 -7.637 0.453 1.00 96.19 222 ASP A N 1
ATOM 1669 C CA . ASP A 1 222 ? -20.856 -7.755 1.735 1.00 96.19 222 ASP A CA 1
ATOM 1670 C C . ASP A 1 222 ? -20.329 -6.741 2.752 1.00 96.19 222 ASP A C 1
ATOM 1672 O O . ASP A 1 222 ? -21.103 -5.996 3.358 1.00 96.19 222 ASP A O 1
ATOM 1676 N N . LEU A 1 223 ? -19.001 -6.632 2.878 1.00 96.75 223 LEU A N 1
ATOM 1677 C CA . LEU A 1 223 ? -18.359 -5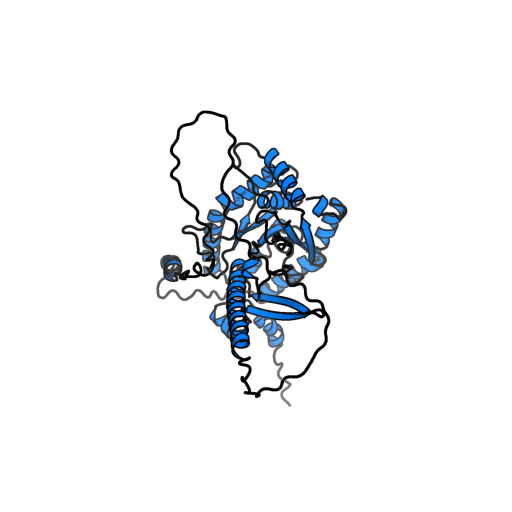.666 3.765 1.00 96.75 223 LEU A CA 1
ATOM 1678 C C . LEU A 1 223 ? -18.759 -4.227 3.417 1.00 96.75 223 LEU A C 1
ATOM 1680 O O . LEU A 1 223 ? -19.110 -3.430 4.293 1.00 96.75 223 LEU A O 1
ATOM 1684 N N . LYS A 1 224 ? -18.728 -3.883 2.124 1.00 97.31 224 LYS A N 1
ATOM 1685 C CA . LYS A 1 224 ? -19.138 -2.558 1.648 1.00 97.31 224 LYS A CA 1
ATOM 1686 C C . LYS A 1 224 ? -20.629 -2.319 1.876 1.00 97.31 224 LYS A C 1
ATOM 1688 O O . LYS A 1 224 ? -21.013 -1.206 2.243 1.00 97.31 224 LYS A O 1
ATOM 1693 N N . HIS A 1 225 ? -21.465 -3.330 1.658 1.00 97.25 225 HIS A N 1
ATOM 1694 C CA . HIS A 1 225 ? -22.904 -3.249 1.874 1.00 97.25 225 HIS A CA 1
ATOM 1695 C C . HIS A 1 225 ? -23.220 -2.965 3.347 1.00 97.25 225 HIS A C 1
ATOM 1697 O O . HIS A 1 225 ? -23.905 -1.983 3.635 1.00 97.25 225 HIS A O 1
ATOM 1703 N N . ALA A 1 226 ? -22.633 -3.732 4.271 1.00 97.38 226 ALA A N 1
ATOM 1704 C CA . ALA A 1 226 ? -22.782 -3.539 5.713 1.00 97.38 226 ALA A CA 1
ATOM 1705 C C . ALA A 1 226 ? -22.339 -2.134 6.158 1.00 97.38 226 ALA A C 1
ATOM 1707 O O . ALA A 1 226 ? -23.089 -1.422 6.828 1.00 97.38 226 ALA A O 1
ATOM 1708 N N . ALA A 1 227 ? -21.159 -1.682 5.719 1.00 97.25 227 ALA A N 1
ATOM 1709 C CA . ALA A 1 227 ? -20.669 -0.339 6.033 1.00 97.25 227 ALA A CA 1
ATOM 1710 C C . ALA A 1 227 ? -21.587 0.767 5.481 1.00 97.25 227 ALA A C 1
ATOM 1712 O O . ALA A 1 227 ? -21.798 1.787 6.133 1.00 97.25 227 ALA A O 1
ATOM 1713 N N . THR A 1 228 ? -22.158 0.566 4.290 1.00 97.75 228 THR A N 1
ATOM 1714 C CA . THR A 1 228 ? -23.075 1.533 3.670 1.00 97.75 228 THR A CA 1
ATOM 1715 C C . THR A 1 228 ? -24.399 1.618 4.430 1.00 97.75 228 THR A C 1
ATOM 1717 O O . THR A 1 228 ? -24.902 2.718 4.639 1.00 97.75 228 THR A O 1
ATOM 1720 N N . GLN A 1 229 ? -24.949 0.490 4.894 1.00 97.75 229 GLN A N 1
ATOM 1721 C CA . GLN A 1 229 ? -26.172 0.475 5.708 1.00 97.75 229 GLN A CA 1
ATOM 1722 C C . GLN A 1 229 ? -25.991 1.187 7.057 1.00 97.75 229 GLN A C 1
ATOM 1724 O O . GLN A 1 229 ? -26.912 1.836 7.546 1.00 97.75 229 GLN A O 1
ATOM 1729 N N . GLN A 1 230 ? -24.798 1.093 7.644 1.00 97.44 230 GLN A N 1
ATOM 1730 C CA . GLN A 1 230 ? -24.454 1.721 8.923 1.00 97.44 230 GLN A CA 1
ATOM 1731 C C . GLN A 1 230 ? -24.003 3.186 8.792 1.00 97.44 230 GLN A C 1
ATOM 1733 O O . GLN A 1 230 ? -23.630 3.823 9.782 1.00 97.44 230 GLN A O 1
ATOM 1738 N N . LEU A 1 231 ? -23.992 3.739 7.576 1.00 97.00 231 LEU A N 1
ATOM 1739 C CA . LEU A 1 231 ? -23.514 5.090 7.329 1.00 97.00 231 LEU A CA 1
ATOM 1740 C C . LEU A 1 231 ? -24.494 6.130 7.894 1.00 97.00 231 LEU A C 1
ATOM 1742 O O . LEU A 1 231 ? -25.635 6.254 7.451 1.00 97.00 231 LEU A O 1
ATOM 1746 N N . LYS A 1 232 ? -24.034 6.938 8.856 1.00 95.44 232 LYS A N 1
ATOM 1747 C CA . LYS A 1 232 ? -24.845 8.020 9.432 1.00 95.44 232 LYS A CA 1
ATOM 1748 C C . LYS A 1 232 ? -25.029 9.158 8.424 1.00 95.44 232 LYS A C 1
ATOM 1750 O O . LYS A 1 232 ? -24.063 9.670 7.848 1.00 95.44 232 LYS A O 1
ATOM 1755 N N . LYS A 1 233 ? -26.281 9.597 8.251 1.00 95.75 233 LYS A N 1
ATOM 1756 C CA . LYS A 1 233 ? -26.648 10.699 7.350 1.00 95.75 233 LYS A CA 1
ATOM 1757 C C . LYS A 1 233 ? -25.831 11.957 7.668 1.00 95.75 233 LYS A C 1
ATOM 1759 O O . LYS A 1 233 ? -25.784 12.399 8.811 1.00 95.75 233 LYS A O 1
ATOM 1764 N N . GLY A 1 234 ? -25.223 12.546 6.638 1.00 94.19 234 GLY A N 1
ATOM 1765 C CA . GLY A 1 234 ? -24.472 13.801 6.738 1.00 94.19 234 GLY A CA 1
ATOM 1766 C C . GLY A 1 234 ? -22.982 13.660 7.067 1.00 94.19 234 GLY A C 1
ATOM 1767 O O . GLY A 1 234 ? -22.291 14.674 7.069 1.00 94.19 234 GLY A O 1
ATOM 1768 N N . MET A 1 235 ? -22.458 12.449 7.305 1.00 95.12 235 MET A N 1
ATOM 1769 C CA . MET A 1 235 ? -21.014 12.263 7.518 1.00 95.12 235 MET A CA 1
ATOM 1770 C C . MET A 1 235 ? -20.213 12.325 6.213 1.00 95.12 235 MET A C 1
ATOM 1772 O O . MET A 1 235 ? -19.300 13.138 6.082 1.00 95.12 235 MET A O 1
ATOM 1776 N N . VAL A 1 236 ? -20.557 11.461 5.257 1.00 96.25 236 VAL A N 1
ATOM 1777 C CA . VAL A 1 236 ? -20.043 11.444 3.881 1.00 96.25 236 VAL A CA 1
ATOM 1778 C C . VAL A 1 236 ? -21.155 10.968 2.950 1.00 96.25 236 VAL A C 1
ATOM 1780 O O . VAL A 1 236 ? -22.098 10.316 3.393 1.00 96.25 236 VAL A O 1
ATOM 1783 N N . GLU A 1 237 ? -21.048 11.289 1.664 1.00 96.31 237 GLU A N 1
ATOM 1784 C CA . GLU A 1 237 ? -22.003 10.829 0.648 1.00 96.31 237 GLU A CA 1
ATOM 1785 C C . GLU A 1 237 ? -21.855 9.328 0.357 1.00 96.31 237 GLU A C 1
ATOM 1787 O O . GLU A 1 237 ? -22.842 8.639 0.121 1.00 96.31 237 GLU A O 1
ATOM 1792 N N . TRP A 1 238 ? -20.623 8.810 0.388 1.00 96.69 238 TRP A N 1
ATOM 1793 C CA . TRP A 1 238 ? -20.324 7.418 0.064 1.00 96.69 238 TRP A CA 1
ATOM 1794 C C . TRP A 1 238 ? -19.003 6.941 0.680 1.00 96.69 238 TRP A C 1
ATOM 1796 O O . TRP A 1 238 ? -18.118 7.742 0.993 1.00 96.69 238 TRP A O 1
ATOM 1806 N N . VAL A 1 239 ? -18.856 5.617 0.788 1.00 97.38 239 VAL A N 1
ATOM 1807 C CA . VAL A 1 239 ? -17.627 4.924 1.211 1.00 97.38 239 VAL A CA 1
ATOM 1808 C C . VAL A 1 239 ? -17.177 3.915 0.147 1.00 97.38 239 VAL A C 1
ATOM 1810 O O . VAL A 1 239 ? -17.989 3.268 -0.521 1.00 97.38 239 VAL A O 1
ATOM 1813 N N . SER A 1 240 ? -15.868 3.816 -0.081 1.00 95.94 240 SER A N 1
ATOM 1814 C CA . SER A 1 240 ? -15.273 2.834 -0.998 1.00 95.94 240 SER A CA 1
ATOM 1815 C C . SER A 1 240 ? -15.041 1.491 -0.303 1.00 95.94 240 SER A C 1
ATOM 1817 O O . SER A 1 240 ? -14.943 1.435 0.919 1.00 95.94 240 SER A O 1
ATOM 1819 N N . THR A 1 241 ? -14.862 0.411 -1.072 1.00 95.38 241 THR A N 1
ATOM 1820 C CA . THR A 1 241 ? -14.425 -0.892 -0.533 1.00 95.38 241 THR A CA 1
ATOM 1821 C C . THR A 1 241 ? -13.137 -0.758 0.282 1.00 95.38 241 THR A C 1
ATOM 1823 O O . THR A 1 241 ? -13.014 -1.358 1.343 1.00 95.38 241 THR A O 1
ATOM 1826 N N . ARG A 1 242 ? -12.209 0.097 -0.168 1.00 94.38 242 ARG A N 1
ATOM 1827 C CA . ARG A 1 242 ? -10.972 0.416 0.551 1.00 94.38 242 ARG A CA 1
ATOM 1828 C C . ARG A 1 242 ? -11.245 1.062 1.911 1.00 94.38 242 ARG A C 1
ATOM 1830 O O . ARG A 1 242 ? -10.607 0.685 2.887 1.00 94.38 242 ARG A O 1
ATOM 1837 N N . ASP A 1 243 ? -12.171 2.019 1.972 1.00 96.31 243 ASP A N 1
ATOM 1838 C CA . ASP A 1 243 ? -12.534 2.693 3.226 1.00 96.31 243 ASP A CA 1
ATOM 1839 C C . ASP A 1 243 ? -13.130 1.682 4.220 1.00 96.31 243 ASP A C 1
ATOM 1841 O O . ASP A 1 243 ? -12.767 1.682 5.393 1.00 96.31 243 ASP A O 1
ATOM 1845 N N . CYS A 1 244 ? -13.986 0.777 3.730 1.00 96.38 244 CYS A N 1
ATOM 1846 C CA . CYS A 1 244 ? -14.630 -0.268 4.531 1.00 96.38 244 CYS A CA 1
ATOM 1847 C C . CYS A 1 244 ? -13.622 -1.310 5.033 1.00 96.38 244 CYS A C 1
ATOM 1849 O O . CYS A 1 244 ? -13.648 -1.689 6.200 1.00 96.38 244 CYS A O 1
ATOM 1851 N N . LEU A 1 245 ? -12.695 -1.733 4.173 1.00 95.25 245 LEU A N 1
ATOM 1852 C CA . LEU A 1 245 ? -11.626 -2.655 4.536 1.00 95.25 245 LEU A CA 1
ATOM 1853 C C . LEU A 1 245 ? -10.685 -2.053 5.583 1.00 95.25 245 LEU A C 1
ATOM 1855 O O . LEU A 1 245 ? -10.391 -2.698 6.586 1.00 95.25 245 LEU A O 1
ATOM 1859 N N . ALA A 1 246 ? -10.230 -0.815 5.374 1.00 94.12 246 ALA A N 1
ATOM 1860 C CA . ALA A 1 246 ? -9.410 -0.114 6.355 1.00 94.12 246 ALA A CA 1
ATOM 1861 C C . ALA A 1 246 ? -10.159 0.026 7.690 1.00 94.12 246 ALA A C 1
ATOM 1863 O O . ALA A 1 246 ? -9.595 -0.259 8.739 1.00 94.12 246 ALA A O 1
ATOM 1864 N N . ALA A 1 247 ? -11.448 0.371 7.654 1.00 94.50 247 ALA A N 1
ATOM 1865 C CA . ALA A 1 247 ? -12.280 0.462 8.848 1.00 94.50 247 ALA A CA 1
ATOM 1866 C C . ALA A 1 247 ? -12.393 -0.866 9.605 1.00 94.50 247 ALA A C 1
ATOM 1868 O O . ALA A 1 247 ? -12.235 -0.883 10.824 1.00 94.50 247 ALA A O 1
ATOM 1869 N N . ARG A 1 248 ? -12.597 -1.982 8.897 1.00 93.81 248 ARG A N 1
ATOM 1870 C CA . ARG A 1 248 ? -12.634 -3.316 9.506 1.00 93.81 248 ARG A CA 1
ATOM 1871 C C . ARG A 1 248 ? -11.299 -3.677 10.153 1.00 93.81 248 ARG A C 1
ATOM 1873 O O . ARG A 1 248 ? -11.275 -4.090 11.307 1.00 93.81 248 ARG A O 1
ATOM 1880 N N . LEU A 1 249 ? -10.191 -3.452 9.446 1.00 90.88 249 LEU A N 1
ATOM 1881 C CA . LEU A 1 249 ? -8.837 -3.661 9.973 1.00 90.88 249 LEU A CA 1
ATOM 1882 C C . LEU A 1 249 ? -8.521 -2.755 11.175 1.00 90.88 249 LEU A C 1
ATOM 1884 O O . LEU A 1 249 ? -7.613 -3.058 11.944 1.00 90.88 249 LEU A O 1
ATOM 1888 N N . MET A 1 250 ? -9.257 -1.652 11.340 1.00 86.81 250 MET A N 1
ATOM 1889 C CA . MET A 1 250 ? -9.127 -0.734 12.468 1.00 86.81 250 MET A CA 1
ATOM 1890 C C . MET A 1 250 ? -9.907 -1.187 13.703 1.00 86.81 250 MET A C 1
ATOM 1892 O O . MET A 1 250 ? -9.568 -0.753 14.795 1.00 86.81 250 MET A O 1
ATOM 1896 N N . GLN A 1 251 ? -10.906 -2.070 13.583 1.00 84.25 251 GLN A N 1
ATOM 1897 C CA . GLN A 1 251 ? -11.715 -2.512 14.727 1.00 84.25 251 GLN A CA 1
ATOM 1898 C C . GLN A 1 251 ? -10.929 -3.045 15.950 1.00 84.25 251 GLN A C 1
ATOM 1900 O O . GLN A 1 251 ? -11.365 -2.797 17.075 1.00 84.25 251 GLN A O 1
ATOM 1905 N N . PRO A 1 252 ? -9.749 -3.679 15.799 1.00 77.31 252 PRO A N 1
ATOM 1906 C CA . PRO A 1 252 ? -8.912 -4.050 16.941 1.00 77.31 252 PRO A CA 1
ATOM 1907 C C . PRO A 1 252 ? -7.905 -2.972 17.397 1.00 77.31 252 PRO A C 1
ATOM 1909 O O . PRO A 1 252 ? -7.225 -3.188 18.397 1.00 77.31 252 PRO A O 1
ATOM 1912 N N . SER A 1 253 ? -7.756 -1.837 16.699 1.00 69.62 253 SER A N 1
ATOM 1913 C CA . SER A 1 253 ? -6.695 -0.846 16.959 1.00 69.62 253 SER A CA 1
ATOM 1914 C C . SER A 1 253 ? -7.216 0.573 17.198 1.00 69.62 253 SER A C 1
ATOM 1916 O O . SER A 1 253 ? -8.044 1.095 16.459 1.00 69.62 253 SER A O 1
ATOM 1918 N N . MET A 1 254 ? -6.651 1.262 18.192 1.00 70.88 254 MET A N 1
ATOM 1919 C CA . MET A 1 254 ? -6.989 2.662 18.485 1.00 70.88 254 MET A CA 1
ATOM 1920 C C . MET A 1 254 ? -6.439 3.658 17.453 1.00 70.88 254 MET A C 1
ATOM 1922 O O . MET A 1 254 ? -6.874 4.809 17.431 1.00 70.88 254 MET A O 1
ATOM 1926 N N . PHE A 1 255 ? -5.469 3.259 16.620 1.00 82.19 255 PHE A N 1
ATOM 1927 C CA . PHE A 1 255 ? -4.764 4.190 15.740 1.00 82.19 255 PHE A CA 1
ATOM 1928 C C . PHE A 1 255 ? -4.413 3.578 14.375 1.00 82.19 255 PHE A C 1
ATOM 1930 O O . PHE A 1 255 ? -3.902 2.460 14.283 1.00 82.19 255 PHE A O 1
ATOM 1937 N N . MET A 1 256 ? -4.678 4.329 13.300 1.00 89.56 256 MET A N 1
ATOM 1938 C CA . MET A 1 256 ? -4.448 3.898 11.920 1.00 89.56 256 MET A CA 1
ATOM 1939 C C . MET A 1 256 ? -3.890 5.032 11.061 1.00 89.56 256 MET A C 1
ATOM 1941 O O . MET A 1 256 ? -4.324 6.186 11.141 1.00 89.56 256 MET A O 1
ATOM 1945 N N . LEU A 1 257 ? -2.951 4.668 10.192 1.00 91.12 257 LEU A N 1
ATOM 1946 C CA . LEU A 1 257 ? -2.431 5.511 9.125 1.00 91.12 257 LEU A CA 1
ATOM 1947 C C . LEU A 1 257 ? -2.837 4.908 7.784 1.00 91.12 257 LEU A C 1
ATOM 1949 O O . LEU A 1 257 ? -2.497 3.766 7.486 1.00 91.12 257 LEU A O 1
ATOM 1953 N N . VAL A 1 258 ? -3.530 5.671 6.947 1.00 93.19 258 VAL A N 1
ATOM 1954 C CA . VAL A 1 258 ? -3.918 5.208 5.612 1.00 93.19 258 VAL A CA 1
ATOM 1955 C C . VAL A 1 258 ? -3.038 5.887 4.571 1.00 93.19 258 VAL A C 1
ATOM 1957 O O . VAL A 1 258 ? -3.171 7.081 4.311 1.00 93.19 258 VAL A O 1
ATOM 1960 N N . ILE A 1 259 ? -2.121 5.126 3.976 1.00 94.38 259 ILE A N 1
ATOM 1961 C CA . ILE A 1 259 ? -1.153 5.624 2.997 1.00 94.38 259 ILE A CA 1
ATOM 1962 C C . ILE A 1 259 ? -1.853 5.879 1.664 1.00 94.38 259 ILE A C 1
ATOM 1964 O O . ILE A 1 259 ? -2.506 4.997 1.104 1.00 94.38 259 ILE A O 1
ATOM 1968 N N . ALA A 1 260 ? -1.729 7.090 1.135 1.00 94.69 260 ALA A N 1
ATOM 1969 C CA . ALA A 1 260 ? -2.384 7.504 -0.093 1.00 94.69 260 ALA A CA 1
ATOM 1970 C C . ALA A 1 260 ? -1.427 8.212 -1.049 1.00 94.69 260 ALA A C 1
ATOM 1972 O O . ALA A 1 260 ? -0.562 8.980 -0.634 1.00 94.69 260 ALA A O 1
ATOM 1973 N N . ASN A 1 261 ? -1.658 7.992 -2.342 1.00 94.38 261 ASN A N 1
ATOM 1974 C CA . ASN A 1 261 ? -0.993 8.703 -3.423 1.00 94.38 261 ASN A CA 1
ATOM 1975 C C . ASN A 1 261 ? -1.453 10.170 -3.458 1.00 94.38 261 ASN A C 1
ATOM 1977 O O . ASN A 1 261 ? -2.642 10.470 -3.630 1.00 94.38 261 ASN A O 1
ATOM 1981 N N . LEU A 1 262 ? -0.505 11.082 -3.286 1.00 93.56 262 LEU A N 1
ATOM 1982 C CA . LEU A 1 262 ? -0.700 12.523 -3.277 1.00 93.56 262 LEU A CA 1
ATOM 1983 C C . LEU A 1 262 ? -0.826 13.126 -4.675 1.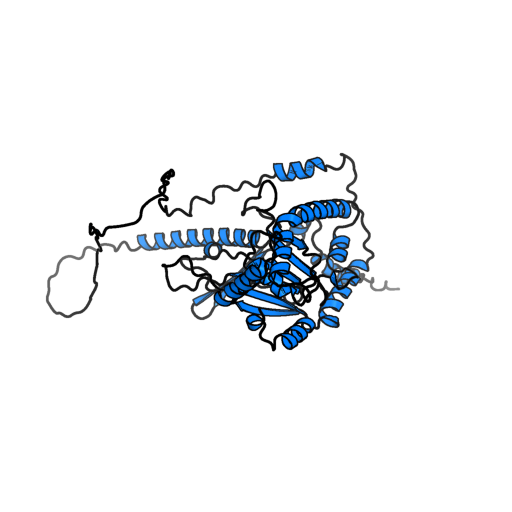00 93.56 262 LEU A C 1
ATOM 1985 O O . LEU A 1 262 ? -1.393 14.212 -4.780 1.00 93.56 262 LEU A O 1
ATOM 1989 N N . ARG A 1 263 ? -0.364 12.451 -5.738 1.00 92.69 263 ARG A N 1
ATOM 1990 C CA . ARG A 1 263 ? -0.385 12.986 -7.112 1.00 92.69 263 ARG A CA 1
ATOM 1991 C C . ARG A 1 263 ? -1.760 13.537 -7.520 1.00 92.69 263 ARG A C 1
ATOM 1993 O O . ARG A 1 263 ? -1.819 14.713 -7.872 1.00 92.69 263 ARG A O 1
ATOM 2000 N N . PRO A 1 264 ? -2.882 12.800 -7.372 1.00 92.81 264 PRO A N 1
ATOM 2001 C CA . PRO A 1 264 ? -4.205 13.330 -7.714 1.00 92.81 264 PRO A CA 1
ATOM 2002 C C . PRO A 1 264 ? -4.814 14.249 -6.637 1.00 92.81 264 PRO A C 1
ATOM 2004 O O . PRO A 1 264 ? -5.941 14.710 -6.798 1.00 92.81 264 PRO A O 1
ATOM 2007 N N . ARG A 1 265 ? -4.131 14.464 -5.504 1.00 90.69 265 ARG A N 1
ATOM 2008 C CA . ARG A 1 265 ? -4.673 15.154 -4.315 1.00 90.69 265 ARG A CA 1
ATOM 2009 C C . ARG A 1 265 ? -4.078 16.537 -4.080 1.00 90.69 265 ARG A C 1
ATOM 2011 O O . ARG A 1 265 ? -4.690 17.342 -3.381 1.00 90.69 265 ARG A O 1
ATOM 2018 N N . VAL A 1 266 ? -2.905 16.818 -4.639 1.00 87.31 266 VAL A N 1
ATOM 2019 C CA . VAL A 1 266 ? -2.316 18.161 -4.628 1.00 87.31 266 VAL A CA 1
ATOM 2020 C C . VAL A 1 266 ? -2.944 19.043 -5.713 1.00 87.31 266 VAL A C 1
ATOM 2022 O O . VAL A 1 266 ? -3.607 18.552 -6.627 1.00 87.31 266 VAL A O 1
ATOM 2025 N N . ARG A 1 267 ? -2.793 20.367 -5.586 1.00 87.25 267 ARG A N 1
ATOM 2026 C CA . ARG A 1 267 ? -3.334 21.348 -6.539 1.00 87.25 267 ARG A CA 1
ATOM 2027 C C . ARG A 1 267 ? -2.206 22.236 -7.082 1.00 87.25 267 ARG A C 1
ATOM 2029 O O . ARG A 1 267 ? -1.606 22.950 -6.280 1.00 87.25 267 ARG A O 1
ATOM 2036 N N . PRO A 1 268 ? -1.951 22.240 -8.407 1.00 90.50 268 PRO A N 1
ATOM 2037 C CA . PRO A 1 268 ? -2.542 21.352 -9.422 1.00 90.50 268 PRO A CA 1
ATOM 2038 C C . PRO A 1 268 ? -2.149 19.874 -9.205 1.00 90.50 268 PRO A C 1
ATOM 2040 O O . PRO A 1 268 ? -1.138 19.624 -8.547 1.00 90.50 268 PRO A O 1
ATOM 2043 N N . PRO A 1 269 ? -2.928 18.902 -9.726 1.00 90.44 269 PRO A N 1
ATOM 2044 C CA . PRO A 1 269 ? -2.570 17.488 -9.632 1.00 90.44 269 PRO A CA 1
ATOM 2045 C C . PRO A 1 269 ? -1.258 17.212 -10.376 1.00 90.44 269 PRO A C 1
ATOM 2047 O O . PRO A 1 269 ? -0.979 17.819 -11.412 1.00 90.44 269 PRO A O 1
ATOM 2050 N N . LEU A 1 270 ? -0.456 16.290 -9.846 1.00 90.31 270 LEU A N 1
ATOM 2051 C CA . LEU A 1 270 ? 0.790 15.855 -10.477 1.00 90.31 270 LEU A CA 1
ATOM 2052 C C . LEU A 1 270 ? 0.509 14.763 -11.519 1.00 90.31 270 LEU A C 1
ATOM 2054 O O . LEU A 1 270 ? -0.407 13.964 -11.317 1.00 90.31 270 LEU A O 1
ATOM 2058 N N . PRO A 1 271 ? 1.311 14.674 -12.596 1.00 91.62 271 PRO A N 1
ATOM 2059 C CA . PRO A 1 271 ? 1.227 13.566 -13.542 1.00 91.62 271 PRO A CA 1
ATOM 2060 C C . PRO A 1 271 ? 1.459 12.217 -12.857 1.00 91.62 271 PRO A C 1
ATOM 2062 O O . PRO A 1 271 ? 2.347 12.105 -12.013 1.00 91.62 271 PRO A O 1
ATOM 2065 N N . ASP A 1 272 ? 0.752 11.170 -13.284 1.00 87.06 272 ASP A N 1
ATOM 2066 C CA . ASP A 1 272 ? 0.971 9.807 -12.771 1.00 87.06 272 ASP A CA 1
ATOM 2067 C C . ASP A 1 272 ? 2.408 9.319 -13.014 1.00 87.06 272 ASP A C 1
ATOM 2069 O O . ASP A 1 272 ? 2.974 8.608 -12.188 1.00 87.06 272 ASP A O 1
ATOM 2073 N N . SER A 1 273 ? 3.037 9.779 -14.102 1.00 86.12 273 SER A N 1
ATOM 2074 C CA . SER A 1 273 ? 4.432 9.481 -14.449 1.00 86.12 273 SER A CA 1
ATOM 2075 C C . SER A 1 273 ? 5.464 10.266 -13.632 1.00 86.12 273 SER A C 1
ATOM 2077 O O . SER A 1 273 ? 6.665 10.110 -13.854 1.00 86.12 273 SER A O 1
ATOM 2079 N N . GLN A 1 274 ? 5.038 11.168 -12.741 1.00 90.75 274 GLN A N 1
ATOM 2080 C CA . GLN A 1 274 ? 5.952 11.941 -11.907 1.00 90.75 274 GLN A CA 1
ATOM 2081 C C . GLN A 1 274 ? 6.696 10.990 -10.961 1.00 90.75 274 GLN A C 1
ATOM 2083 O O . GLN A 1 274 ? 6.095 10.379 -10.075 1.00 90.75 274 GLN A O 1
ATOM 2088 N N . LEU A 1 275 ? 8.015 10.893 -11.136 1.00 89.19 275 LEU A N 1
ATOM 2089 C CA . LEU A 1 275 ? 8.893 10.127 -10.254 1.00 89.19 275 LEU A CA 1
ATOM 2090 C C . LEU A 1 275 ? 9.087 10.843 -8.907 1.00 89.19 275 LEU A C 1
ATOM 2092 O O . LEU A 1 275 ? 8.810 12.042 -8.762 1.00 89.19 275 LEU A O 1
ATOM 2096 N N . GLY A 1 276 ? 9.581 10.102 -7.919 1.00 89.50 276 GLY A N 1
ATOM 2097 C CA . GLY A 1 276 ? 9.697 10.563 -6.539 1.00 89.50 276 GLY A CA 1
ATOM 2098 C C . GLY A 1 276 ? 8.705 9.872 -5.610 1.00 89.50 276 GLY A C 1
ATOM 2099 O O . GLY A 1 276 ? 7.819 9.143 -6.049 1.00 89.50 276 GLY A O 1
ATOM 2100 N N . ASN A 1 277 ? 8.845 10.144 -4.316 1.00 89.69 277 ASN A N 1
ATOM 2101 C CA . ASN A 1 277 ? 7.860 9.756 -3.316 1.00 89.69 277 ASN A CA 1
ATOM 2102 C C . ASN A 1 277 ? 6.745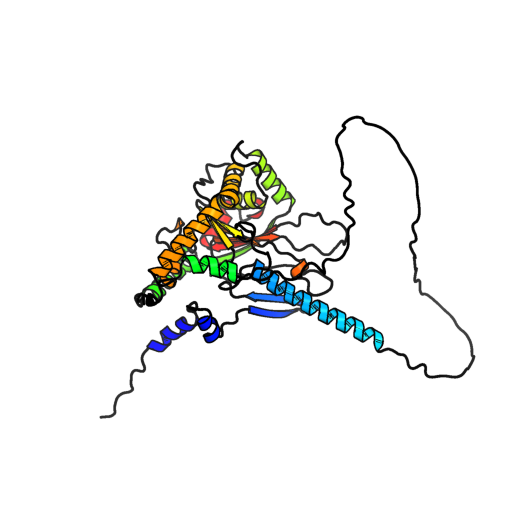 10.796 -3.252 1.00 89.69 277 ASN A C 1
ATOM 2104 O O . ASN A 1 277 ? 6.948 11.891 -2.726 1.00 89.69 277 ASN A O 1
ATOM 2108 N N . HIS A 1 278 ? 5.559 10.434 -3.731 1.00 91.75 278 HIS A N 1
ATOM 2109 C CA . HIS A 1 278 ? 4.349 11.249 -3.620 1.00 91.75 278 HIS A CA 1
ATOM 2110 C C . HIS A 1 278 ? 3.282 10.476 -2.858 1.00 91.75 278 HIS A C 1
ATOM 2112 O O . HIS A 1 278 ? 2.136 10.385 -3.287 1.00 91.75 278 HIS A O 1
ATOM 2118 N N . ILE A 1 279 ? 3.663 9.904 -1.720 1.00 92.31 279 ILE A N 1
ATOM 2119 C CA . ILE A 1 279 ? 2.765 9.183 -0.821 1.00 92.31 279 ILE A CA 1
ATOM 2120 C C . ILE A 1 279 ? 2.764 9.829 0.558 1.00 92.31 279 ILE A C 1
ATOM 2122 O O . ILE A 1 279 ? 3.771 10.380 1.003 1.00 92.31 279 ILE A O 1
ATOM 2126 N N . TRP A 1 280 ? 1.629 9.751 1.246 1.00 91.75 280 TRP A N 1
ATOM 2127 C CA . TRP A 1 280 ? 1.521 10.210 2.625 1.00 91.75 280 TRP A CA 1
ATOM 2128 C C . TRP A 1 280 ? 0.491 9.419 3.419 1.00 91.75 280 TRP A C 1
ATOM 2130 O O . TRP A 1 280 ? -0.505 8.960 2.863 1.00 91.75 280 TRP A O 1
ATOM 2140 N N . GLY A 1 281 ? 0.725 9.271 4.723 1.00 91.56 281 GLY A N 1
ATOM 2141 C CA . GLY A 1 281 ? -0.216 8.638 5.640 1.00 91.56 281 GLY A CA 1
ATOM 2142 C C . GLY A 1 281 ? -1.265 9.625 6.134 1.00 91.56 281 GLY A C 1
ATOM 2143 O O . GLY A 1 281 ? -0.944 10.527 6.904 1.00 91.56 281 GLY A O 1
ATOM 2144 N N . ALA A 1 282 ? -2.518 9.440 5.720 1.00 92.31 282 ALA A N 1
ATOM 2145 C CA . ALA A 1 282 ? -3.649 10.115 6.338 1.00 92.31 282 ALA A CA 1
ATOM 2146 C C . ALA A 1 282 ? -3.855 9.547 7.739 1.00 92.31 282 ALA A C 1
ATOM 2148 O O . ALA A 1 282 ? -4.089 8.347 7.911 1.00 92.31 282 ALA A O 1
ATOM 2149 N N . ARG A 1 283 ? -3.762 10.419 8.738 1.00 91.38 283 ARG A N 1
ATOM 2150 C CA . ARG A 1 283 ? -4.033 10.063 10.121 1.00 91.38 283 ARG A CA 1
ATOM 2151 C C . ARG A 1 283 ? -5.540 9.997 10.341 1.00 91.38 283 ARG A C 1
ATOM 2153 O O . ARG A 1 283 ? -6.233 10.982 10.081 1.00 91.38 283 ARG A O 1
ATOM 2160 N N . VAL A 1 284 ? -6.031 8.851 10.814 1.00 90.62 284 VAL A N 1
ATOM 2161 C CA . VAL A 1 284 ? -7.444 8.661 11.168 1.00 90.62 284 VAL A CA 1
ATOM 2162 C C . VAL A 1 284 ? -7.580 8.790 12.683 1.00 90.62 284 VAL A C 1
ATOM 2164 O O . VAL A 1 284 ? -7.247 7.875 13.432 1.00 90.62 284 VAL A O 1
ATOM 2167 N N . ASP A 1 285 ? -8.016 9.965 13.132 1.00 82.81 285 ASP A N 1
ATOM 2168 C CA . ASP A 1 285 ? -8.163 10.296 14.551 1.00 82.81 285 ASP A CA 1
ATOM 2169 C C . ASP A 1 285 ? -9.571 10.024 15.096 1.00 82.81 285 ASP A C 1
ATOM 2171 O O . ASP A 1 285 ? -10.545 9.898 14.350 1.00 82.81 285 ASP A O 1
ATOM 2175 N N . CYS A 1 286 ? -9.671 9.999 16.431 1.00 79.19 286 CYS A N 1
ATOM 2176 C CA . CYS A 1 286 ? -10.926 9.907 17.187 1.00 79.19 286 CYS A CA 1
ATOM 2177 C C . CYS A 1 286 ? -11.764 8.660 16.879 1.00 79.19 286 CYS A C 1
ATOM 2179 O O . CYS A 1 286 ? -12.986 8.685 17.038 1.00 79.19 286 CYS A O 1
ATOM 2181 N N . VAL A 1 287 ? -11.122 7.576 16.453 1.00 83.38 287 VAL A N 1
ATOM 2182 C CA . VAL A 1 287 ? -11.802 6.300 16.271 1.00 83.38 287 VAL A CA 1
ATOM 2183 C C . VAL A 1 287 ? -11.757 5.539 17.586 1.00 83.38 287 VAL A C 1
ATOM 2185 O O . VAL A 1 287 ? -10.696 5.342 18.171 1.00 83.38 287 VAL A O 1
ATOM 2188 N N . ARG A 1 288 ? -12.931 5.124 18.051 1.00 86.50 288 ARG A N 1
ATOM 2189 C CA . ARG A 1 288 ? -13.110 4.179 19.151 1.00 86.50 288 ARG A CA 1
ATOM 2190 C C . ARG A 1 288 ? -13.762 2.955 18.541 1.00 86.50 288 ARG A C 1
ATOM 2192 O O . ARG A 1 288 ? -14.986 2.885 18.507 1.00 86.50 288 ARG A O 1
ATOM 2199 N N . PRO A 1 289 ? -12.973 2.051 17.946 1.00 78.94 289 PRO A N 1
ATOM 2200 C CA . PRO A 1 289 ? -13.543 1.077 17.031 1.00 78.94 289 PRO A CA 1
ATOM 2201 C C . PRO A 1 289 ? -14.493 0.080 17.710 1.00 78.94 289 PRO A C 1
ATOM 2203 O O . PRO A 1 289 ? -15.387 -0.442 17.058 1.00 78.94 289 PRO A O 1
ATOM 2206 N N . SER A 1 290 ? -14.342 -0.132 19.021 1.00 83.75 290 SER A N 1
ATOM 2207 C CA . SER A 1 290 ? -15.264 -0.910 19.857 1.00 83.75 290 SER A CA 1
ATOM 2208 C C . SER A 1 290 ? -16.594 -0.204 20.151 1.00 83.75 290 SER A C 1
ATOM 2210 O O . SER A 1 290 ? -17.534 -0.845 20.603 1.00 83.75 290 SER A O 1
ATOM 2212 N N . GLU A 1 291 ? -16.672 1.111 19.943 1.00 92.06 291 GLU A N 1
ATOM 2213 C CA . GLU A 1 291 ? -17.845 1.955 20.220 1.00 92.06 291 GLU A CA 1
ATOM 2214 C C . GLU A 1 291 ? -18.495 2.502 18.939 1.00 92.06 291 GLU A C 1
ATOM 2216 O O . GLU A 1 291 ? -19.484 3.232 19.004 1.00 92.06 291 GLU A O 1
ATOM 2221 N N . MET A 1 292 ? -17.911 2.216 17.774 1.00 94.44 292 MET A N 1
ATOM 2222 C CA . MET A 1 292 ? -18.309 2.797 16.498 1.00 94.44 292 MET A CA 1
ATOM 2223 C C . MET A 1 292 ? -18.710 1.706 15.516 1.00 94.44 292 MET A C 1
ATOM 2225 O O . MET A 1 292 ? -17.996 0.724 15.320 1.00 94.44 292 MET A O 1
ATOM 2229 N N . GLU A 1 293 ? -19.828 1.936 14.836 1.00 95.62 293 GLU A N 1
ATOM 2230 C CA . GLU A 1 293 ? -20.266 1.100 13.723 1.00 95.62 293 GLU A CA 1
ATOM 2231 C C . GLU A 1 293 ? -19.251 1.149 12.572 1.00 95.62 293 GLU A C 1
ATOM 2233 O O . GLU A 1 293 ? -18.596 2.174 12.337 1.00 95.62 293 GLU A O 1
ATOM 2238 N N . LEU A 1 294 ? -19.154 0.065 11.799 1.00 95.81 294 LEU A N 1
ATOM 2239 C CA . LEU A 1 294 ? -18.226 -0.051 10.670 1.00 95.81 294 LEU A CA 1
ATOM 2240 C C . LEU A 1 294 ? -18.415 1.099 9.669 1.00 95.81 294 LEU A C 1
ATOM 2242 O O . LEU A 1 294 ? -17.434 1.684 9.205 1.00 95.81 294 LEU A O 1
ATOM 2246 N N . GLY A 1 295 ? -19.668 1.461 9.378 1.00 96.75 295 GLY A N 1
ATOM 2247 C CA . GLY A 1 295 ? -19.997 2.585 8.495 1.00 96.75 295 GLY A CA 1
ATOM 2248 C C . GLY A 1 295 ? -19.480 3.935 8.998 1.00 96.75 295 GLY A C 1
ATOM 2249 O O . GLY A 1 295 ? -19.027 4.765 8.206 1.00 96.75 295 GLY A O 1
ATOM 2250 N N . GLU A 1 296 ? -19.475 4.149 10.317 1.00 96.06 296 GLU A N 1
ATOM 2251 C CA . GLU A 1 296 ? -18.942 5.371 10.919 1.00 96.06 296 GLU A CA 1
ATOM 2252 C C . GLU A 1 296 ? -17.415 5.424 10.810 1.00 96.06 296 GLU A C 1
ATOM 2254 O O . GLU A 1 296 ? -16.856 6.451 10.418 1.00 96.06 296 GLU A O 1
ATOM 2259 N N . VAL A 1 297 ? -16.731 4.314 11.100 1.00 95.69 297 VAL A N 1
ATOM 2260 C CA . VAL A 1 297 ? -15.270 4.228 10.964 1.00 95.69 297 VAL A CA 1
ATOM 2261 C C . VAL A 1 297 ? -14.851 4.402 9.497 1.00 95.69 297 VAL A C 1
ATOM 2263 O O . VAL A 1 297 ? -13.944 5.184 9.209 1.00 95.69 297 VAL A O 1
ATOM 2266 N N . ALA A 1 298 ? -15.558 3.776 8.550 1.00 96.56 298 ALA A N 1
ATOM 2267 C CA . ALA A 1 298 ? -15.308 3.936 7.115 1.00 96.56 298 ALA A CA 1
ATOM 2268 C C . ALA A 1 298 ? -15.491 5.392 6.656 1.00 96.56 298 ALA A C 1
ATOM 2270 O O . ALA A 1 298 ? -14.675 5.916 5.894 1.00 96.56 298 ALA A O 1
ATOM 2271 N N . ALA A 1 299 ? -16.506 6.090 7.172 1.00 96.44 299 ALA A N 1
ATOM 2272 C CA . ALA A 1 299 ? -16.692 7.516 6.920 1.00 96.44 299 ALA A CA 1
ATOM 2273 C C . ALA A 1 299 ? -15.536 8.372 7.471 1.00 96.44 299 ALA A C 1
ATOM 2275 O O . ALA A 1 299 ? -15.122 9.336 6.826 1.00 96.44 299 ALA A O 1
ATOM 2276 N N . ARG A 1 300 ? -14.971 8.027 8.635 1.00 95.44 300 ARG A N 1
ATOM 2277 C CA . ARG A 1 300 ? -13.798 8.724 9.197 1.00 95.44 300 ARG A CA 1
ATOM 2278 C C . ARG A 1 300 ? -12.548 8.505 8.355 1.00 95.44 300 ARG A C 1
ATOM 2280 O O . ARG A 1 300 ? -11.856 9.477 8.062 1.00 95.44 300 ARG A O 1
ATOM 2287 N N . VAL A 1 301 ? -12.297 7.270 7.915 1.00 95.50 301 VAL A N 1
ATOM 2288 C CA . VAL A 1 301 ? -11.215 6.956 6.965 1.00 95.50 301 VAL A CA 1
ATOM 2289 C C . VAL A 1 301 ? -11.371 7.802 5.703 1.00 95.50 301 VAL A C 1
ATOM 2291 O O . VAL A 1 301 ? -10.423 8.443 5.246 1.00 95.50 301 VAL A O 1
ATOM 2294 N N . ARG A 1 302 ? -12.597 7.866 5.179 1.00 96.06 302 ARG A N 1
ATOM 2295 C CA . ARG A 1 302 ? -12.919 8.646 3.993 1.00 96.06 302 ARG A CA 1
ATOM 2296 C C . ARG A 1 302 ? -12.606 10.130 4.170 1.00 96.06 302 ARG A C 1
ATOM 2298 O O . ARG A 1 302 ? -11.895 10.700 3.345 1.00 96.06 302 ARG A O 1
ATOM 2305 N N . LEU A 1 303 ? -13.098 10.738 5.251 1.00 94.81 303 LEU A N 1
ATOM 2306 C CA . LEU A 1 303 ? -12.844 12.143 5.581 1.00 94.81 303 LEU A CA 1
ATOM 2307 C C . LEU A 1 303 ? -11.349 12.426 5.750 1.00 94.81 303 LEU A C 1
ATOM 2309 O O . LEU A 1 303 ? -10.856 13.410 5.194 1.00 94.81 303 LEU A O 1
ATOM 2313 N N . ALA A 1 304 ? -10.624 11.537 6.433 1.00 93.88 304 ALA A N 1
ATOM 2314 C CA . ALA A 1 304 ? -9.183 11.660 6.598 1.00 93.88 304 ALA A CA 1
ATOM 2315 C C . ALA A 1 304 ? -8.471 11.708 5.235 1.00 93.88 304 ALA A C 1
ATOM 2317 O O . ALA A 1 304 ? -7.617 12.560 5.011 1.00 93.88 304 ALA A O 1
ATOM 2318 N N . LEU A 1 305 ? -8.868 10.852 4.286 1.00 93.31 305 LEU A N 1
ATOM 2319 C CA . LEU A 1 305 ? -8.267 10.779 2.951 1.00 93.31 305 LEU A CA 1
ATOM 2320 C C . LEU A 1 305 ? -8.637 11.934 2.015 1.00 93.31 305 LEU A C 1
ATOM 2322 O O . LEU A 1 305 ? -7.811 12.322 1.185 1.00 93.31 305 LEU A O 1
ATOM 2326 N N . THR A 1 306 ? -9.877 12.426 2.068 1.00 91.75 306 THR A N 1
ATOM 2327 C CA . THR A 1 306 ? -10.381 13.410 1.093 1.00 91.75 306 THR A CA 1
ATOM 2328 C C . THR A 1 306 ? -10.299 14.844 1.586 1.00 91.75 306 THR A C 1
ATOM 2330 O O . THR A 1 306 ? -10.073 15.744 0.781 1.00 91.75 306 THR A O 1
ATOM 2333 N N . ARG A 1 307 ? -10.513 15.071 2.884 1.00 88.50 307 ARG A N 1
ATOM 2334 C CA . ARG A 1 307 ? -10.589 16.411 3.474 1.00 88.50 307 ARG A CA 1
ATOM 2335 C C . ARG A 1 307 ? -9.316 16.758 4.231 1.00 88.50 307 ARG A C 1
ATOM 2337 O O . ARG A 1 307 ? -8.755 17.826 4.009 1.00 88.50 307 ARG A O 1
ATOM 2344 N N . ASP A 1 308 ? -8.863 15.860 5.100 1.00 88.62 308 ASP A N 1
ATOM 2345 C CA . ASP A 1 308 ? -7.840 16.216 6.085 1.00 88.62 308 ASP A CA 1
ATOM 2346 C C . ASP A 1 308 ? -6.419 16.014 5.534 1.00 88.62 308 ASP A C 1
ATOM 2348 O O . ASP A 1 308 ? -5.530 16.813 5.821 1.00 88.62 308 ASP A O 1
ATOM 2352 N N . LEU A 1 309 ? -6.204 15.007 4.681 1.00 89.06 309 LEU A N 1
ATOM 2353 C CA . LEU A 1 309 ? -4.892 14.650 4.138 1.00 89.06 309 LEU A CA 1
ATOM 2354 C C . LEU A 1 309 ? -4.142 15.819 3.466 1.00 89.06 309 LEU A C 1
ATOM 2356 O O . LEU A 1 309 ? -2.971 16.000 3.798 1.00 89.06 309 LEU A O 1
ATOM 2360 N N . PRO A 1 310 ? -4.737 16.645 2.578 1.00 84.12 310 PRO A N 1
ATOM 2361 C CA . PRO A 1 310 ? -4.013 17.778 1.997 1.00 84.12 310 PRO A CA 1
ATOM 2362 C C . PRO A 1 310 ? -3.524 18.779 3.053 1.00 84.12 310 PRO A C 1
ATOM 2364 O O . PRO A 1 310 ? -2.391 19.249 2.980 1.00 84.12 310 PRO A O 1
ATOM 2367 N N . ALA A 1 311 ? -4.350 19.071 4.062 1.00 82.19 311 ALA A N 1
ATOM 2368 C CA . ALA A 1 311 ? -3.981 19.969 5.152 1.00 82.19 311 ALA A CA 1
ATOM 2369 C C . ALA A 1 311 ? -2.898 19.351 6.052 1.00 82.19 311 ALA A C 1
ATOM 2371 O O . ALA A 1 311 ? -1.908 20.015 6.355 1.00 82.19 311 ALA A O 1
ATOM 2372 N N . GLN A 1 312 ? -3.047 18.069 6.413 1.00 82.00 312 GLN A N 1
ATOM 2373 C CA . GLN A 1 312 ? -2.052 17.308 7.177 1.00 82.00 312 GLN A CA 1
ATOM 2374 C C . GLN A 1 312 ? -0.701 17.282 6.453 1.00 82.00 312 GLN A C 1
ATOM 2376 O O . GLN A 1 312 ? 0.334 17.526 7.069 1.00 82.00 312 GLN A O 1
ATOM 2381 N N . TYR A 1 313 ? -0.705 17.036 5.143 1.00 82.81 313 TYR A N 1
ATOM 2382 C CA . TYR A 1 313 ? 0.503 17.028 4.327 1.00 82.81 313 TYR A CA 1
ATOM 2383 C C . TYR A 1 313 ? 1.185 18.399 4.312 1.00 82.81 313 TYR A C 1
ATOM 2385 O O . TYR A 1 313 ? 2.371 18.490 4.620 1.00 82.81 313 TYR A O 1
ATOM 2393 N N . CYS A 1 314 ? 0.450 19.476 4.016 1.00 79.56 314 CYS A N 1
ATOM 2394 C CA . CYS A 1 314 ? 1.008 20.830 4.000 1.00 79.56 314 CYS A CA 1
ATOM 2395 C C . CYS A 1 314 ? 1.613 21.220 5.354 1.00 79.56 314 CYS A C 1
ATOM 2397 O O . CYS A 1 314 ? 2.721 21.760 5.405 1.00 79.56 314 CYS A O 1
ATOM 2399 N N . GLU A 1 315 ? 0.909 20.921 6.446 1.00 79.38 315 GLU A N 1
ATOM 2400 C CA . GLU A 1 315 ? 1.377 21.225 7.794 1.00 79.38 315 GLU A CA 1
ATOM 2401 C C . GLU A 1 315 ? 2.627 20.420 8.155 1.00 79.38 315 GLU A C 1
ATOM 2403 O O . GLU A 1 315 ? 3.601 20.989 8.644 1.00 79.38 315 GLU A O 1
ATOM 2408 N N . ILE A 1 316 ? 2.660 19.119 7.858 1.00 76.94 316 ILE A N 1
ATOM 2409 C CA . ILE A 1 316 ? 3.824 18.294 8.187 1.00 76.94 316 ILE A CA 1
ATOM 2410 C C . ILE A 1 316 ? 5.011 18.631 7.290 1.00 76.94 316 ILE A C 1
ATOM 2412 O O . ILE A 1 316 ? 6.126 18.698 7.790 1.00 76.94 316 ILE A O 1
ATOM 2416 N N . VAL A 1 317 ? 4.819 18.934 6.005 1.00 77.12 317 VAL A N 1
ATOM 2417 C CA . VAL A 1 317 ? 5.910 19.431 5.150 1.00 77.12 317 VAL A CA 1
ATOM 2418 C C . VAL A 1 317 ? 6.472 20.737 5.706 1.00 77.12 317 VAL A C 1
ATOM 2420 O O . VAL A 1 317 ? 7.689 20.908 5.754 1.00 77.12 317 VAL A O 1
ATOM 2423 N N . ARG A 1 318 ? 5.616 21.653 6.173 1.00 76.44 318 ARG A N 1
ATOM 2424 C CA . ARG A 1 318 ? 6.047 22.897 6.825 1.00 76.44 318 ARG A CA 1
ATOM 2425 C C . ARG A 1 318 ? 6.836 22.609 8.105 1.00 76.44 318 ARG A C 1
ATOM 2427 O O . ARG A 1 318 ? 7.920 23.162 8.280 1.00 76.44 318 ARG A O 1
ATOM 2434 N N . GLN A 1 319 ? 6.336 21.722 8.965 1.00 73.69 319 GLN A N 1
ATOM 2435 C CA . GLN A 1 319 ? 7.025 21.296 10.185 1.00 73.69 319 GLN A CA 1
ATOM 2436 C C . GLN A 1 319 ? 8.355 20.613 9.878 1.00 73.69 319 GLN A C 1
ATOM 2438 O O . GLN A 1 319 ? 9.366 20.999 10.447 1.00 73.69 319 GLN A O 1
ATOM 2443 N N . MET A 1 320 ? 8.389 19.666 8.942 1.00 71.88 320 MET A N 1
ATOM 2444 C CA . MET A 1 320 ? 9.604 18.990 8.498 1.00 71.88 320 MET A CA 1
ATOM 2445 C C . MET A 1 320 ? 10.613 19.986 7.940 1.00 71.88 320 MET A C 1
ATOM 2447 O O . MET A 1 320 ? 11.770 19.915 8.323 1.00 71.88 320 MET A O 1
ATOM 2451 N N . LYS A 1 321 ? 10.204 20.964 7.124 1.00 72.81 321 LYS A N 1
ATOM 2452 C CA . LYS A 1 321 ? 11.101 22.032 6.652 1.00 72.81 321 LYS A CA 1
ATOM 2453 C C . LYS A 1 321 ? 11.719 22.803 7.818 1.00 72.81 321 LYS A C 1
ATOM 2455 O O . LYS A 1 321 ? 12.939 22.911 7.887 1.00 72.81 321 LYS A O 1
ATOM 2460 N N . MET A 1 322 ? 10.905 23.270 8.768 1.00 71.19 322 MET A N 1
ATOM 2461 C CA . MET A 1 322 ? 11.406 23.968 9.962 1.00 71.19 322 MET A CA 1
ATOM 2462 C C . MET A 1 322 ? 12.339 23.082 10.792 1.00 71.19 322 MET A C 1
ATOM 2464 O O . MET A 1 322 ? 13.414 23.512 11.197 1.00 71.19 322 MET A O 1
ATOM 2468 N N . LEU A 1 323 ? 11.950 21.829 11.010 1.00 66.12 323 LEU A N 1
ATOM 2469 C CA . LEU A 1 323 ? 12.704 20.872 11.802 1.00 66.12 323 LEU A CA 1
ATOM 2470 C C . LEU A 1 323 ? 14.020 20.490 11.123 1.00 66.12 323 LEU A C 1
ATOM 2472 O O . LEU A 1 323 ? 15.036 20.450 11.797 1.00 66.12 323 LEU A O 1
ATOM 2476 N N . THR A 1 324 ? 14.046 20.274 9.808 1.00 67.75 324 THR A N 1
ATOM 2477 C CA . THR A 1 324 ? 15.283 20.011 9.046 1.00 67.75 324 THR A CA 1
ATOM 2478 C C . THR A 1 324 ? 16.212 21.221 8.990 1.00 67.75 324 THR A C 1
ATOM 2480 O O . THR A 1 324 ? 17.419 21.050 8.861 1.00 67.75 324 THR A O 1
ATOM 2483 N N . ALA A 1 325 ? 15.678 22.440 9.132 1.00 67.06 325 ALA A N 1
ATOM 2484 C CA . ALA A 1 325 ? 16.483 23.656 9.230 1.00 67.06 325 ALA A CA 1
ATOM 2485 C C . ALA A 1 325 ? 17.149 23.831 10.610 1.00 67.06 325 ALA A C 1
ATOM 2487 O O . ALA A 1 325 ? 18.096 24.609 10.738 1.00 67.06 325 ALA A O 1
ATOM 2488 N N . VAL A 1 326 ? 16.655 23.137 11.643 1.00 64.25 326 VAL A N 1
ATOM 2489 C CA . VAL A 1 326 ? 17.135 23.241 13.036 1.00 64.25 326 VAL A CA 1
ATOM 2490 C C . VAL A 1 326 ? 17.874 21.976 13.492 1.00 64.25 326 VAL A C 1
ATOM 2492 O O . VAL A 1 326 ? 18.850 22.062 14.233 1.00 64.25 326 VAL A O 1
ATOM 2495 N N . HIS A 1 327 ? 17.443 20.806 13.029 1.00 59.09 327 HIS A N 1
ATOM 2496 C CA . HIS A 1 327 ? 17.934 19.488 13.416 1.00 59.09 327 HIS A CA 1
ATOM 2497 C C . HIS A 1 327 ? 18.497 18.739 12.207 1.00 59.09 327 HIS A C 1
ATOM 2499 O O . HIS A 1 327 ? 17.958 18.804 11.103 1.00 59.09 327 HIS A O 1
ATOM 2505 N N . ALA A 1 328 ? 19.536 17.929 12.425 1.00 62.56 328 ALA A N 1
ATOM 2506 C CA . ALA A 1 328 ? 19.976 16.985 11.404 1.00 62.56 328 ALA A CA 1
ATOM 2507 C C . ALA A 1 328 ? 18.852 15.974 11.110 1.00 62.56 328 ALA A C 1
ATOM 2509 O O . ALA A 1 328 ? 18.319 15.353 12.033 1.00 62.56 328 ALA A O 1
ATOM 2510 N N . ALA A 1 329 ? 18.542 15.750 9.828 1.00 58.66 329 ALA A N 1
ATOM 2511 C CA . ALA A 1 329 ? 17.432 14.911 9.349 1.00 58.66 329 ALA A CA 1
ATOM 2512 C C . ALA A 1 329 ? 17.325 13.520 10.019 1.00 58.66 329 ALA A C 1
ATOM 2514 O O . ALA A 1 329 ? 16.236 12.975 10.180 1.00 58.66 329 ALA A O 1
ATOM 2515 N N . ARG A 1 330 ? 18.448 12.952 10.481 1.00 57.78 330 ARG A N 1
ATOM 2516 C CA . ARG A 1 330 ? 18.491 11.676 11.218 1.00 57.78 330 ARG A CA 1
ATOM 2517 C C . ARG A 1 330 ? 17.795 11.687 12.580 1.00 57.78 330 ARG A C 1
ATOM 2519 O O . ARG A 1 330 ? 17.234 10.661 12.963 1.00 57.78 330 ARG A O 1
ATOM 2526 N N . GLN A 1 331 ? 17.848 12.797 13.321 1.00 60.72 331 GLN A N 1
ATOM 2527 C CA . GLN A 1 331 ? 17.147 12.898 14.611 1.00 60.72 331 GLN A CA 1
ATOM 2528 C C . GLN A 1 331 ? 15.637 12.819 14.391 1.00 60.72 331 GLN A C 1
ATOM 2530 O O . GLN A 1 331 ? 14.950 12.096 15.104 1.00 60.72 331 GLN A O 1
ATOM 2535 N N . LEU A 1 332 ? 15.152 13.446 13.318 1.00 60.50 332 LEU A N 1
ATOM 2536 C CA . LEU A 1 332 ? 13.736 13.465 12.966 1.00 60.50 332 LEU A CA 1
ATOM 2537 C C . LEU A 1 332 ? 13.213 12.084 12.593 1.00 60.50 332 LEU A C 1
ATOM 2539 O O . LEU A 1 332 ? 12.164 11.688 13.079 1.00 60.50 332 LEU A O 1
ATOM 2543 N N . ILE A 1 333 ? 13.963 11.307 11.810 1.00 62.53 333 ILE A N 1
ATOM 2544 C CA . ILE A 1 333 ? 13.573 9.927 11.474 1.00 62.53 333 ILE A CA 1
ATOM 2545 C C . ILE A 1 333 ? 13.464 9.067 12.741 1.00 62.53 333 ILE A C 1
ATOM 2547 O O . ILE A 1 333 ? 12.525 8.289 12.886 1.00 62.53 333 ILE A O 1
ATOM 2551 N N . THR A 1 334 ? 14.392 9.239 13.684 1.00 61.19 334 THR A N 1
ATOM 2552 C CA . THR A 1 334 ? 14.370 8.498 14.951 1.00 61.19 334 THR A CA 1
ATOM 2553 C C . THR A 1 334 ? 13.152 8.868 15.794 1.00 61.19 334 THR A C 1
ATOM 2555 O O . THR A 1 334 ? 12.501 7.979 16.331 1.00 61.19 334 THR A O 1
ATOM 2558 N N . GLU A 1 335 ? 12.818 10.154 15.896 1.00 61.50 335 GLU A N 1
ATOM 2559 C CA . GLU A 1 335 ? 11.666 10.606 16.683 1.00 61.50 335 GLU A CA 1
ATOM 2560 C C . GLU A 1 335 ? 10.321 10.294 16.021 1.00 61.50 335 GLU A C 1
ATOM 2562 O O . GLU A 1 335 ? 9.355 10.016 16.726 1.00 61.50 335 GLU A O 1
ATOM 2567 N N . LEU A 1 336 ? 10.262 10.282 14.687 1.00 64.25 336 LEU A N 1
ATOM 2568 C CA . LEU A 1 336 ? 9.049 9.960 13.931 1.00 64.25 336 LEU A CA 1
ATOM 2569 C C . LEU A 1 336 ? 8.747 8.457 13.914 1.00 64.25 336 LEU A C 1
ATOM 2571 O O . LEU A 1 336 ? 7.581 8.074 13.926 1.00 64.25 336 LEU A O 1
ATOM 2575 N N . ILE A 1 337 ? 9.776 7.604 13.884 1.00 70.81 337 ILE A N 1
ATOM 2576 C CA . ILE A 1 337 ? 9.608 6.141 13.856 1.00 70.81 337 ILE A CA 1
ATOM 2577 C C . ILE A 1 337 ? 9.538 5.564 15.277 1.00 70.81 337 ILE A C 1
ATOM 2579 O O . ILE A 1 337 ? 8.787 4.619 15.523 1.00 70.81 337 ILE A O 1
ATOM 2583 N N . ILE A 1 338 ? 10.307 6.126 16.216 1.00 71.94 338 ILE A N 1
ATOM 2584 C CA . ILE A 1 338 ? 10.495 5.606 17.576 1.00 71.94 338 ILE A CA 1
ATOM 2585 C C . ILE A 1 338 ? 10.093 6.674 18.596 1.00 71.94 338 ILE A C 1
ATOM 2587 O O . ILE A 1 338 ? 10.923 7.280 19.287 1.00 71.94 338 ILE A O 1
ATOM 2591 N N . THR A 1 339 ? 8.790 6.890 18.726 1.00 79.12 339 THR A N 1
ATOM 2592 C CA . THR A 1 339 ? 8.240 7.714 19.804 1.00 79.12 339 THR A CA 1
ATOM 2593 C C . THR A 1 339 ? 8.320 6.970 21.139 1.00 79.12 339 THR A C 1
ATOM 2595 O O . THR A 1 339 ? 8.286 5.741 21.196 1.00 79.12 339 THR A O 1
ATOM 2598 N N . ARG A 1 340 ? 8.405 7.711 22.254 1.00 80.69 340 ARG A N 1
ATOM 2599 C CA . ARG A 1 340 ? 8.304 7.111 23.603 1.00 80.69 340 ARG A CA 1
ATOM 2600 C C . ARG A 1 340 ? 6.912 6.547 23.885 1.00 80.69 340 ARG A C 1
ATOM 2602 O O . ARG A 1 340 ? 6.785 5.588 24.634 1.00 80.69 340 ARG A O 1
ATOM 2609 N N . ASP A 1 341 ? 5.897 7.172 23.299 1.00 84.75 341 ASP A N 1
ATOM 2610 C CA . ASP A 1 341 ? 4.515 6.711 23.329 1.00 84.75 341 ASP A CA 1
ATOM 2611 C C . ASP A 1 341 ? 4.377 5.482 22.410 1.00 84.75 341 ASP A C 1
ATOM 2613 O O . ASP A 1 341 ? 4.571 5.637 21.198 1.00 84.75 341 ASP A O 1
ATOM 2617 N N . PRO A 1 342 ? 4.099 4.275 22.940 1.00 83.56 342 PRO A N 1
ATOM 2618 C CA . PRO A 1 342 ? 4.048 3.057 22.135 1.00 83.56 342 PRO A CA 1
ATOM 2619 C C . PRO A 1 342 ? 2.948 3.110 21.068 1.00 83.56 342 PRO A C 1
ATOM 2621 O O . PRO A 1 342 ? 3.162 2.609 19.971 1.00 83.56 342 PRO A O 1
ATOM 2624 N N . TYR A 1 343 ? 1.840 3.813 21.322 1.00 84.62 343 TYR A N 1
ATOM 2625 C CA . TYR A 1 343 ? 0.719 3.929 20.380 1.00 84.62 343 TYR A CA 1
ATOM 2626 C C . TYR A 1 343 ? 1.025 4.804 19.159 1.00 84.62 343 TYR A C 1
ATOM 2628 O O . TYR A 1 343 ? 0.282 4.800 18.182 1.00 84.62 343 TYR A O 1
ATOM 2636 N N . LYS A 1 344 ? 2.120 5.569 19.202 1.00 83.00 344 LYS A N 1
ATOM 2637 C CA . LYS A 1 344 ? 2.619 6.374 18.075 1.00 83.00 344 LYS A CA 1
ATOM 2638 C C . LYS A 1 344 ? 3.889 5.791 17.458 1.00 83.00 344 LYS A C 1
ATOM 2640 O O . LYS A 1 344 ? 4.342 6.275 16.425 1.00 83.00 344 LYS A O 1
ATOM 2645 N N . CYS A 1 345 ? 4.461 4.763 18.082 1.00 86.44 345 CYS A N 1
ATOM 2646 C CA . CYS A 1 345 ? 5.708 4.155 17.655 1.00 86.44 345 CYS A CA 1
ATOM 2647 C C . CYS A 1 345 ? 5.403 3.164 16.533 1.00 86.44 345 CYS A C 1
ATOM 2649 O O . CYS A 1 345 ? 4.800 2.123 16.778 1.00 86.44 345 CYS A O 1
ATOM 2651 N N . LEU A 1 346 ? 5.831 3.467 15.305 1.00 86.44 346 LEU A N 1
ATOM 2652 C CA . LEU A 1 346 ? 5.507 2.655 14.121 1.00 86.44 346 LEU A CA 1
ATOM 2653 C C . LEU A 1 346 ? 6.019 1.211 14.229 1.00 86.44 346 LEU A C 1
ATOM 2655 O O . LEU A 1 346 ? 5.480 0.313 13.590 1.00 86.44 346 LEU A O 1
ATOM 2659 N N . VAL A 1 347 ? 7.061 0.997 15.036 1.00 87.94 347 VAL A N 1
ATOM 2660 C CA . VAL A 1 347 ? 7.715 -0.306 15.227 1.00 87.94 347 VAL A CA 1
ATOM 2661 C C . VAL A 1 347 ? 7.283 -1.040 16.497 1.00 87.94 347 VAL A C 1
ATOM 2663 O O . VAL A 1 347 ? 7.807 -2.119 16.764 1.00 87.94 347 VAL A O 1
ATOM 2666 N N . ALA A 1 348 ? 6.403 -0.452 17.313 1.00 89.75 348 ALA A N 1
ATOM 2667 C CA . ALA A 1 348 ? 5.882 -1.103 18.511 1.00 89.75 348 ALA A CA 1
ATOM 2668 C C . ALA A 1 348 ? 4.696 -2.018 18.164 1.00 89.75 348 ALA A C 1
ATOM 2670 O O . ALA A 1 348 ? 3.912 -1.666 17.286 1.00 89.75 348 ALA A O 1
ATOM 2671 N N . PRO A 1 349 ? 4.484 -3.130 18.890 1.00 90.00 349 PRO A N 1
ATOM 2672 C CA . PRO A 1 349 ? 3.303 -3.979 18.713 1.00 90.00 349 PRO A CA 1
ATOM 2673 C C . PRO A 1 349 ? 1.965 -3.242 18.836 1.00 90.00 349 PRO A C 1
ATOM 2675 O O . PRO A 1 349 ? 1.015 -3.592 18.151 1.00 90.00 349 PRO A O 1
ATOM 2678 N N . GLU A 1 350 ? 1.903 -2.212 19.682 1.00 89.81 350 GLU A N 1
ATOM 2679 C CA . GLU A 1 350 ? 0.715 -1.373 19.894 1.00 89.81 350 GLU A CA 1
ATOM 2680 C C . GLU A 1 350 ? 0.648 -0.156 18.959 1.00 89.81 350 GLU A C 1
ATOM 2682 O O . GLU A 1 350 ? -0.238 0.690 19.100 1.00 89.81 350 GLU A O 1
ATOM 2687 N N . GLY A 1 351 ? 1.621 -0.025 18.056 1.00 90.25 351 GLY A N 1
ATOM 2688 C CA . GLY A 1 351 ? 1.720 1.083 17.121 1.00 90.25 351 GLY A CA 1
ATOM 2689 C C . GLY A 1 351 ? 0.565 1.134 16.116 1.00 90.25 351 GLY A C 1
ATOM 2690 O O . GLY A 1 351 ? -0.251 0.213 16.030 1.00 90.25 351 GLY A O 1
ATOM 2691 N N . PRO A 1 352 ? 0.489 2.207 15.308 1.00 90.38 352 PRO A N 1
ATOM 2692 C CA . PRO A 1 352 ? -0.520 2.311 14.263 1.00 90.38 352 PRO A CA 1
ATOM 2693 C C . PRO A 1 352 ? -0.440 1.164 13.272 1.00 90.38 352 PRO A C 1
ATOM 2695 O O . PRO A 1 352 ? 0.641 0.851 12.771 1.00 90.38 352 PRO A O 1
ATOM 2698 N N . ILE A 1 353 ? -1.608 0.680 12.857 1.00 91.81 353 ILE A N 1
ATOM 2699 C CA . ILE A 1 353 ? -1.712 -0.094 11.624 1.00 91.81 353 ILE A CA 1
ATOM 2700 C C . ILE A 1 353 ? -1.597 0.877 10.445 1.00 91.81 353 ILE A C 1
ATOM 2702 O O . ILE A 1 353 ? -2.357 1.838 10.324 1.00 91.81 353 ILE A O 1
ATOM 2706 N N . MET A 1 354 ? -0.633 0.631 9.571 1.00 93.38 354 MET A N 1
ATOM 2707 C CA . MET A 1 354 ? -0.443 1.314 8.303 1.00 93.38 354 MET A CA 1
ATOM 2708 C C . MET A 1 354 ? -1.152 0.525 7.208 1.00 93.38 354 MET A C 1
ATOM 2710 O O . MET A 1 354 ? -0.772 -0.603 6.911 1.00 93.38 354 MET A O 1
ATOM 2714 N N . VAL A 1 355 ? -2.163 1.116 6.580 1.00 94.44 355 VAL A N 1
ATOM 2715 C CA . VAL A 1 355 ? -2.864 0.516 5.441 1.00 94.44 355 VAL A CA 1
ATOM 2716 C C . VAL A 1 355 ? -2.372 1.174 4.161 1.00 94.44 355 VAL A C 1
ATOM 2718 O O . VAL A 1 355 ? -2.589 2.366 3.943 1.00 94.44 355 VAL A O 1
ATOM 2721 N N . ASN A 1 356 ? -1.720 0.396 3.307 1.00 94.62 356 ASN A N 1
ATOM 2722 C CA . ASN A 1 356 ? -1.213 0.820 2.012 1.00 94.62 356 ASN A CA 1
ATOM 2723 C C . ASN A 1 356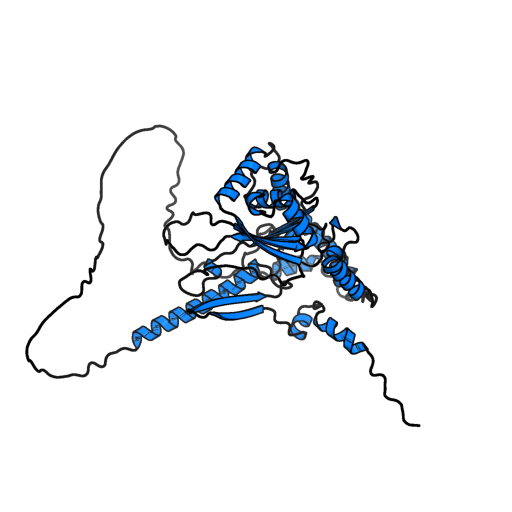 ? -1.973 0.100 0.888 1.00 94.62 356 ASN A C 1
ATOM 2725 O O . ASN A 1 356 ? -2.139 -1.117 0.913 1.00 94.62 356 ASN A O 1
ATOM 2729 N N . GLU A 1 357 ? -2.457 0.847 -0.100 1.00 93.69 357 GLU A N 1
ATOM 2730 C CA . GLU A 1 357 ? -3.132 0.288 -1.276 1.00 93.69 357 GLU A CA 1
ATOM 2731 C C . GLU A 1 357 ? -2.185 0.373 -2.467 1.00 93.69 357 GLU A C 1
ATOM 2733 O O . GLU A 1 357 ? -1.806 1.465 -2.890 1.00 93.69 357 GLU A O 1
ATOM 2738 N N . TRP A 1 358 ? -1.831 -0.775 -3.029 1.00 94.19 358 TRP A N 1
ATOM 2739 C CA . TRP A 1 358 ? -1.031 -0.874 -4.237 1.00 94.19 358 TRP A CA 1
ATOM 2740 C C . TRP A 1 358 ? -1.965 -1.097 -5.417 1.00 94.19 358 TRP A C 1
ATOM 2742 O O . TRP A 1 358 ? -2.555 -2.163 -5.599 1.00 94.19 358 TRP A O 1
ATOM 2752 N N . ARG A 1 359 ? -2.103 -0.063 -6.243 1.00 92.75 359 ARG A N 1
ATOM 2753 C CA . ARG A 1 359 ? -2.918 -0.105 -7.461 1.00 92.75 359 ARG A CA 1
ATOM 2754 C C . ARG A 1 359 ? -2.134 -0.773 -8.581 1.00 92.75 359 ARG A C 1
ATOM 2756 O O . ARG A 1 359 ? -1.626 -0.095 -9.475 1.00 92.75 359 ARG A O 1
ATOM 2763 N N . VAL A 1 360 ? -2.005 -2.095 -8.479 1.00 93.62 360 VAL A N 1
ATOM 2764 C CA . VAL A 1 360 ? -1.286 -2.911 -9.460 1.00 93.62 360 VAL A CA 1
ATOM 2765 C C . VAL A 1 360 ? -1.989 -2.808 -10.810 1.00 93.62 360 VAL A C 1
ATOM 2767 O O . VAL A 1 360 ? -3.128 -3.245 -10.959 1.00 93.62 360 VAL A O 1
ATOM 2770 N N . GLN A 1 361 ? -1.315 -2.211 -11.790 1.00 93.00 361 GLN A N 1
ATOM 2771 C CA . GLN A 1 361 ? -1.807 -2.119 -13.165 1.00 93.00 361 GLN A CA 1
ATOM 2772 C C . GLN A 1 361 ? -1.146 -3.212 -13.999 1.00 93.00 361 GLN A C 1
ATOM 2774 O O . GLN A 1 361 ? -0.109 -2.964 -14.602 1.00 93.00 361 GLN A O 1
ATOM 2779 N N . TYR A 1 362 ? -1.713 -4.419 -14.002 1.00 92.56 362 TYR A N 1
ATOM 2780 C CA . TYR A 1 362 ? -1.107 -5.620 -14.601 1.00 92.56 362 TYR A CA 1
ATOM 2781 C C . TYR A 1 362 ? -0.607 -5.435 -16.046 1.00 92.56 362 TYR A C 1
ATOM 2783 O O . TYR A 1 362 ? 0.448 -5.966 -16.386 1.00 92.56 362 TYR A O 1
ATOM 2791 N N . ASP A 1 363 ? -1.273 -4.601 -16.846 1.00 91.81 363 ASP A N 1
ATOM 2792 C CA . ASP A 1 363 ? -0.863 -4.264 -18.218 1.00 91.81 363 ASP A CA 1
ATOM 2793 C C . ASP A 1 363 ? 0.509 -3.565 -18.283 1.00 91.81 363 ASP A C 1
ATOM 2795 O O . ASP A 1 363 ? 1.266 -3.737 -19.237 1.00 91.81 363 ASP A O 1
ATOM 2799 N N . LEU A 1 364 ? 0.882 -2.798 -17.252 1.00 92.12 364 LEU A N 1
ATOM 2800 C CA . LEU A 1 364 ? 2.208 -2.176 -17.158 1.00 92.12 364 LEU A CA 1
ATOM 2801 C C . LEU A 1 364 ? 3.311 -3.210 -16.883 1.00 92.12 364 LEU A C 1
ATOM 2803 O O . LEU A 1 364 ? 4.476 -2.979 -17.206 1.00 92.12 364 LEU A O 1
ATOM 2807 N N . TRP A 1 365 ? 2.945 -4.357 -16.311 1.00 93.81 365 TRP A N 1
ATOM 2808 C CA . TRP A 1 365 ? 3.845 -5.444 -15.924 1.00 93.81 365 TRP A CA 1
ATOM 2809 C C . TRP A 1 365 ? 3.904 -6.565 -16.976 1.00 93.81 365 TRP A C 1
ATOM 2811 O O . TRP A 1 365 ? 4.403 -7.652 -16.695 1.00 93.81 365 TRP A O 1
ATOM 2821 N N . GLN A 1 366 ? 3.394 -6.321 -18.183 1.00 94.31 366 GLN A N 1
ATOM 2822 C CA . GLN A 1 366 ? 3.244 -7.325 -19.230 1.00 94.31 366 GLN A CA 1
ATOM 2823 C C . GLN A 1 366 ? 4.506 -7.473 -20.105 1.00 94.31 366 GLN A C 1
ATOM 2825 O O . GLN A 1 366 ? 4.783 -6.651 -20.982 1.00 94.31 366 GLN A O 1
ATOM 2830 N N . PHE A 1 367 ? 5.253 -8.562 -19.908 1.00 94.50 367 PHE A N 1
ATOM 2831 C CA . PHE A 1 367 ? 6.433 -8.933 -20.703 1.00 94.50 367 PHE A CA 1
ATOM 2832 C C . PHE A 1 367 ? 6.076 -10.035 -21.707 1.00 94.50 367 PHE A C 1
ATOM 2834 O O . PHE A 1 367 ? 6.241 -11.219 -21.433 1.00 94.50 367 PHE A O 1
ATOM 2841 N N . GLY A 1 368 ? 5.589 -9.640 -22.881 1.00 93.31 368 GLY A N 1
ATOM 2842 C CA . GLY A 1 368 ? 5.074 -10.531 -23.918 1.00 93.31 368 GLY A CA 1
ATOM 2843 C C . GLY A 1 368 ? 3.564 -10.367 -24.140 1.00 93.31 368 GLY A C 1
ATOM 2844 O O . GLY A 1 368 ? 2.986 -9.341 -23.783 1.00 93.31 368 GLY A O 1
ATOM 2845 N N . PRO A 1 369 ? 2.901 -11.349 -24.773 1.00 90.31 369 PRO A N 1
ATOM 2846 C CA . PRO A 1 369 ? 1.478 -11.263 -25.107 1.00 90.31 369 PRO A CA 1
ATOM 2847 C C . PRO A 1 369 ? 0.538 -11.475 -23.911 1.00 90.31 369 PRO A C 1
ATOM 2849 O O . PRO A 1 369 ? -0.633 -11.116 -24.007 1.00 90.31 369 PRO A O 1
ATOM 2852 N N . GLU A 1 370 ? 1.034 -12.010 -22.794 1.00 90.00 370 GLU A N 1
ATOM 2853 C CA . GLU A 1 370 ? 0.229 -12.359 -21.620 1.00 90.00 370 GLU A CA 1
ATOM 2854 C C . GLU A 1 370 ? 0.621 -11.515 -20.395 1.00 90.00 370 GLU A C 1
ATOM 2856 O O . GLU A 1 370 ? 1.812 -11.249 -20.194 1.00 90.00 370 GLU A O 1
ATOM 2861 N N . PRO A 1 371 ? -0.350 -11.082 -19.565 1.00 89.94 371 PRO A N 1
ATOM 2862 C CA . PRO A 1 371 ? -0.065 -10.416 -18.298 1.00 89.94 371 PRO A CA 1
ATOM 2863 C C . PRO A 1 371 ? 0.590 -11.393 -17.306 1.00 89.94 371 PRO A C 1
ATOM 2865 O O . PRO A 1 371 ? 0.490 -12.611 -17.472 1.00 89.94 371 PRO A O 1
ATOM 2868 N N . PRO A 1 372 ? 1.246 -10.899 -16.240 1.00 91.75 372 PRO A N 1
ATOM 2869 C CA . PRO A 1 372 ? 1.842 -11.791 -15.259 1.00 91.75 372 PRO A CA 1
ATOM 2870 C C . PRO A 1 372 ? 0.756 -12.580 -14.516 1.00 91.75 372 PRO A C 1
ATOM 2872 O O . PRO A 1 372 ? -0.262 -12.028 -14.100 1.00 91.75 372 PRO A O 1
ATOM 2875 N N . PHE A 1 373 ? 1.014 -13.874 -14.314 1.00 90.06 373 PHE A N 1
ATOM 2876 C CA . PHE A 1 373 ? 0.098 -14.800 -13.639 1.00 90.06 373 PHE A CA 1
ATOM 2877 C C . PHE A 1 373 ? -0.210 -14.395 -12.191 1.00 90.06 373 PHE A C 1
ATOM 2879 O O . PHE A 1 373 ? -1.321 -14.590 -11.705 1.00 90.06 373 PHE A O 1
ATOM 2886 N N . ALA A 1 374 ? 0.778 -13.838 -11.492 1.00 90.75 374 ALA A N 1
ATOM 2887 C CA . ALA A 1 374 ? 0.644 -13.396 -10.115 1.00 90.75 374 ALA A CA 1
ATOM 2888 C C . ALA A 1 374 ? 1.529 -12.179 -9.849 1.00 90.75 374 ALA A C 1
ATOM 2890 O O . ALA A 1 374 ? 2.587 -12.006 -10.455 1.00 90.75 374 ALA A O 1
ATOM 2891 N N . PHE A 1 375 ? 1.104 -11.366 -8.888 1.00 91.88 375 PHE A N 1
ATOM 2892 C CA . PHE A 1 375 ? 1.897 -10.296 -8.305 1.00 91.88 375 PHE A CA 1
ATOM 2893 C C . PHE A 1 375 ? 2.078 -10.603 -6.821 1.00 91.88 375 PHE A C 1
ATOM 2895 O O . PHE A 1 375 ? 1.095 -10.859 -6.129 1.00 91.88 375 PHE A O 1
ATOM 2902 N N . ASN A 1 376 ? 3.318 -10.596 -6.333 1.00 90.88 376 ASN A N 1
ATOM 2903 C CA . ASN A 1 376 ? 3.606 -10.826 -4.921 1.00 90.88 376 ASN A CA 1
ATOM 2904 C C . ASN A 1 376 ? 4.572 -9.748 -4.405 1.00 90.88 376 ASN A C 1
ATOM 2906 O O . ASN A 1 376 ? 5.737 -9.732 -4.816 1.00 90.88 376 ASN A O 1
ATOM 2910 N N . PRO A 1 377 ? 4.116 -8.825 -3.543 1.00 89.56 377 PRO A N 1
ATOM 2911 C CA . PRO A 1 377 ? 4.984 -7.822 -2.951 1.00 89.56 377 PRO A CA 1
ATOM 2912 C C . PRO A 1 377 ? 6.007 -8.479 -2.018 1.00 89.56 377 PRO A C 1
ATOM 2914 O O . PRO A 1 377 ? 5.660 -9.098 -1.016 1.00 89.56 377 PRO A O 1
ATOM 2917 N N . VAL A 1 378 ? 7.293 -8.302 -2.316 1.00 84.56 378 VAL A N 1
ATOM 2918 C CA . VAL A 1 378 ? 8.372 -8.761 -1.436 1.00 84.56 378 VAL A CA 1
ATOM 2919 C C . VAL A 1 378 ? 8.718 -7.640 -0.463 1.00 84.56 378 VAL A C 1
ATOM 2921 O O . VAL A 1 378 ? 9.399 -6.681 -0.823 1.00 84.56 378 VAL A O 1
ATOM 2924 N N . ILE A 1 379 ? 8.253 -7.757 0.780 1.00 77.62 379 ILE A N 1
ATOM 2925 C CA . ILE A 1 379 ? 8.695 -6.886 1.874 1.00 77.62 379 ILE A CA 1
ATOM 2926 C C . ILE A 1 379 ? 9.843 -7.574 2.610 1.00 77.62 379 ILE A C 1
ATOM 2928 O O . ILE A 1 379 ? 9.687 -8.729 3.014 1.00 77.62 379 ILE A O 1
ATOM 2932 N N . PRO A 1 380 ? 10.985 -6.893 2.824 1.00 73.25 380 PRO A N 1
ATOM 2933 C CA . PRO A 1 380 ? 12.064 -7.441 3.629 1.00 73.25 380 PRO A CA 1
ATOM 2934 C C . PRO A 1 380 ? 11.542 -7.864 5.013 1.00 73.25 380 PRO A C 1
ATOM 2936 O O . PRO A 1 380 ? 10.975 -7.031 5.734 1.00 73.25 380 PRO A O 1
ATOM 2939 N N . PRO A 1 381 ? 11.714 -9.136 5.410 1.00 63.62 381 PRO A N 1
ATOM 2940 C CA . PRO A 1 381 ? 11.223 -9.612 6.693 1.00 63.62 381 PRO A CA 1
ATOM 2941 C C . PRO A 1 381 ? 11.856 -8.806 7.833 1.00 63.62 381 PRO A C 1
ATOM 2943 O O . PRO A 1 381 ? 13.064 -8.576 7.858 1.00 63.62 381 PRO A O 1
ATOM 2946 N N . GLY A 1 382 ? 11.030 -8.367 8.785 1.00 62.62 382 GLY A N 1
ATOM 2947 C CA . GLY A 1 382 ? 11.493 -7.701 10.005 1.00 62.62 382 GLY A CA 1
ATOM 2948 C C . GLY A 1 382 ? 11.589 -6.173 9.970 1.00 62.62 382 GLY A C 1
ATOM 2949 O O . GLY A 1 382 ? 11.860 -5.601 11.019 1.00 62.62 382 GLY A O 1
ATOM 2950 N N . LEU A 1 383 ? 11.353 -5.493 8.841 1.00 67.12 383 LEU A N 1
ATOM 2951 C CA . LEU A 1 383 ? 11.556 -4.032 8.760 1.00 67.12 383 LEU A CA 1
ATOM 2952 C C . LEU A 1 383 ? 10.281 -3.180 8.806 1.00 67.12 383 LEU A C 1
ATOM 2954 O O . LEU A 1 383 ? 10.370 -1.962 8.954 1.00 67.12 383 LEU A O 1
ATOM 2958 N N . SER A 1 384 ? 9.095 -3.772 8.685 1.00 81.19 384 SER A N 1
ATOM 2959 C CA . SER A 1 384 ? 7.839 -3.007 8.651 1.00 81.19 384 SER A CA 1
ATOM 2960 C C . SER A 1 384 ? 6.712 -3.765 9.351 1.00 81.19 384 SER A C 1
ATOM 2962 O O . SER A 1 384 ? 5.876 -4.372 8.676 1.00 81.19 384 SER A O 1
ATOM 2964 N N . PRO A 1 385 ? 6.701 -3.804 10.697 1.00 88.62 385 PRO A N 1
ATOM 2965 C CA . PRO A 1 385 ? 5.538 -4.296 11.422 1.00 88.62 385 PRO A CA 1
ATOM 2966 C C . PRO A 1 385 ? 4.342 -3.357 11.222 1.00 88.62 385 PRO A C 1
ATOM 2968 O O . PRO A 1 385 ? 4.491 -2.220 10.769 1.00 88.62 385 PRO A O 1
ATOM 2971 N N . ASN A 1 386 ? 3.159 -3.843 11.589 1.00 92.50 386 ASN A N 1
ATOM 2972 C CA . ASN A 1 386 ? 1.898 -3.110 11.521 1.00 92.50 386 ASN A CA 1
ATOM 2973 C C . ASN A 1 386 ? 1.578 -2.584 10.118 1.00 92.50 386 ASN A C 1
ATOM 2975 O O . ASN A 1 386 ? 0.961 -1.538 9.980 1.00 92.50 386 ASN A O 1
ATOM 2979 N N . LEU A 1 387 ? 1.996 -3.288 9.066 1.00 93.75 387 LEU A N 1
ATOM 2980 C CA . LEU A 1 387 ? 1.756 -2.889 7.683 1.00 93.75 387 LEU A CA 1
ATOM 2981 C C . LEU A 1 387 ? 0.777 -3.856 7.023 1.00 93.75 387 LEU A C 1
ATOM 2983 O O . LEU A 1 387 ? 1.025 -5.057 6.956 1.00 93.75 387 LEU A O 1
ATOM 2987 N N . VAL A 1 388 ? -0.311 -3.318 6.486 1.00 94.62 388 VAL A N 1
ATOM 2988 C CA . VAL A 1 388 ? -1.254 -4.035 5.632 1.00 94.62 388 VAL A CA 1
ATOM 2989 C C . VAL A 1 388 ? -1.168 -3.453 4.232 1.00 94.62 388 VAL A C 1
ATOM 2991 O O . VAL A 1 388 ? -1.500 -2.291 4.012 1.00 94.62 388 VAL A O 1
ATOM 2994 N N . CYS A 1 389 ? -0.740 -4.266 3.276 1.00 95.12 389 CYS A N 1
ATOM 2995 C CA . CYS A 1 389 ? -0.731 -3.930 1.862 1.00 95.12 389 CYS A CA 1
ATOM 2996 C C . CYS A 1 389 ? -1.891 -4.640 1.168 1.00 95.12 389 CYS A C 1
ATOM 2998 O O . CYS A 1 389 ? -1.983 -5.863 1.207 1.00 95.12 389 CYS A O 1
ATOM 3000 N N . SER A 1 390 ? -2.750 -3.874 0.506 1.00 95.38 390 SER A N 1
ATOM 3001 C CA . SER A 1 390 ? -3.837 -4.395 -0.324 1.00 95.38 390 SER A CA 1
ATOM 3002 C C . SER A 1 390 ? -3.519 -4.203 -1.802 1.00 95.38 390 SER A C 1
ATOM 3004 O O . SER A 1 390 ? -3.034 -3.140 -2.183 1.00 95.38 390 SER A O 1
ATOM 3006 N N . TYR A 1 391 ? -3.780 -5.209 -2.632 1.00 95.12 391 TYR A N 1
ATOM 3007 C CA . TYR A 1 391 ? -3.582 -5.134 -4.082 1.00 95.12 391 TYR A CA 1
ATOM 3008 C C . TYR A 1 391 ? -4.568 -6.041 -4.828 1.00 95.12 391 TYR A C 1
ATOM 3010 O O . TYR A 1 391 ? -4.996 -7.060 -4.283 1.00 95.12 391 TYR A O 1
ATOM 3018 N N . PRO A 1 392 ? -4.976 -5.688 -6.059 1.00 93.94 392 PRO A N 1
ATOM 3019 C CA . PRO A 1 392 ? -5.929 -6.492 -6.818 1.00 93.94 392 PRO A CA 1
ATOM 3020 C C . PRO A 1 392 ? -5.324 -7.843 -7.214 1.00 93.94 392 PRO A C 1
ATOM 3022 O O . PRO A 1 392 ? -4.135 -7.922 -7.530 1.00 93.94 392 PRO A O 1
ATOM 3025 N N . ALA A 1 393 ? -6.141 -8.896 -7.244 1.00 91.62 393 ALA A N 1
ATOM 3026 C CA . ALA A 1 393 ? -5.750 -10.181 -7.816 1.00 91.62 393 ALA A CA 1
ATOM 3027 C C . ALA A 1 393 ? -5.442 -10.066 -9.314 1.00 91.62 393 ALA A C 1
ATOM 3029 O O . ALA A 1 393 ? -6.048 -9.259 -10.024 1.00 91.62 393 ALA A O 1
ATOM 3030 N N . ALA A 1 394 ? -4.502 -10.887 -9.788 1.00 88.88 394 ALA A N 1
ATOM 3031 C CA . ALA A 1 394 ? -4.176 -10.950 -11.203 1.00 88.88 394 ALA A CA 1
ATOM 3032 C C . ALA A 1 394 ? -5.399 -11.416 -12.010 1.00 88.88 394 ALA A C 1
ATOM 3034 O O . ALA A 1 394 ? -6.137 -12.306 -11.556 1.00 88.88 394 ALA A O 1
ATOM 3035 N N . PRO A 1 395 ? -5.637 -10.835 -13.198 1.00 82.44 395 PRO A N 1
ATOM 3036 C CA . PRO A 1 395 ? -6.679 -11.322 -14.086 1.00 82.44 395 PRO A CA 1
ATOM 3037 C C . PRO A 1 395 ? -6.337 -12.764 -14.471 1.00 82.44 395 PRO A C 1
ATOM 3039 O O . PRO A 1 395 ? -5.305 -13.022 -15.084 1.00 82.44 395 PRO A O 1
ATOM 3042 N N . HIS A 1 396 ? -7.174 -13.725 -14.074 1.00 75.88 396 HIS A N 1
ATOM 3043 C CA . HIS A 1 396 ? -6.944 -15.124 -14.424 1.00 75.88 396 HIS A CA 1
ATOM 3044 C C . HIS A 1 396 ? -7.137 -15.274 -15.939 1.00 75.88 396 HIS A C 1
ATOM 3046 O O . HIS A 1 396 ? -8.222 -15.018 -16.467 1.00 75.88 396 HIS A O 1
ATOM 3052 N N . GLY A 1 397 ? -6.059 -15.628 -16.642 1.00 59.88 397 GLY A N 1
ATOM 3053 C CA . GLY A 1 397 ? -6.023 -15.779 -18.094 1.00 59.88 397 GLY A CA 1
ATOM 3054 C C . GLY A 1 397 ? -6.903 -16.934 -18.563 1.00 59.88 397 GLY A C 1
ATOM 3055 O O . GLY A 1 397 ? -6.440 -18.062 -18.672 1.00 59.88 397 GLY A O 1
ATOM 3056 N N . GLY A 1 398 ? -8.182 -16.655 -18.819 1.00 52.50 398 GLY A N 1
ATOM 3057 C CA . GLY A 1 398 ? -9.123 -17.659 -19.325 1.00 52.50 398 GLY A CA 1
ATOM 3058 C C . GLY A 1 398 ? -10.204 -17.142 -20.274 1.00 52.50 398 GLY A C 1
ATOM 3059 O O . GLY A 1 398 ? -10.915 -17.942 -20.871 1.00 52.50 398 GLY A O 1
ATOM 3060 N N . GLY A 1 399 ? -10.342 -15.829 -20.475 1.00 50.28 399 GLY A N 1
ATOM 3061 C CA . GLY A 1 399 ? -11.380 -15.318 -21.366 1.00 50.28 399 GLY A CA 1
ATOM 3062 C C . GLY A 1 399 ? -11.158 -13.873 -21.771 1.00 50.28 399 GLY A C 1
ATOM 3063 O O . GLY A 1 399 ? -11.331 -12.961 -20.970 1.00 50.28 399 GLY A O 1
ATOM 3064 N N . SER A 1 400 ? -10.852 -13.669 -23.050 1.00 47.31 400 SER A N 1
ATOM 3065 C CA . SER A 1 400 ? -10.727 -12.383 -23.757 1.00 47.31 400 SER A CA 1
ATOM 3066 C C . SER A 1 400 ? -12.026 -11.529 -23.771 1.00 47.31 400 SER A C 1
ATOM 3068 O O . SER A 1 400 ? -12.196 -10.685 -24.650 1.00 47.31 400 SER A O 1
ATOM 3070 N N . GLY A 1 401 ? -12.981 -11.750 -22.860 1.00 49.28 401 GLY A N 1
ATOM 3071 C CA . GLY A 1 401 ? -14.388 -11.406 -23.088 1.00 49.28 401 GLY A CA 1
ATOM 3072 C C . GLY A 1 401 ? -15.102 -10.484 -22.097 1.00 49.28 401 GLY A C 1
ATOM 3073 O O . GLY A 1 401 ? -16.098 -9.896 -22.501 1.00 49.28 401 GLY A O 1
ATOM 3074 N N . SER A 1 402 ? -14.673 -10.305 -20.840 1.00 43.75 402 SER A N 1
ATOM 3075 C CA . SER A 1 402 ? -15.461 -9.478 -19.901 1.00 43.75 402 SER A CA 1
ATOM 3076 C C . SER A 1 402 ? -14.613 -8.607 -18.978 1.00 43.75 402 SER A C 1
ATOM 3078 O O . SER A 1 402 ? -14.127 -9.034 -17.932 1.00 43.75 402 SER A O 1
ATOM 3080 N N . SER A 1 403 ? -14.505 -7.339 -19.355 1.00 44.91 403 SER A N 1
ATOM 3081 C CA . SER A 1 403 ? -13.836 -6.236 -18.662 1.00 44.91 403 SER A CA 1
ATOM 3082 C C . SER A 1 403 ? -14.549 -5.757 -17.383 1.00 44.91 403 SER A C 1
ATOM 3084 O O . SER A 1 403 ? -14.628 -4.555 -17.144 1.00 44.91 403 SER A O 1
ATOM 3086 N N . GLY A 1 404 ? -15.119 -6.653 -16.574 1.00 47.41 404 GLY A N 1
ATOM 3087 C CA . GLY A 1 404 ? -15.952 -6.238 -15.434 1.00 47.41 404 GLY A CA 1
ATOM 3088 C C . GLY A 1 404 ? -15.929 -7.132 -14.201 1.00 47.41 404 GLY A C 1
ATOM 3089 O O . GLY A 1 404 ? -16.510 -6.752 -13.189 1.00 47.41 404 GLY A O 1
ATOM 3090 N N . GLY A 1 405 ? -15.269 -8.292 -14.246 1.00 49.22 405 GLY A N 1
ATOM 3091 C CA . GLY A 1 405 ? -15.155 -9.146 -13.067 1.00 49.22 405 GLY A CA 1
ATOM 3092 C C . GLY A 1 405 ? -14.234 -8.490 -12.047 1.00 49.22 405 GLY A C 1
ATOM 3093 O O . GLY A 1 405 ? -13.028 -8.423 -12.273 1.00 49.22 405 GLY A O 1
ATOM 3094 N N . THR A 1 406 ? -14.792 -7.993 -10.943 1.00 60.03 406 THR A N 1
ATOM 3095 C CA . THR A 1 406 ? -14.036 -7.582 -9.757 1.00 60.03 406 THR A CA 1
ATOM 3096 C C . THR A 1 406 ? -13.209 -8.773 -9.293 1.00 60.03 406 THR A C 1
ATOM 3098 O O . THR A 1 406 ? -13.713 -9.642 -8.584 1.00 60.03 406 THR A O 1
ATOM 3101 N N . GLY A 1 407 ? -11.954 -8.851 -9.736 1.00 79.38 407 GLY A N 1
ATOM 3102 C CA . GLY A 1 407 ? -10.986 -9.755 -9.140 1.00 79.38 407 GLY A CA 1
ATOM 3103 C C . GLY A 1 407 ? -10.962 -9.478 -7.642 1.00 79.38 407 GLY A C 1
ATOM 3104 O O . GLY A 1 407 ? -11.031 -8.318 -7.228 1.00 79.38 407 GLY A O 1
ATOM 3105 N N . GLY A 1 408 ? -10.936 -10.536 -6.832 1.00 91.06 408 GLY A N 1
ATOM 3106 C CA . GLY A 1 408 ? -10.769 -10.390 -5.390 1.00 91.06 408 GLY A CA 1
ATOM 3107 C C . GLY A 1 408 ? -9.524 -9.564 -5.041 1.00 91.06 408 GLY A C 1
ATOM 3108 O O . GLY A 1 408 ? -8.713 -9.196 -5.895 1.00 91.06 408 GLY A O 1
ATOM 3109 N N . LEU A 1 409 ? -9.351 -9.271 -3.763 1.00 94.62 409 LEU A N 1
ATOM 3110 C CA . LEU A 1 409 ? -8.232 -8.470 -3.279 1.00 94.62 409 LEU A CA 1
ATOM 3111 C C . LEU A 1 409 ? -7.249 -9.371 -2.544 1.00 94.62 409 LEU A C 1
ATOM 3113 O O . LEU A 1 409 ? -7.659 -10.154 -1.697 1.00 94.62 409 LEU A O 1
ATOM 3117 N N . PHE A 1 410 ? -5.956 -9.242 -2.808 1.00 95.50 410 PHE A N 1
ATOM 3118 C CA . PHE A 1 410 ? -4.952 -9.813 -1.925 1.00 95.50 410 PHE A CA 1
ATOM 3119 C C . PHE A 1 410 ? -4.610 -8.830 -0.810 1.00 95.50 410 PHE A C 1
ATOM 3121 O O . PHE A 1 410 ? -4.381 -7.642 -1.052 1.00 95.50 410 PHE A O 1
ATOM 3128 N N . LEU A 1 411 ? -4.543 -9.343 0.415 1.00 95.56 411 LEU A N 1
ATOM 3129 C CA . LEU A 1 411 ? -3.957 -8.664 1.558 1.00 95.56 411 LEU A CA 1
ATOM 3130 C C . LEU A 1 411 ? -2.655 -9.335 1.933 1.00 95.56 411 LEU A C 1
ATOM 3132 O O . LEU A 1 411 ? -2.648 -10.502 2.300 1.00 95.56 411 LEU A O 1
ATOM 3136 N N . MET A 1 412 ? -1.576 -8.572 1.940 1.00 94.94 412 MET A N 1
ATOM 3137 C CA . MET A 1 412 ? -0.370 -8.935 2.662 1.00 94.94 412 MET A CA 1
ATOM 3138 C C . MET A 1 412 ? -0.377 -8.191 3.994 1.00 94.94 412 MET A C 1
ATOM 3140 O O . MET A 1 412 ? -0.417 -6.962 4.032 1.00 94.94 412 MET A O 1
ATOM 3144 N N . VAL A 1 413 ? -0.327 -8.941 5.084 1.00 94.69 413 VAL A N 1
ATOM 3145 C CA . VAL A 1 413 ? -0.403 -8.430 6.449 1.00 94.69 413 VAL A CA 1
ATOM 3146 C C . VAL A 1 413 ? 0.916 -8.748 7.144 1.00 94.69 413 VAL A C 1
ATOM 3148 O O . VAL A 1 413 ? 1.279 -9.911 7.291 1.00 94.69 413 VAL A O 1
ATOM 3151 N N . SER A 1 414 ? 1.649 -7.713 7.541 1.00 94.56 414 SER A N 1
ATOM 3152 C CA . SER A 1 414 ? 2.927 -7.786 8.248 1.00 94.56 414 SER A CA 1
ATOM 3153 C C . SER A 1 414 ? 2.731 -7.270 9.668 1.00 94.56 414 SER A C 1
ATOM 3155 O O . SER A 1 414 ? 2.592 -6.065 9.881 1.00 94.56 414 SER A O 1
ATOM 3157 N N . LEU A 1 415 ? 2.698 -8.176 10.645 1.00 94.00 415 LEU A N 1
ATOM 3158 C CA . LEU A 1 415 ? 2.473 -7.855 12.059 1.00 94.00 415 LEU A CA 1
ATOM 3159 C C . LEU A 1 415 ? 3.552 -8.490 12.930 1.00 94.00 415 LEU A C 1
ATOM 3161 O O . LEU A 1 415 ? 4.258 -9.418 12.530 1.00 94.00 415 LEU A O 1
ATOM 3165 N N . HIS A 1 416 ? 3.660 -8.005 14.161 1.00 93.50 416 HIS A N 1
ATOM 3166 C CA . HIS A 1 416 ? 4.433 -8.701 15.180 1.00 93.50 416 HIS A CA 1
ATOM 3167 C C . HIS A 1 416 ? 3.815 -10.071 15.482 1.00 93.50 416 HIS A C 1
ATOM 3169 O O . HIS A 1 416 ? 2.592 -10.205 15.526 1.00 93.50 416 HIS A O 1
ATOM 3175 N N . ARG A 1 417 ? 4.641 -11.080 15.782 1.00 93.56 417 ARG A N 1
ATOM 3176 C CA . ARG A 1 417 ? 4.144 -12.414 16.173 1.00 93.56 417 ARG A CA 1
ATOM 3177 C C . ARG A 1 417 ? 3.240 -12.367 17.405 1.00 93.56 417 ARG A C 1
ATOM 3179 O O . ARG A 1 417 ? 2.281 -13.125 17.492 1.00 93.56 417 ARG A O 1
ATOM 3186 N N . ALA A 1 418 ? 3.528 -11.474 18.353 1.00 91.88 418 ALA A N 1
ATOM 3187 C CA . ALA A 1 418 ? 2.663 -11.251 19.511 1.00 91.88 418 ALA A CA 1
ATOM 3188 C C . ALA A 1 418 ? 1.253 -10.783 19.104 1.00 91.88 418 ALA A C 1
ATOM 3190 O O . ALA A 1 418 ? 0.267 -11.296 19.627 1.00 91.88 418 ALA A O 1
ATOM 3191 N N . VAL A 1 419 ? 1.167 -9.869 18.132 1.00 92.44 419 VAL A N 1
ATOM 3192 C CA . VAL A 1 419 ? -0.104 -9.361 17.592 1.00 92.44 419 VAL A CA 1
ATOM 3193 C C . VAL A 1 419 ? -0.823 -10.457 16.805 1.00 92.44 419 VAL A C 1
ATOM 3195 O O . VAL A 1 419 ? -2.021 -10.637 16.988 1.00 92.44 419 VAL A O 1
ATOM 3198 N N . TRP A 1 420 ? -0.099 -11.256 16.012 1.00 93.94 420 TRP A N 1
ATOM 3199 C CA . TRP A 1 420 ? -0.682 -12.413 15.324 1.00 93.94 420 TRP A CA 1
ATOM 3200 C C . TRP A 1 420 ? -1.341 -13.396 16.280 1.00 93.94 420 TRP A C 1
ATOM 3202 O O . TRP A 1 420 ? -2.471 -13.785 16.041 1.00 93.94 420 TRP A O 1
ATOM 3212 N N . ARG A 1 421 ? -0.696 -13.748 17.398 1.00 93.06 421 ARG A N 1
ATOM 3213 C CA . ARG A 1 421 ? -1.299 -14.660 18.386 1.00 93.06 421 ARG A CA 1
ATOM 3214 C C . ARG A 1 421 ? -2.603 -14.117 18.967 1.00 93.06 421 ARG A C 1
ATOM 3216 O O . ARG A 1 421 ? -3.532 -14.885 19.183 1.00 93.06 421 ARG A O 1
ATOM 3223 N N . GLN A 1 422 ? -2.668 -12.812 19.233 1.00 90.94 422 GLN A N 1
ATOM 3224 C CA . GLN A 1 422 ? -3.894 -12.171 19.714 1.00 90.94 422 GLN A CA 1
ATOM 3225 C C . GLN A 1 422 ? -4.979 -12.186 18.636 1.00 90.94 422 GLN A C 1
ATOM 3227 O O . GLN A 1 422 ? -6.117 -12.545 18.919 1.00 90.94 422 GLN A O 1
ATOM 3232 N N . LEU A 1 423 ? -4.618 -11.848 17.398 1.00 90.69 423 LEU A N 1
ATOM 3233 C CA . LEU A 1 423 ? -5.543 -11.852 16.271 1.00 90.69 423 LEU A CA 1
ATOM 3234 C C . LEU A 1 423 ? -6.058 -13.265 15.968 1.00 90.69 423 LEU A C 1
ATOM 3236 O O . LEU A 1 423 ? -7.257 -13.441 15.779 1.00 90.69 423 LEU A O 1
ATOM 3240 N N . ASP A 1 424 ? -5.189 -14.274 16.001 1.00 93.31 424 ASP A N 1
ATOM 3241 C CA . ASP A 1 424 ? -5.539 -15.685 15.821 1.00 93.31 424 ASP A CA 1
ATOM 3242 C C . ASP A 1 424 ? -6.486 -16.157 16.934 1.00 93.31 424 ASP A C 1
ATOM 3244 O O . ASP A 1 424 ? -7.465 -16.842 16.655 1.00 93.31 424 ASP A O 1
ATOM 3248 N N . ALA A 1 425 ? -6.260 -15.736 18.183 1.00 91.25 425 ALA A N 1
ATOM 3249 C CA . ALA A 1 425 ? -7.153 -16.053 19.297 1.00 91.25 425 ALA A CA 1
ATOM 3250 C C . ALA A 1 425 ? -8.548 -15.416 19.147 1.00 91.25 425 ALA A C 1
ATOM 3252 O O . ALA A 1 425 ? -9.540 -16.035 19.521 1.00 91.25 425 ALA A O 1
ATOM 3253 N N . VAL A 1 426 ? -8.634 -14.201 18.595 1.00 88.69 426 VAL A N 1
ATOM 3254 C CA . VAL A 1 426 ? -9.909 -13.491 18.375 1.00 88.69 426 VAL A CA 1
ATOM 3255 C C . VAL A 1 426 ? -10.659 -14.024 17.151 1.00 88.69 426 VAL A C 1
ATOM 3257 O O . VAL A 1 426 ? -11.881 -14.121 17.175 1.00 88.69 426 VAL A O 1
ATOM 3260 N N . THR A 1 427 ? -9.940 -14.367 16.083 1.00 91.31 427 THR A N 1
ATOM 3261 C CA . THR A 1 427 ? -10.525 -14.772 14.790 1.00 91.31 427 THR A CA 1
ATOM 3262 C C . THR A 1 427 ? -10.628 -16.285 14.608 1.00 91.31 427 THR A C 1
ATOM 3264 O O . THR A 1 427 ? -11.130 -16.748 13.590 1.00 91.31 427 THR A O 1
ATOM 3267 N N . GLY A 1 428 ? -10.121 -17.078 15.556 1.00 93.50 428 GLY A N 1
ATOM 3268 C CA . GLY A 1 428 ? -9.979 -18.525 15.380 1.00 93.50 428 GLY A CA 1
ATOM 3269 C C . GLY A 1 428 ? -8.975 -18.904 14.282 1.00 93.50 428 GLY A C 1
ATOM 3270 O O . GLY A 1 428 ? -9.049 -20.003 13.740 1.00 93.50 428 GLY A O 1
ATOM 3271 N N . GLY A 1 429 ? -8.061 -17.994 13.927 1.00 91.00 429 GLY A N 1
ATOM 3272 C CA . GLY A 1 429 ? -7.093 -18.160 12.841 1.00 91.00 429 GLY A CA 1
ATOM 3273 C C . GLY A 1 429 ? -7.646 -17.908 11.433 1.00 91.00 429 GLY A C 1
ATOM 3274 O O . GLY A 1 429 ? -6.881 -17.989 10.473 1.00 91.00 429 GLY A O 1
ATOM 3275 N N . ASP A 1 430 ? -8.933 -17.572 11.287 1.00 92.06 430 ASP A N 1
ATOM 3276 C CA . ASP A 1 430 ? -9.546 -17.228 10.001 1.00 9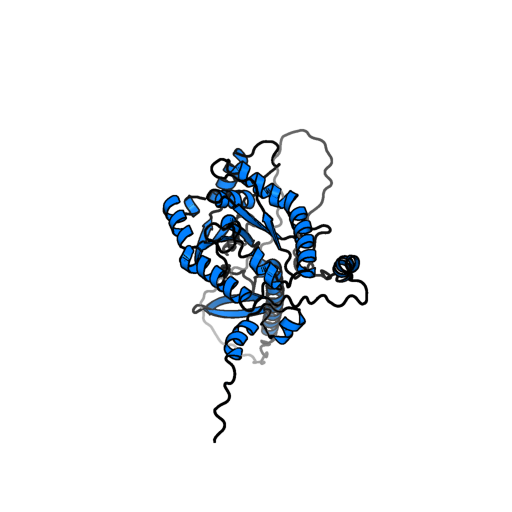2.06 430 ASP A CA 1
ATOM 3277 C C . ASP A 1 430 ? -9.767 -15.717 9.880 1.00 92.06 430 ASP A C 1
ATOM 3279 O O . ASP A 1 430 ? -10.863 -15.186 10.082 1.00 92.06 430 ASP A O 1
ATOM 3283 N N . LEU A 1 431 ? -8.695 -15.000 9.530 1.00 90.69 431 LEU A N 1
ATOM 3284 C CA . LEU A 1 431 ? -8.784 -13.560 9.307 1.00 90.69 431 LEU A CA 1
ATOM 3285 C C . LEU A 1 431 ? -9.749 -13.221 8.162 1.00 90.69 431 LEU A C 1
ATOM 3287 O O . LEU A 1 431 ? -10.440 -12.216 8.253 1.00 90.69 431 LEU A O 1
ATOM 3291 N N . VAL A 1 432 ? -9.818 -14.030 7.099 1.00 91.56 432 VAL A N 1
ATOM 3292 C CA . VAL A 1 432 ? -10.688 -13.739 5.945 1.00 91.56 432 VAL A CA 1
ATOM 3293 C C . VAL A 1 432 ? -12.155 -13.883 6.324 1.00 91.56 432 VAL A C 1
ATOM 3295 O O . VAL A 1 432 ? -12.953 -13.046 5.923 1.00 91.56 432 VAL A O 1
ATOM 3298 N N . GLY A 1 433 ? -12.507 -14.898 7.114 1.00 88.38 433 GLY A N 1
ATOM 3299 C CA . GLY A 1 433 ? -13.857 -15.059 7.650 1.00 88.38 433 GLY A CA 1
ATOM 3300 C C . GLY A 1 433 ? -14.247 -13.977 8.660 1.00 88.38 433 GLY A C 1
ATOM 3301 O O . GLY A 1 433 ? -15.429 -13.657 8.779 1.00 88.38 433 GLY A O 1
ATOM 3302 N N . ALA A 1 434 ? -13.270 -13.400 9.367 1.00 87.06 434 ALA A N 1
ATOM 3303 C CA . ALA A 1 434 ? -13.486 -12.306 10.314 1.00 87.06 434 ALA A CA 1
ATOM 3304 C C . ALA A 1 434 ? -13.602 -10.913 9.659 1.00 87.06 434 ALA A C 1
ATOM 3306 O O . ALA A 1 434 ? -14.120 -9.987 10.293 1.00 87.06 434 ALA A O 1
ATOM 3307 N N . LEU A 1 435 ? -13.101 -10.747 8.428 1.00 85.88 435 LEU A N 1
ATOM 3308 C CA . LEU A 1 435 ? -13.239 -9.519 7.635 1.00 85.88 435 LEU A CA 1
ATOM 3309 C C . LEU A 1 435 ? -14.648 -9.424 7.038 1.00 85.88 435 LEU A C 1
ATOM 3311 O O . LEU A 1 435 ? -15.311 -8.384 7.306 1.00 85.88 435 LEU A O 1
#